Protein AF-A0A9P3G1N0-F1 (afdb_monomer)

Structure (mmCIF, N/CA/C/O backbone):
data_AF-A0A9P3G1N0-F1
#
_entry.id   AF-A0A9P3G1N0-F1
#
loop_
_atom_site.group_PDB
_atom_site.id
_atom_site.type_symbol
_atom_site.label_atom_id
_atom_site.label_alt_id
_atom_site.label_comp_id
_atom_site.label_asym_id
_atom_site.label_entity_id
_atom_site.label_seq_id
_atom_site.pdbx_PDB_ins_code
_atom_site.Cartn_x
_atom_site.Cartn_y
_atom_site.Cartn_z
_atom_site.occupancy
_atom_site.B_iso_or_equiv
_atom_site.auth_seq_id
_atom_site.auth_comp_id
_atom_site.auth_asym_id
_atom_site.auth_atom_id
_atom_site.pdbx_PDB_model_num
ATOM 1 N N . MET A 1 1 ? 18.799 -43.868 -5.570 1.00 36.94 1 MET A N 1
ATOM 2 C CA . MET A 1 1 ? 19.221 -42.465 -5.762 1.00 36.94 1 MET A CA 1
ATOM 3 C C . MET A 1 1 ? 17.976 -41.604 -5.868 1.00 36.94 1 MET A C 1
ATOM 5 O O . MET A 1 1 ? 17.423 -41.475 -6.949 1.00 36.94 1 MET A O 1
ATOM 9 N N . ILE A 1 2 ? 17.494 -41.096 -4.738 1.00 28.80 2 ILE A N 1
ATOM 10 C CA . ILE A 1 2 ? 16.459 -40.059 -4.667 1.00 28.80 2 ILE A CA 1
ATOM 11 C C . ILE A 1 2 ? 17.025 -39.062 -3.657 1.00 28.80 2 ILE A C 1
ATOM 13 O O . ILE A 1 2 ? 17.238 -39.422 -2.501 1.00 28.80 2 ILE A O 1
ATOM 17 N N . GLY A 1 3 ? 17.424 -37.886 -4.141 1.00 28.52 3 GLY A N 1
ATOM 18 C CA . GLY A 1 3 ? 18.085 -36.856 -3.344 1.00 28.52 3 GLY A CA 1
ATOM 19 C C . GLY A 1 3 ? 17.069 -36.072 -2.523 1.00 28.52 3 GLY A C 1
ATOM 20 O O . GLY A 1 3 ? 16.121 -35.524 -3.082 1.00 28.52 3 GLY A O 1
ATOM 21 N N . ARG A 1 4 ? 17.276 -36.041 -1.203 1.00 27.77 4 ARG A N 1
ATOM 22 C CA . ARG A 1 4 ? 16.632 -35.100 -0.283 1.00 27.77 4 ARG A CA 1
ATOM 23 C C . ARG A 1 4 ? 17.163 -33.698 -0.568 1.00 27.77 4 ARG A C 1
ATOM 25 O O . ARG A 1 4 ? 18.372 -33.497 -0.597 1.00 27.77 4 ARG A O 1
ATOM 32 N N . VAL A 1 5 ? 16.245 -32.760 -0.758 1.00 31.39 5 VAL A N 1
ATOM 33 C CA . VAL A 1 5 ? 16.507 -31.324 -0.695 1.00 31.39 5 VAL A CA 1
ATOM 34 C C . VAL A 1 5 ? 16.229 -30.918 0.749 1.00 31.39 5 VAL A C 1
ATOM 36 O O . VAL A 1 5 ? 15.086 -30.995 1.195 1.00 31.39 5 VAL A O 1
ATOM 39 N N . GLU A 1 6 ? 17.279 -30.577 1.490 1.00 29.72 6 GLU A N 1
ATOM 40 C CA . GLU A 1 6 ? 17.171 -29.891 2.777 1.00 29.72 6 GLU A CA 1
ATOM 41 C C . GLU A 1 6 ? 16.846 -28.424 2.480 1.00 29.72 6 GLU A C 1
ATOM 43 O O . GLU A 1 6 ? 17.614 -27.726 1.821 1.00 29.72 6 GLU A O 1
ATOM 48 N N . GLY A 1 7 ? 15.642 -28.002 2.865 1.00 31.28 7 GLY A N 1
ATOM 49 C CA . GLY A 1 7 ? 15.242 -26.604 2.880 1.00 31.28 7 GLY A CA 1
ATOM 50 C C . GLY A 1 7 ? 15.371 -26.089 4.304 1.00 31.28 7 GLY A C 1
ATOM 51 O O . GLY A 1 7 ? 14.687 -26.594 5.192 1.00 31.28 7 GLY A O 1
ATOM 52 N N . ASP A 1 8 ? 16.248 -25.108 4.497 1.00 28.84 8 ASP A N 1
ATOM 53 C CA . ASP A 1 8 ? 16.402 -24.368 5.744 1.00 28.84 8 ASP A CA 1
ATOM 54 C C . ASP A 1 8 ? 15.079 -23.688 6.110 1.00 28.84 8 ASP A C 1
ATOM 56 O O . ASP A 1 8 ? 14.633 -22.729 5.470 1.00 28.84 8 ASP A O 1
ATOM 60 N N . VAL A 1 9 ? 14.436 -24.214 7.150 1.00 34.44 9 VAL A N 1
ATOM 61 C CA . VAL A 1 9 ? 13.300 -23.579 7.807 1.00 34.44 9 VAL A CA 1
ATOM 62 C C . VAL A 1 9 ? 13.862 -22.434 8.638 1.00 34.44 9 VAL A C 1
ATOM 64 O O . VAL A 1 9 ? 14.488 -22.643 9.674 1.00 34.44 9 VAL A O 1
ATOM 67 N N . TRP A 1 10 ? 13.650 -21.213 8.156 1.00 32.16 10 TRP A N 1
ATOM 68 C CA . TRP A 1 10 ? 13.792 -20.008 8.958 1.00 32.16 10 TRP A CA 1
ATOM 69 C C . TRP A 1 10 ? 12.842 -20.108 10.153 1.00 32.16 10 TRP A C 1
ATOM 71 O O . TRP A 1 10 ? 11.623 -20.054 9.989 1.00 32.16 10 TRP A O 1
ATOM 81 N N . ALA A 1 11 ? 13.411 -20.276 11.345 1.00 34.28 11 ALA A N 1
ATOM 82 C CA . ALA A 1 11 ? 12.717 -20.063 12.602 1.00 34.28 11 ALA A CA 1
ATOM 83 C C . ALA A 1 11 ? 12.317 -18.583 12.664 1.00 34.28 11 ALA A C 1
ATOM 85 O O . ALA A 1 11 ? 13.147 -17.711 12.921 1.00 34.28 11 ALA A O 1
ATOM 86 N N . GLY A 1 12 ? 11.056 -18.299 12.342 1.00 30.11 12 GLY A N 1
ATOM 87 C CA . GLY A 1 12 ? 10.440 -17.029 12.684 1.00 30.11 12 GLY A CA 1
ATOM 88 C C . GLY A 1 12 ? 10.351 -16.967 14.200 1.00 30.11 12 GLY A C 1
ATOM 89 O O . GLY A 1 12 ? 9.591 -17.719 14.796 1.00 30.11 12 GLY A O 1
ATOM 90 N N . SER A 1 13 ? 11.177 -16.123 14.804 1.00 30.73 13 SER A N 1
ATOM 91 C CA . SER A 1 13 ? 11.030 -15.689 16.187 1.00 30.73 13 SER A CA 1
ATOM 92 C C . SER A 1 13 ? 9.635 -15.091 16.360 1.00 30.73 13 SER A C 1
ATOM 94 O O . SER A 1 13 ? 9.306 -14.098 15.703 1.00 30.73 13 SER A O 1
ATOM 96 N N . GLU A 1 14 ? 8.820 -15.730 17.197 1.00 32.19 14 GLU A N 1
ATOM 97 C CA . GLU A 1 14 ? 7.606 -15.133 17.747 1.00 32.19 14 GLU A CA 1
ATOM 98 C C . GLU A 1 14 ? 7.992 -13.800 18.408 1.00 32.19 14 GLU A C 1
ATOM 100 O O . GLU A 1 14 ? 9.027 -13.729 19.076 1.00 32.19 14 GLU A O 1
ATOM 105 N N . PRO A 1 15 ? 7.254 -12.707 18.164 1.00 35.69 15 PRO A N 1
ATOM 106 C CA . PRO A 1 15 ? 7.485 -11.478 18.898 1.00 35.69 15 PRO A CA 1
ATOM 107 C C . PRO A 1 15 ? 7.057 -11.717 20.348 1.00 35.69 15 PRO A C 1
ATOM 109 O O . PRO A 1 15 ? 5.870 -11.912 20.597 1.00 35.69 15 PRO A O 1
ATOM 112 N N . ASP A 1 16 ? 8.020 -11.707 21.273 1.00 35.41 16 ASP A N 1
ATOM 113 C CA . ASP A 1 16 ? 7.766 -11.602 22.712 1.00 35.41 16 ASP A CA 1
ATOM 114 C C . ASP A 1 16 ? 6.820 -10.414 22.939 1.00 35.41 16 ASP A C 1
ATOM 116 O O . ASP A 1 16 ? 7.198 -9.252 22.773 1.00 35.41 16 ASP A O 1
ATOM 120 N N . SER A 1 17 ? 5.558 -10.711 23.247 1.00 39.97 17 SER A N 1
ATOM 121 C CA . SER A 1 17 ? 4.510 -9.733 23.536 1.00 39.97 17 SER A CA 1
ATOM 122 C C . SER A 1 17 ? 4.492 -9.352 25.017 1.00 39.97 17 SER A C 1
ATOM 124 O O . SER A 1 17 ? 3.422 -9.140 25.585 1.00 39.97 17 SER A O 1
ATOM 126 N N . ASP A 1 18 ? 5.670 -9.261 25.631 1.00 38.34 18 ASP A N 1
ATOM 127 C CA . ASP A 1 18 ? 5.858 -8.634 26.936 1.00 38.34 18 ASP A CA 1
ATOM 128 C C . ASP A 1 18 ? 5.823 -7.110 26.736 1.00 38.34 18 ASP A C 1
ATOM 130 O O . ASP A 1 18 ? 6.842 -6.415 26.780 1.00 38.34 18 ASP A O 1
ATOM 134 N N . ASP A 1 19 ? 4.629 -6.584 26.448 1.00 45.09 19 ASP A N 1
ATOM 135 C CA . ASP A 1 19 ? 4.339 -5.158 26.580 1.00 45.09 19 ASP A CA 1
ATOM 136 C C . ASP A 1 19 ? 4.449 -4.826 28.080 1.00 45.09 19 ASP A C 1
ATOM 138 O O . ASP A 1 19 ? 3.556 -5.086 28.887 1.00 45.09 19 ASP A O 1
ATOM 142 N N . ASP A 1 20 ? 5.630 -4.331 28.454 1.00 42.44 20 ASP A N 1
ATOM 143 C CA . ASP A 1 20 ? 6.123 -4.074 29.807 1.00 42.44 20 ASP A CA 1
ATOM 144 C C . ASP A 1 20 ? 5.347 -2.930 30.499 1.00 42.44 20 ASP A C 1
ATOM 146 O O . ASP A 1 20 ? 5.863 -1.838 30.746 1.00 42.44 20 ASP A O 1
ATOM 150 N N . CYS A 1 21 ? 4.073 -3.166 30.831 1.00 45.62 21 CYS A N 1
ATOM 151 C CA . CYS A 1 21 ? 3.267 -2.268 31.666 1.00 45.62 21 CYS A CA 1
ATOM 152 C C . CYS A 1 21 ? 3.750 -2.226 33.129 1.00 45.62 21 CYS A C 1
ATOM 154 O O . CYS A 1 21 ? 3.375 -1.324 33.877 1.00 45.62 21 CYS A O 1
ATOM 156 N N . SER A 1 22 ? 4.602 -3.166 33.550 1.00 46.31 22 SER A N 1
ATOM 157 C CA . SER A 1 22 ? 5.004 -3.338 34.952 1.00 46.31 22 SER A CA 1
ATOM 158 C C . SER A 1 22 ? 6.148 -2.420 35.416 1.00 46.31 22 SER A C 1
ATOM 160 O O . SER A 1 22 ? 6.352 -2.258 36.621 1.00 46.31 22 SER A O 1
ATOM 162 N N . ARG A 1 23 ? 6.895 -1.797 34.489 1.00 44.53 23 ARG A N 1
ATOM 163 C CA . ARG A 1 23 ? 8.154 -1.085 34.800 1.00 44.53 23 ARG A CA 1
ATOM 164 C C . ARG A 1 23 ? 8.096 0.437 34.853 1.00 44.53 23 ARG A C 1
ATOM 166 O O . ARG A 1 23 ? 9.116 1.060 35.153 1.00 44.53 23 ARG A O 1
ATOM 173 N N . PHE A 1 24 ? 6.948 1.051 34.595 1.00 44.38 24 PHE A N 1
ATOM 174 C CA . PHE A 1 24 ? 6.804 2.498 34.736 1.00 44.38 24 PHE A CA 1
ATOM 175 C C . PHE A 1 24 ? 6.449 2.860 36.183 1.00 44.38 24 PHE A C 1
ATOM 177 O O . PHE A 1 24 ? 5.456 2.385 36.731 1.00 44.38 24 PHE A O 1
ATOM 184 N N . GLU A 1 25 ? 7.275 3.703 36.814 1.00 38.66 25 GLU A N 1
ATOM 185 C CA . GLU A 1 25 ? 6.978 4.306 38.119 1.00 38.66 25 GLU A CA 1
ATOM 186 C C . GLU A 1 25 ? 5.571 4.926 38.087 1.00 38.66 25 GLU A C 1
ATOM 188 O O . GLU A 1 25 ? 5.301 5.812 37.273 1.00 38.66 25 GLU A O 1
ATOM 193 N N . ARG A 1 26 ? 4.667 4.424 38.945 1.00 41.69 26 ARG A N 1
ATOM 194 C CA . ARG A 1 26 ? 3.244 4.792 38.961 1.00 41.69 26 ARG A CA 1
ATOM 195 C C . ARG A 1 26 ? 3.095 6.299 39.219 1.00 41.69 26 ARG A C 1
ATOM 197 O O . ARG A 1 26 ? 3.431 6.753 40.317 1.00 41.69 26 ARG A O 1
ATOM 204 N N . PRO A 1 27 ? 2.614 7.098 38.251 1.00 41.06 27 PRO A N 1
ATOM 205 C CA . PRO A 1 27 ? 2.336 8.501 38.502 1.00 41.06 27 PRO A CA 1
ATOM 206 C C . PRO A 1 27 ? 1.195 8.627 39.519 1.00 41.06 27 PRO A C 1
ATOM 208 O O . PRO A 1 27 ? 0.242 7.854 39.512 1.00 41.06 27 PRO A O 1
ATOM 211 N N . SER A 1 28 ? 1.281 9.625 40.396 1.00 38.59 28 SER A N 1
ATOM 212 C CA . SER A 1 28 ? 0.200 9.987 41.313 1.00 38.59 28 SER A CA 1
ATOM 213 C C . SER A 1 28 ? -1.065 10.352 40.522 1.00 38.59 28 SER A C 1
ATOM 215 O O . SER A 1 28 ? -1.070 11.385 39.846 1.00 38.59 28 SER A O 1
ATOM 217 N N . GLY A 1 29 ? -2.110 9.525 40.617 1.00 60.38 29 GLY A N 1
ATOM 218 C CA . GLY A 1 29 ? -3.394 9.706 39.925 1.00 60.38 29 GLY A CA 1
ATOM 219 C C . GLY A 1 29 ? -3.760 8.535 39.010 1.00 60.38 29 GLY A C 1
ATOM 220 O O . GLY A 1 29 ? -4.047 8.754 37.832 1.00 60.38 29 GLY A O 1
ATOM 221 N N . ASP A 1 30 ? -3.707 7.306 39.528 1.00 85.62 30 ASP A N 1
ATOM 222 C CA . ASP A 1 30 ? -4.145 6.122 38.794 1.00 85.62 30 ASP A CA 1
ATOM 223 C C . ASP A 1 30 ? -5.679 6.095 38.731 1.00 85.62 30 ASP A C 1
ATOM 225 O O . ASP A 1 30 ? -6.370 5.910 39.733 1.00 85.62 30 ASP A O 1
ATOM 229 N N . ILE A 1 31 ? -6.215 6.323 37.530 1.00 89.94 31 ILE A N 1
ATOM 230 C CA . ILE A 1 31 ? -7.657 6.369 37.270 1.00 89.94 31 ILE A CA 1
ATOM 231 C C . ILE A 1 31 ? -8.325 5.046 37.651 1.00 89.94 31 ILE A C 1
ATOM 233 O O . ILE A 1 31 ? -9.466 5.076 38.105 1.00 89.94 31 ILE A O 1
ATOM 237 N N . GLN A 1 32 ? -7.644 3.910 37.479 1.00 90.94 32 GLN A N 1
ATOM 238 C CA . GLN A 1 32 ? -8.177 2.605 37.860 1.00 90.94 32 GLN A CA 1
ATOM 239 C C . GLN A 1 32 ? -8.332 2.520 39.379 1.00 90.94 32 GLN A C 1
ATOM 241 O O . GLN A 1 32 ? -9.431 2.245 39.852 1.00 90.94 32 GLN A O 1
ATOM 246 N N . GLU A 1 33 ? -7.279 2.847 40.134 1.00 89.38 33 GLU A N 1
ATOM 247 C CA . GLU A 1 33 ? -7.278 2.820 41.603 1.00 89.38 33 GLU A CA 1
ATOM 248 C C . GLU A 1 33 ? -8.289 3.821 42.190 1.00 89.38 33 GLU A C 1
ATOM 250 O O . GLU A 1 33 ? -9.049 3.509 43.111 1.00 89.38 33 GLU A O 1
ATOM 255 N N . ASP A 1 34 ? -8.354 5.036 41.639 1.00 89.69 34 ASP A N 1
ATOM 256 C CA . ASP A 1 34 ? -9.325 6.050 42.051 1.00 89.69 34 ASP A CA 1
ATOM 257 C C . ASP A 1 34 ? -10.766 5.593 41.800 1.00 89.69 34 ASP A C 1
ATOM 259 O O . ASP A 1 34 ? -11.653 5.834 42.630 1.00 89.69 34 ASP A O 1
ATOM 263 N N . PHE A 1 35 ? -11.009 4.924 40.670 1.00 88.94 35 PHE A N 1
ATOM 264 C CA . PHE A 1 35 ? -12.321 4.389 40.331 1.00 88.94 35 PHE A CA 1
ATOM 265 C C . PHE A 1 35 ? -12.672 3.175 41.192 1.00 88.94 35 PHE A C 1
ATOM 267 O O . PHE A 1 35 ? -13.796 3.089 41.687 1.00 88.94 35 PHE A O 1
ATOM 274 N N . GLU A 1 36 ? -11.720 2.276 41.427 1.00 88.56 36 GLU A N 1
ATOM 275 C CA . GLU A 1 36 ? -11.862 1.107 42.289 1.00 88.56 36 GLU A CA 1
ATOM 276 C C . GLU A 1 36 ? -12.225 1.518 43.713 1.00 88.56 36 GLU A C 1
ATOM 278 O O . GLU A 1 36 ? -13.244 1.067 44.229 1.00 88.56 36 GLU A O 1
ATOM 283 N N . ASN A 1 37 ? -11.502 2.478 44.295 1.00 87.75 37 ASN A N 1
ATOM 284 C CA . ASN A 1 37 ? -11.791 3.039 45.617 1.00 87.75 37 ASN A CA 1
ATOM 285 C C . ASN A 1 37 ? -13.214 3.607 45.747 1.00 87.75 37 ASN A C 1
ATOM 287 O O . ASN A 1 37 ? -13.785 3.646 46.841 1.00 87.75 37 ASN A O 1
ATOM 291 N N . VAL A 1 38 ? -13.790 4.102 44.648 1.00 86.19 38 VAL A N 1
ATOM 292 C CA . VAL A 1 38 ? -15.185 4.552 44.613 1.00 86.19 38 VAL A CA 1
ATOM 293 C C . VAL A 1 38 ? -16.125 3.358 44.442 1.00 86.19 38 VAL A C 1
ATOM 295 O O . VAL A 1 38 ? -17.115 3.272 45.165 1.00 86.19 38 VAL A O 1
ATOM 298 N N . TRP A 1 39 ? -15.819 2.437 43.526 1.00 84.00 39 TRP A N 1
ATOM 299 C CA . TRP A 1 39 ? -16.666 1.308 43.127 1.00 84.00 39 TRP A CA 1
ATOM 300 C C . TRP A 1 39 ? -16.826 0.227 44.203 1.00 84.00 39 TRP A C 1
ATOM 302 O O . TRP A 1 39 ? -17.915 -0.343 44.348 1.00 84.00 39 TRP A O 1
ATOM 312 N N . THR A 1 40 ? -15.759 -0.048 44.954 1.00 81.25 40 THR A N 1
ATOM 313 C CA . THR A 1 40 ? -15.716 -1.051 46.030 1.00 81.25 40 THR A CA 1
ATOM 314 C C . THR A 1 40 ? -16.188 -0.497 47.371 1.00 81.25 40 THR A C 1
ATOM 316 O O . THR A 1 40 ? -16.432 -1.264 48.297 1.00 81.25 40 THR A O 1
ATOM 319 N N . SER A 1 41 ? -16.382 0.821 47.492 1.00 75.75 41 SER A N 1
ATOM 320 C CA . SER A 1 41 ? -16.869 1.420 48.730 1.00 75.75 41 SER A CA 1
ATOM 321 C C . SER A 1 41 ? -18.257 0.875 49.091 1.00 75.75 41 SER A C 1
ATOM 323 O O . SER A 1 41 ? -19.230 1.095 48.364 1.00 75.75 41 SER A O 1
ATOM 325 N N . ASP A 1 42 ? -18.371 0.252 50.271 1.00 62.50 42 ASP A N 1
ATOM 326 C CA . ASP A 1 42 ? -19.633 -0.212 50.883 1.00 62.50 42 ASP A CA 1
ATOM 327 C C . ASP A 1 42 ? -20.730 0.864 50.892 1.00 62.50 42 ASP A C 1
ATOM 329 O O . ASP A 1 42 ? -21.931 0.579 50.930 1.00 62.50 42 ASP A O 1
ATOM 333 N N . ALA A 1 43 ? -20.325 2.131 50.807 1.00 57.78 43 ALA A N 1
ATOM 334 C CA . ALA A 1 43 ? -21.213 3.271 50.719 1.00 57.78 43 ALA A CA 1
ATOM 335 C C . ALA A 1 43 ? -22.092 3.265 49.445 1.00 57.78 43 ALA A C 1
ATOM 337 O O . ALA A 1 43 ? -23.181 3.836 49.471 1.00 57.78 43 ALA A O 1
ATOM 338 N N . ILE A 1 44 ? -21.687 2.590 48.359 1.00 62.91 44 ILE A N 1
ATOM 339 C CA . ILE A 1 44 ? -22.533 2.380 47.168 1.00 62.91 44 ILE A CA 1
ATOM 340 C C . ILE A 1 44 ? -23.551 1.248 47.392 1.00 62.91 44 ILE A C 1
ATOM 342 O O . ILE A 1 44 ? -24.658 1.304 46.857 1.00 62.91 44 ILE A O 1
ATOM 346 N N . LEU A 1 45 ? -23.210 0.241 48.201 1.00 59.16 45 LEU A N 1
ATOM 347 C CA . LEU A 1 45 ? -24.041 -0.946 48.437 1.00 59.16 45 LEU A CA 1
ATOM 348 C C . LEU A 1 45 ? -25.176 -0.708 49.451 1.00 59.16 45 LEU A C 1
ATOM 350 O O . LEU A 1 45 ? -26.167 -1.437 49.429 1.00 59.16 45 LEU A O 1
ATOM 354 N N . GLY A 1 46 ? -25.064 0.311 50.314 1.00 58.72 46 GLY A N 1
ATOM 355 C CA . GLY A 1 46 ? -25.986 0.510 51.444 1.00 58.72 46 GLY A CA 1
ATOM 356 C C . GLY A 1 46 ? -26.735 1.845 51.529 1.00 58.72 46 GLY A C 1
ATOM 357 O O . GLY A 1 46 ? -27.576 1.992 52.417 1.00 58.72 46 GLY A O 1
ATOM 358 N N . LEU A 1 47 ? -26.460 2.836 50.670 1.00 53.78 47 LEU A N 1
ATOM 359 C CA . LEU A 1 47 ? -27.054 4.172 50.819 1.00 53.78 47 LEU A CA 1
ATOM 360 C C . LEU A 1 47 ? -28.274 4.407 49.913 1.00 53.78 47 LEU A C 1
ATOM 362 O O . LEU A 1 47 ? -28.291 3.984 48.756 1.00 53.78 47 LEU A O 1
ATOM 366 N N . PRO A 1 48 ? -29.288 5.165 50.386 1.00 57.22 48 PRO A N 1
ATOM 367 C CA . PRO A 1 48 ? -30.237 5.795 49.479 1.00 57.22 48 PRO A CA 1
ATOM 368 C C . PRO A 1 48 ? -29.456 6.657 48.476 1.00 57.22 48 PRO A C 1
ATOM 370 O O . PRO A 1 48 ? -28.477 7.300 48.849 1.00 57.22 48 PRO A O 1
ATOM 373 N N . VAL A 1 49 ? -29.922 6.680 47.223 1.00 55.91 49 VAL A N 1
ATOM 374 C CA . VAL A 1 49 ? -29.348 7.241 45.968 1.00 55.91 49 VAL A CA 1
ATOM 375 C C . VAL A 1 49 ? -28.851 8.716 46.030 1.00 55.91 49 VAL A C 1
ATOM 377 O O . VAL A 1 49 ? -28.432 9.293 45.026 1.00 55.91 49 VAL A O 1
ATOM 380 N N . ASN A 1 50 ? -28.839 9.335 47.212 1.00 56.44 50 ASN A N 1
ATOM 381 C CA . ASN A 1 50 ? -28.614 10.752 47.478 1.00 56.44 50 ASN A CA 1
ATOM 382 C C . ASN A 1 50 ? -27.331 11.064 48.279 1.00 56.44 50 ASN A C 1
ATOM 384 O O . ASN A 1 50 ? -27.232 12.156 48.839 1.00 56.44 50 ASN A O 1
ATOM 388 N N . SER A 1 51 ? -26.347 10.160 48.370 1.00 71.06 51 SER A N 1
ATOM 389 C CA . SER A 1 51 ? -25.054 10.519 48.978 1.00 71.06 51 SER A CA 1
ATOM 390 C C . SER A 1 51 ? -24.262 11.432 48.037 1.00 71.06 51 SER A C 1
ATOM 392 O O . SER A 1 51 ? -23.497 10.975 47.185 1.00 71.06 51 SER A O 1
ATOM 394 N N . SER A 1 52 ? -24.473 12.743 48.171 1.00 80.81 52 SER A N 1
ATOM 395 C CA . SER A 1 52 ? -23.851 13.777 47.334 1.00 80.81 52 SER A CA 1
ATOM 396 C C . SER A 1 52 ? -22.322 13.693 47.314 1.00 80.81 52 SER A C 1
ATOM 398 O O . SER A 1 52 ? -21.713 14.025 46.300 1.00 80.81 52 SER A O 1
ATOM 400 N N . ALA A 1 53 ? -21.696 13.200 48.387 1.00 84.56 53 ALA A N 1
ATOM 401 C CA . ALA A 1 53 ? -20.247 13.031 48.474 1.00 84.56 53 ALA A CA 1
ATOM 402 C C . ALA A 1 53 ? -19.709 11.978 47.487 1.00 84.56 53 ALA A C 1
ATOM 404 O O . ALA A 1 53 ? -18.723 12.240 46.803 1.00 84.56 53 ALA A O 1
ATOM 405 N N . ILE A 1 54 ? -20.374 10.822 47.362 1.00 84.81 54 ILE A N 1
ATOM 406 C CA . ILE A 1 54 ? -19.955 9.754 46.434 1.00 84.81 54 ILE A CA 1
ATOM 407 C C . ILE A 1 54 ? -20.164 10.204 44.993 1.00 84.81 54 ILE A C 1
ATOM 409 O O . ILE A 1 54 ? -19.279 10.025 44.164 1.00 84.81 54 ILE A O 1
ATOM 413 N N . GLN A 1 55 ? -21.307 10.834 44.703 1.00 84.62 55 GLN A N 1
ATOM 414 C CA . GLN A 1 55 ? -21.571 11.381 43.373 1.00 84.62 55 GLN A CA 1
ATOM 415 C C . GLN A 1 55 ? -20.530 12.438 42.996 1.00 84.62 55 GLN A C 1
ATOM 417 O O . GLN A 1 55 ? -19.998 12.395 41.894 1.00 84.62 55 GLN A O 1
ATOM 422 N N . THR A 1 56 ? -20.179 13.327 43.929 1.00 89.25 56 THR A N 1
ATOM 423 C CA . THR A 1 56 ? -19.137 14.339 43.708 1.00 89.25 56 THR A CA 1
ATOM 424 C C . THR A 1 56 ? -17.787 13.688 43.414 1.00 89.25 56 THR A C 1
ATOM 426 O O . THR A 1 56 ? -17.119 14.093 42.468 1.00 89.25 56 THR A O 1
ATOM 429 N N . ARG A 1 57 ? -17.394 12.661 44.181 1.00 90.19 57 ARG A N 1
ATOM 430 C CA . ARG A 1 57 ? -16.123 11.957 43.965 1.00 90.19 57 ARG A CA 1
ATOM 431 C C . ARG A 1 57 ? -16.107 11.206 42.632 1.00 90.19 57 ARG A C 1
ATOM 433 O O . ARG A 1 57 ? -15.137 11.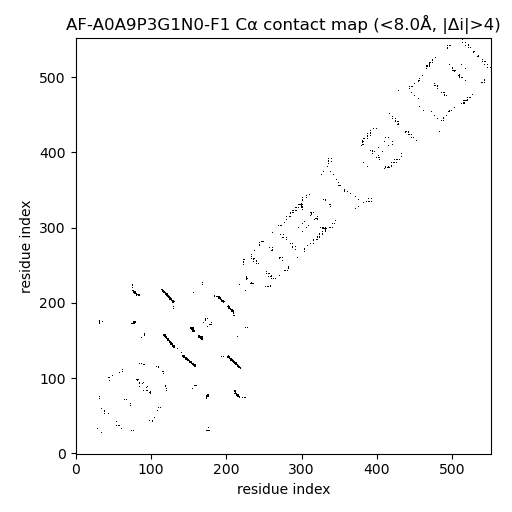322 41.897 1.00 90.19 57 ARG A O 1
ATOM 440 N N . LEU A 1 58 ? -17.184 10.498 42.286 1.00 91.31 58 LEU A N 1
ATOM 441 C CA . LEU A 1 58 ? -17.294 9.805 41.000 1.00 91.31 58 LEU A CA 1
ATOM 442 C C . LEU A 1 58 ? -17.203 10.788 39.827 1.00 91.31 58 LEU A C 1
ATOM 444 O O . LEU A 1 58 ? -16.415 10.565 38.914 1.00 91.31 58 LEU A O 1
ATOM 448 N N . SER A 1 59 ? -17.946 11.898 39.869 1.00 91.19 59 SER A N 1
ATOM 449 C CA . SER A 1 59 ? -17.853 12.941 38.842 1.00 91.19 59 SER A CA 1
ATOM 450 C C . SER A 1 59 ? -16.446 13.537 38.758 1.00 91.19 59 SER A C 1
ATOM 452 O O . SER A 1 59 ? -15.950 13.763 37.662 1.00 91.19 59 SER A O 1
ATOM 454 N N . GLN A 1 60 ? -15.749 13.739 39.882 1.00 92.38 60 GLN A N 1
ATOM 455 C CA . GLN A 1 60 ? -14.350 14.189 39.866 1.00 92.38 60 GLN A CA 1
ATOM 456 C C . GLN A 1 60 ? -13.432 13.197 39.141 1.00 92.38 60 GLN A C 1
ATOM 458 O O . GLN A 1 60 ? -12.639 13.627 38.303 1.00 92.38 60 GLN A O 1
ATOM 463 N N . VAL A 1 61 ? -13.568 11.892 39.407 1.00 94.06 61 VAL A N 1
ATOM 464 C CA . VAL A 1 61 ? -12.788 10.844 38.725 1.00 94.06 61 VAL A CA 1
ATOM 465 C C . VAL A 1 61 ? -13.124 10.795 37.233 1.00 94.06 61 VAL A C 1
ATOM 467 O O . VAL A 1 61 ? -12.218 10.769 36.405 1.00 94.06 61 VAL A O 1
ATOM 470 N N . LEU A 1 62 ? -14.407 10.861 36.858 1.00 94.44 62 LEU A N 1
ATOM 471 C CA . LEU A 1 62 ? -14.828 10.887 35.453 1.00 94.44 62 LEU A CA 1
ATOM 472 C C . LEU A 1 62 ? -14.310 12.134 34.718 1.00 94.44 62 LEU A C 1
ATOM 474 O O . LEU A 1 62 ? -13.817 12.027 33.597 1.00 94.44 62 LEU A O 1
ATOM 478 N N . ILE A 1 63 ? -14.353 13.313 35.342 1.00 93.88 63 ILE A N 1
ATOM 479 C CA . ILE A 1 63 ? -13.814 14.555 34.768 1.00 93.88 63 ILE A CA 1
ATOM 480 C C . ILE A 1 63 ? -12.291 14.472 34.617 1.00 93.88 63 ILE A C 1
ATOM 482 O O . ILE A 1 63 ? -11.758 14.873 33.575 1.00 93.88 63 ILE A O 1
ATOM 486 N N . ALA A 1 64 ? -11.591 13.936 35.621 1.00 94.12 64 ALA A N 1
ATOM 487 C CA . ALA A 1 64 ? -10.150 13.711 35.563 1.00 94.12 64 ALA A CA 1
ATOM 488 C C . ALA A 1 64 ? -9.800 12.742 34.427 1.00 94.12 64 ALA A C 1
ATOM 490 O O . ALA A 1 64 ? -8.993 13.082 33.562 1.00 94.12 64 ALA A O 1
ATOM 491 N N . TRP A 1 65 ? -10.491 11.602 34.338 1.00 94.62 65 TRP A N 1
ATOM 492 C CA . TRP A 1 65 ? -10.297 10.621 33.274 1.00 94.62 65 TRP A CA 1
ATOM 493 C C . TRP A 1 65 ? -10.616 11.190 31.893 1.00 94.62 65 TRP A C 1
ATOM 495 O O . TRP A 1 65 ? -9.872 10.955 30.947 1.00 94.62 65 TRP A O 1
ATOM 505 N N . LYS A 1 66 ? -11.676 11.990 31.751 1.00 93.19 66 LYS A N 1
ATOM 506 C CA . LYS A 1 66 ? -12.023 12.669 30.494 1.00 93.19 66 LYS A CA 1
ATOM 507 C C . LYS A 1 66 ? -10.977 13.696 30.062 1.00 93.19 66 LYS A C 1
ATOM 509 O O . LYS A 1 66 ? -10.834 13.928 28.864 1.00 93.19 66 LYS A O 1
ATOM 514 N N . SER A 1 67 ? -10.284 14.319 31.010 1.00 91.62 67 SER A N 1
ATOM 515 C CA . SER A 1 67 ? -9.290 15.366 30.740 1.00 91.62 67 SER A CA 1
ATOM 516 C C . SER A 1 67 ? -7.874 14.815 30.581 1.00 91.62 67 SER A C 1
ATOM 518 O O . SER A 1 67 ? -7.051 15.449 29.927 1.00 91.62 67 SER A O 1
ATOM 520 N N . ALA A 1 68 ? -7.593 13.640 31.148 1.00 91.62 68 ALA A N 1
ATOM 521 C CA . ALA A 1 68 ? -6.307 12.964 31.026 1.00 91.62 68 ALA A CA 1
ATOM 522 C C . ALA A 1 68 ? -6.011 12.610 29.562 1.00 91.62 68 ALA A C 1
ATOM 524 O O . ALA A 1 68 ? -6.926 12.338 28.794 1.00 91.62 68 ALA A O 1
ATOM 525 N N . ASP A 1 69 ? -4.757 12.592 29.141 1.00 85.56 69 ASP A N 1
ATOM 526 C CA . ASP A 1 69 ? -4.363 12.121 27.811 1.00 85.56 69 ASP A CA 1
ATOM 527 C C . ASP A 1 69 ? -3.063 11.326 27.937 1.00 85.56 69 ASP A C 1
ATOM 529 O O . ASP A 1 69 ? -2.334 11.487 28.915 1.00 85.56 69 ASP A O 1
ATOM 533 N N . GLY A 1 70 ? -2.798 10.447 26.978 1.00 85.31 70 GLY A N 1
ATOM 534 C CA . GLY A 1 70 ? -1.633 9.564 26.989 1.00 85.31 70 GLY A CA 1
ATOM 535 C C . GLY A 1 70 ? -1.964 8.092 26.760 1.00 85.31 70 GLY A C 1
ATOM 536 O O . GLY A 1 70 ? -3.126 7.668 26.739 1.00 85.31 70 GLY A O 1
ATOM 537 N N . GLU A 1 71 ? -0.910 7.308 26.549 1.00 80.94 71 GLU A N 1
ATOM 538 C CA . GLU A 1 71 ? -0.989 5.860 26.317 1.00 80.94 71 GLU A CA 1
ATOM 539 C C . GLU A 1 71 ? -1.310 5.085 27.598 1.00 80.94 71 GLU A C 1
ATOM 541 O O . GLU A 1 71 ? -2.037 4.100 27.535 1.00 80.94 71 GLU A O 1
ATOM 546 N N . THR A 1 72 ? -0.871 5.588 28.756 1.00 85.31 72 THR A N 1
ATOM 547 C CA . THR A 1 72 ? -1.108 4.984 30.079 1.00 85.31 72 THR A CA 1
ATOM 548 C C . THR A 1 72 ? -2.520 5.212 30.617 1.00 85.31 72 THR A C 1
ATOM 550 O O . THR A 1 72 ? -2.931 4.559 31.569 1.00 85.31 72 THR A O 1
ATOM 553 N N . VAL A 1 73 ? -3.279 6.142 30.030 1.00 90.94 73 VAL A N 1
ATOM 554 C CA . VAL A 1 73 ? -4.658 6.418 30.443 1.00 90.94 73 VAL A CA 1
ATOM 555 C C . VAL A 1 73 ? -5.569 5.324 29.879 1.00 90.94 73 VAL A C 1
ATOM 557 O O . VAL A 1 73 ? -5.646 5.207 28.643 1.00 90.94 73 VAL A O 1
ATOM 560 N N . PRO A 1 74 ? -6.312 4.585 30.730 1.00 92.12 74 PRO A N 1
ATOM 561 C CA . PRO A 1 74 ? -7.166 3.490 30.283 1.00 92.12 74 PRO A CA 1
ATOM 562 C C . PRO A 1 74 ? -8.182 3.999 29.260 1.00 92.12 74 PRO A C 1
ATOM 564 O O . PRO A 1 74 ? -8.753 5.088 29.404 1.00 92.12 74 PRO A O 1
ATOM 567 N N . LYS A 1 75 ? -8.405 3.246 28.177 1.00 92.38 75 LYS A N 1
ATOM 568 C CA . LYS A 1 75 ? -9.368 3.663 27.141 1.00 92.38 75 LYS A CA 1
ATOM 569 C C . LYS A 1 75 ? -10.791 3.306 27.540 1.00 92.38 75 LYS A C 1
ATOM 571 O O . LYS A 1 75 ? -11.721 3.988 27.109 1.00 92.38 75 LYS A O 1
ATOM 576 N N . LYS A 1 76 ? -10.929 2.297 28.394 1.00 95.38 76 LYS A N 1
ATOM 577 C CA . LYS A 1 76 ? -12.158 1.848 29.042 1.00 95.38 76 LYS A CA 1
ATOM 578 C C . LYS A 1 76 ? -11.827 1.251 30.408 1.00 95.38 76 LYS A C 1
ATOM 580 O O . LYS A 1 76 ? -10.678 0.906 30.653 1.00 95.38 76 LYS A O 1
ATOM 585 N N . LEU A 1 77 ? -12.839 1.111 31.252 1.00 96.06 77 LEU A N 1
ATOM 586 C CA . LEU A 1 77 ? -12.778 0.334 32.484 1.00 96.06 77 LEU A CA 1
ATOM 587 C C . LEU A 1 77 ? -13.862 -0.741 32.447 1.00 96.06 77 LEU A C 1
ATOM 589 O O . LEU A 1 77 ? -14.974 -0.488 31.974 1.00 96.06 77 LEU A O 1
ATOM 593 N N . LEU A 1 78 ? -13.529 -1.928 32.935 1.00 96.19 78 LEU A N 1
ATOM 594 C CA . LEU A 1 78 ? -14.365 -3.119 32.970 1.00 96.19 78 LEU A CA 1
ATOM 595 C C . LEU A 1 78 ? -14.652 -3.465 34.421 1.00 96.19 78 LEU A C 1
ATOM 597 O O . LEU A 1 78 ? -13.777 -3.919 35.146 1.00 96.19 78 LEU A O 1
ATOM 601 N N . LEU A 1 79 ? -15.884 -3.222 34.840 1.00 95.94 79 LEU A N 1
ATOM 602 C CA . LEU A 1 79 ? -16.304 -3.344 36.225 1.00 95.94 79 LEU A CA 1
ATOM 603 C C . LEU A 1 79 ? -17.000 -4.691 36.420 1.00 95.94 79 LEU A C 1
ATOM 605 O O . LEU A 1 79 ? -18.039 -4.936 35.795 1.00 95.94 79 LEU A O 1
ATOM 609 N N . LEU A 1 80 ? -16.456 -5.549 37.282 1.00 95.62 80 LEU A N 1
ATOM 610 C CA . LEU A 1 80 ? -17.059 -6.838 37.617 1.00 95.62 80 LEU A CA 1
ATOM 611 C C . LEU A 1 80 ? -18.423 -6.645 38.287 1.00 95.62 80 LEU A C 1
ATOM 613 O O . LEU A 1 80 ? -18.568 -5.890 39.254 1.00 95.62 80 LEU A O 1
ATOM 617 N N . LEU A 1 81 ? -19.437 -7.312 37.731 1.00 95.50 81 LEU A N 1
ATOM 618 C CA . LEU A 1 81 ? -20.776 -7.381 38.304 1.00 95.50 81 LEU A CA 1
ATOM 619 C C . LEU A 1 81 ? -20.896 -8.612 39.201 1.00 95.50 81 LEU A C 1
ATOM 621 O O . LEU A 1 81 ? -20.275 -9.645 38.956 1.00 95.50 81 LEU A O 1
ATOM 625 N N . GLU A 1 82 ? -21.734 -8.503 40.226 1.00 93.38 82 GLU A N 1
ATOM 626 C CA . GLU A 1 82 ? -21.919 -9.553 41.228 1.00 93.38 82 GLU A CA 1
ATOM 627 C C . GLU A 1 82 ? -22.665 -10.758 40.641 1.00 93.38 82 GLU A C 1
ATOM 629 O O . GLU A 1 82 ? -22.337 -11.913 40.921 1.00 93.38 82 GLU A O 1
ATOM 634 N N . HIS A 1 83 ? -23.661 -10.510 39.786 1.00 93.44 83 HIS A N 1
ATOM 635 C CA . HIS A 1 83 ? -24.429 -11.578 39.161 1.00 93.44 83 HIS A CA 1
ATOM 636 C C . HIS A 1 83 ? -23.897 -11.929 37.773 1.00 93.44 83 HIS A C 1
ATOM 638 O O . HIS A 1 83 ? -23.474 -11.089 36.981 1.00 93.44 83 HIS A O 1
ATOM 644 N N . THR A 1 84 ? -24.022 -13.213 37.438 1.00 92.56 84 THR A N 1
ATOM 645 C CA . THR A 1 84 ? -23.825 -13.704 36.073 1.00 92.56 84 THR A CA 1
ATOM 646 C C . THR A 1 84 ? -25.144 -13.635 35.308 1.00 92.56 84 THR A C 1
ATOM 648 O O . THR A 1 84 ? -26.132 -14.257 35.707 1.00 92.56 84 THR A O 1
ATOM 651 N N . TYR A 1 85 ? -25.160 -12.915 34.190 1.00 92.06 85 TYR A N 1
ATOM 652 C CA . TYR A 1 85 ? -26.320 -12.805 33.306 1.00 92.06 85 TYR A CA 1
ATOM 653 C C . TYR A 1 85 ? -26.118 -13.649 32.041 1.00 92.06 85 TYR A C 1
ATOM 655 O O . TYR A 1 85 ? -25.013 -13.776 31.520 1.00 92.06 85 TYR A O 1
ATOM 663 N N . SER A 1 86 ? -27.191 -14.258 31.532 1.00 82.31 86 SER A N 1
ATOM 664 C CA . SER A 1 86 ? -27.125 -15.098 30.331 1.00 82.31 86 SER A CA 1
ATOM 665 C C . SER A 1 86 ? -26.973 -14.263 29.051 1.00 82.31 86 SER A C 1
ATOM 667 O O . SER A 1 86 ? -27.783 -13.371 28.794 1.00 82.31 86 SER A O 1
ATOM 669 N N . SER A 1 87 ? -25.986 -14.635 28.231 1.00 69.00 87 SER A N 1
ATOM 670 C CA . SER A 1 87 ? -25.446 -13.902 27.072 1.00 69.00 87 SER A CA 1
ATOM 671 C C . SER A 1 87 ? -26.438 -13.334 26.031 1.00 69.00 87 SER A C 1
ATOM 673 O O . SER A 1 87 ? -26.218 -12.196 25.624 1.00 69.00 87 SER A O 1
ATOM 675 N N . PRO A 1 88 ? -27.543 -13.978 25.589 1.00 64.00 88 PRO A N 1
ATOM 676 C CA . PRO A 1 88 ? -28.221 -13.444 24.404 1.00 64.00 88 PRO A CA 1
ATOM 677 C C . PRO A 1 88 ? -29.049 -12.170 24.642 1.00 64.00 88 PRO A C 1
ATOM 679 O O . PRO A 1 88 ? -29.459 -11.563 23.662 1.00 64.00 88 PRO A O 1
ATOM 682 N N . ASN A 1 89 ? -29.310 -11.753 25.890 1.00 67.31 89 ASN A N 1
ATOM 683 C CA . ASN A 1 89 ? -30.159 -10.586 26.192 1.00 67.31 89 ASN A CA 1
ATOM 684 C C . ASN A 1 89 ? -29.703 -9.816 27.446 1.00 67.31 89 ASN A C 1
ATOM 686 O O . ASN A 1 89 ? -30.538 -9.400 28.254 1.00 67.31 89 ASN A O 1
ATOM 690 N N . ILE A 1 90 ? -28.396 -9.646 27.666 1.00 89.56 90 ILE A N 1
ATOM 691 C CA . ILE A 1 90 ? -27.953 -8.769 28.757 1.00 89.56 90 ILE A CA 1
ATOM 692 C C . ILE A 1 90 ? -28.323 -7.318 28.400 1.00 89.56 90 ILE A C 1
ATOM 694 O O . ILE A 1 90 ? -27.932 -6.788 27.370 1.00 89.56 90 ILE A O 1
ATOM 698 N N . HIS A 1 91 ? -29.165 -6.681 29.205 1.00 93.69 91 HIS A N 1
ATOM 699 C CA . HIS A 1 91 ? -29.578 -5.288 29.024 1.00 93.69 91 HIS A CA 1
ATOM 700 C C . HIS A 1 91 ? -29.861 -4.669 30.391 1.00 93.69 91 HIS A C 1
ATOM 702 O O . HIS A 1 91 ? -30.090 -5.392 31.362 1.00 93.69 91 HIS A O 1
ATOM 708 N N . GLN A 1 92 ? -29.926 -3.339 30.487 1.00 92.69 92 GLN A N 1
ATOM 709 C CA . GLN A 1 92 ? -30.053 -2.657 31.781 1.00 92.69 92 GLN A CA 1
ATOM 710 C C . GLN A 1 92 ? -31.240 -3.159 32.624 1.00 92.69 92 GLN A C 1
ATOM 712 O O . GLN A 1 92 ? -31.099 -3.383 33.821 1.00 92.69 92 GLN A O 1
ATOM 717 N N . ALA A 1 93 ? -32.397 -3.400 31.998 1.00 92.81 93 ALA A N 1
ATOM 718 C CA . ALA A 1 93 ? -33.592 -3.885 32.697 1.00 92.81 93 ALA A CA 1
ATOM 719 C C . ALA A 1 93 ? -33.507 -5.351 33.183 1.00 92.81 93 ALA A C 1
ATOM 721 O O . ALA A 1 93 ? -34.396 -5.799 33.902 1.00 92.81 93 ALA A O 1
ATOM 722 N N . ALA A 1 94 ? -32.479 -6.108 32.781 1.00 94.44 94 ALA A N 1
ATOM 723 C CA . ALA A 1 94 ? -32.255 -7.486 33.221 1.00 94.44 94 ALA A CA 1
ATOM 724 C C . ALA A 1 94 ? -31.398 -7.548 34.494 1.00 94.44 94 ALA A C 1
ATOM 726 O O . ALA A 1 94 ? -31.388 -8.586 35.160 1.00 94.44 94 ALA A O 1
ATOM 727 N N . LEU A 1 95 ? -30.701 -6.452 34.824 1.00 95.31 95 LEU A N 1
ATOM 728 C CA . LEU A 1 95 ? -29.856 -6.351 36.006 1.00 95.31 95 LEU A CA 1
ATOM 729 C C . LEU A 1 95 ? -30.702 -6.420 37.279 1.00 95.31 95 LEU A C 1
ATOM 731 O O . LEU A 1 95 ? -31.827 -5.915 37.327 1.00 95.31 95 LEU A O 1
ATOM 735 N N . LYS A 1 96 ? -30.159 -7.041 38.325 1.00 93.69 96 LYS A N 1
ATOM 736 C CA . LYS A 1 96 ? -30.844 -7.237 39.608 1.00 93.69 96 LYS A CA 1
ATOM 737 C C . LYS A 1 96 ? -29.991 -6.724 40.761 1.00 93.69 96 LYS A C 1
ATOM 739 O O . LYS A 1 96 ? -28.774 -6.638 40.654 1.00 93.69 96 LYS A O 1
ATOM 744 N N . GLY A 1 97 ? -30.654 -6.397 41.869 1.00 93.25 97 GLY A N 1
ATOM 745 C CA . GLY A 1 97 ? -29.999 -6.070 43.136 1.00 93.25 97 GLY A CA 1
ATOM 746 C C . GLY A 1 97 ? -28.974 -4.937 43.031 1.00 93.25 97 GLY A C 1
ATOM 747 O O . GLY A 1 97 ? -29.258 -3.876 42.467 1.00 93.25 97 GLY A O 1
ATOM 748 N N . SER A 1 98 ? -27.794 -5.189 43.595 1.00 91.25 98 SER A N 1
ATOM 749 C CA . SER A 1 98 ? -26.626 -4.304 43.611 1.00 91.25 98 SER A CA 1
ATOM 750 C C . SER A 1 98 ? -26.201 -3.870 42.204 1.00 91.25 98 SER A C 1
ATOM 752 O O . SER A 1 98 ? -26.000 -2.678 41.981 1.00 91.25 98 SER A O 1
ATOM 754 N N . ASP A 1 99 ? -26.150 -4.787 41.235 1.00 94.62 99 ASP A N 1
ATOM 755 C CA . ASP A 1 99 ? -25.724 -4.490 39.859 1.00 94.62 99 ASP A CA 1
ATOM 756 C C . ASP A 1 99 ? -26.624 -3.450 39.191 1.00 94.62 99 ASP A C 1
ATOM 758 O O . ASP A 1 99 ? -26.137 -2.515 38.552 1.00 94.62 99 ASP A O 1
ATOM 762 N N . ALA A 1 100 ? -27.944 -3.580 39.360 1.00 93.62 100 ALA A N 1
ATOM 763 C CA . ALA A 1 100 ? -28.909 -2.632 38.807 1.00 93.62 100 ALA A CA 1
ATOM 764 C C . ALA A 1 100 ? -28.742 -1.240 39.427 1.00 93.62 100 ALA A C 1
ATOM 766 O O . ALA A 1 100 ? -28.752 -0.239 38.707 1.00 93.62 100 ALA A O 1
ATOM 767 N N . ALA A 1 101 ? -28.557 -1.178 40.750 1.00 91.19 101 ALA A N 1
ATOM 768 C CA . ALA A 1 101 ? -28.359 0.071 41.477 1.00 91.19 101 ALA A CA 1
ATOM 769 C C . ALA A 1 101 ? -27.044 0.761 41.075 1.00 91.19 101 ALA A C 1
ATOM 771 O O . ALA A 1 101 ? -27.066 1.937 40.703 1.00 91.19 101 ALA A O 1
ATOM 772 N N . LYS A 1 102 ? -25.924 0.022 41.068 1.00 91.19 102 LYS A N 1
ATOM 773 C CA . LYS A 1 102 ? -24.600 0.514 40.650 1.00 91.19 102 LYS A CA 1
ATOM 774 C C . LYS A 1 102 ? -24.619 1.014 39.209 1.00 91.19 102 LYS A C 1
ATOM 776 O O . LYS A 1 102 ? -24.188 2.130 38.926 1.00 91.19 102 LYS A O 1
ATOM 781 N N . THR A 1 103 ? -25.189 0.220 38.307 1.00 94.12 103 THR A N 1
ATOM 782 C CA . THR A 1 103 ? -25.268 0.559 36.885 1.00 94.12 103 THR A CA 1
ATOM 783 C C . THR A 1 103 ? -26.151 1.781 36.642 1.00 94.12 103 THR A C 1
ATOM 785 O O . THR A 1 103 ? -25.781 2.651 35.860 1.00 94.12 103 THR A O 1
ATOM 788 N N . ALA A 1 104 ? -27.299 1.898 37.319 1.00 92.56 104 ALA A N 1
ATOM 789 C CA . ALA A 1 104 ? -28.165 3.073 37.198 1.00 92.56 104 ALA A CA 1
ATOM 790 C C . ALA A 1 104 ? -27.499 4.346 37.747 1.00 92.56 104 ALA A C 1
ATOM 792 O O . ALA A 1 104 ? -27.619 5.414 37.144 1.00 92.56 104 ALA A O 1
ATOM 793 N N . PHE A 1 105 ? -26.777 4.229 38.865 1.00 90.56 105 PHE A N 1
ATOM 794 C CA . PHE A 1 105 ? -26.015 5.332 39.443 1.00 90.56 105 PHE A CA 1
ATOM 795 C C . PHE A 1 105 ? -24.908 5.807 38.495 1.00 90.56 105 PHE A C 1
ATOM 797 O O . PHE A 1 105 ? -24.837 7.000 38.187 1.00 90.56 105 PHE A O 1
ATOM 804 N N . LEU A 1 106 ? -24.109 4.872 37.970 1.00 93.06 106 LEU A N 1
ATOM 805 C CA . LEU A 1 106 ? -23.037 5.179 37.029 1.00 93.06 106 LEU A CA 1
ATOM 806 C C . LEU A 1 106 ? -23.582 5.720 35.704 1.00 93.06 106 LEU A C 1
ATOM 808 O O . LEU A 1 106 ? -23.025 6.672 35.178 1.00 93.06 106 LEU A O 1
ATOM 812 N N . ALA A 1 107 ? -24.703 5.194 35.201 1.00 93.19 107 ALA A N 1
ATOM 813 C CA . ALA A 1 107 ? -25.357 5.692 33.989 1.00 93.19 107 ALA A CA 1
ATOM 814 C C . ALA A 1 107 ? -25.764 7.159 34.080 1.00 93.19 107 ALA A C 1
ATOM 816 O O . ALA A 1 107 ? -25.604 7.896 33.109 1.00 93.19 107 ALA A O 1
ATOM 817 N N . ARG A 1 108 ? -26.244 7.600 35.246 1.00 91.25 108 ARG A N 1
ATOM 818 C CA . ARG A 1 108 ? -26.579 9.008 35.468 1.00 91.25 108 ARG A CA 1
ATOM 819 C C . ARG A 1 108 ? -25.331 9.894 35.438 1.00 91.25 108 ARG A C 1
ATOM 821 O O . ARG A 1 108 ? -25.328 10.879 34.711 1.00 91.25 108 ARG A O 1
ATOM 828 N N . ALA A 1 109 ? -24.282 9.522 36.176 1.00 91.00 109 ALA A N 1
ATOM 829 C CA . ALA A 1 109 ? -23.031 10.287 36.213 1.00 91.00 109 ALA A CA 1
ATOM 830 C C . ALA A 1 109 ? -22.329 10.309 34.841 1.00 91.00 109 ALA A C 1
ATOM 832 O O . ALA A 1 109 ? -21.934 11.358 34.343 1.00 91.00 109 ALA A O 1
ATOM 833 N N . ALA A 1 110 ? -22.260 9.156 34.176 1.00 92.31 110 ALA A N 1
ATOM 834 C CA . ALA A 1 110 ? -21.668 9.008 32.853 1.00 92.31 110 ALA A CA 1
ATOM 835 C C . ALA A 1 110 ? -22.368 9.874 31.794 1.00 92.31 110 ALA A C 1
ATOM 837 O O . ALA A 1 110 ? -21.698 10.491 30.967 1.00 92.31 110 ALA A O 1
ATOM 838 N N . ALA A 1 111 ? -23.704 9.950 31.824 1.00 90.56 111 ALA A N 1
ATOM 839 C CA . ALA A 1 111 ? -24.468 10.754 30.874 1.00 90.56 111 ALA A CA 1
ATOM 840 C C . ALA A 1 111 ? -24.197 12.263 31.013 1.00 90.56 111 ALA A C 1
ATOM 842 O O . ALA A 1 111 ? -24.180 12.968 30.006 1.00 90.56 111 ALA A O 1
ATOM 843 N N . GLU A 1 112 ? -23.968 12.753 32.235 1.00 90.38 112 GLU A N 1
ATOM 844 C CA . GLU A 1 112 ? -23.634 14.160 32.500 1.00 90.38 112 GLU A CA 1
ATOM 845 C C . GLU A 1 112 ? -22.230 14.513 31.981 1.00 90.38 112 GLU A C 1
ATOM 847 O O . GLU A 1 112 ? -22.027 15.586 31.409 1.00 90.38 112 GLU A O 1
ATOM 852 N N . ASP A 1 113 ? -21.286 13.576 32.095 1.00 90.94 113 ASP A N 1
ATOM 853 C CA . ASP A 1 113 ? -19.877 13.805 31.775 1.00 90.94 113 ASP A CA 1
ATOM 854 C C . ASP A 1 113 ? -19.454 13.313 30.377 1.00 90.94 113 ASP A C 1
ATOM 856 O O . ASP A 1 113 ? -18.305 13.505 29.974 1.00 90.94 113 ASP A O 1
ATOM 860 N N . GLY A 1 114 ? -20.359 12.752 29.568 1.00 92.06 114 GLY A N 1
ATOM 861 C CA . GLY A 1 114 ? -20.053 12.290 28.204 1.00 92.06 114 GLY A CA 1
ATOM 862 C C . GLY A 1 114 ? -19.279 10.968 28.170 1.00 92.06 114 GLY A C 1
ATOM 863 O O . GLY A 1 114 ? -18.316 10.809 27.416 1.00 92.06 114 GLY A O 1
ATOM 864 N N . PHE A 1 115 ? -19.686 10.027 29.015 1.00 95.00 115 PHE A N 1
ATOM 865 C CA . PHE A 1 115 ? -19.228 8.644 29.013 1.00 95.00 115 PHE A CA 1
ATOM 866 C C . PHE A 1 115 ? -20.308 7.732 28.438 1.00 95.00 115 PHE A C 1
ATOM 868 O O . PHE A 1 115 ? -21.508 7.950 28.611 1.00 95.00 115 PHE A O 1
ATOM 875 N N . ALA A 1 116 ? -19.865 6.683 27.758 1.00 95.00 116 ALA A N 1
ATOM 876 C CA . ALA A 1 116 ? -20.716 5.611 27.281 1.00 95.00 116 ALA A CA 1
ATOM 877 C C . ALA A 1 116 ? -20.558 4.380 28.176 1.00 95.00 116 ALA A C 1
ATOM 879 O O . ALA A 1 116 ? -19.513 4.162 28.788 1.00 95.00 116 ALA A O 1
ATOM 880 N N . LEU A 1 117 ? -21.626 3.588 28.230 1.00 96.25 117 LEU A N 1
ATOM 881 C CA . LEU A 1 117 ? -21.706 2.358 29.004 1.00 96.25 117 LEU A CA 1
ATOM 882 C C . LEU A 1 117 ? -22.145 1.207 28.110 1.00 96.25 117 LEU A C 1
ATOM 884 O O . LEU A 1 117 ? -22.954 1.384 27.191 1.00 96.25 117 LEU A O 1
ATOM 888 N N . GLY A 1 118 ? -21.640 0.024 28.426 1.00 95.69 118 GLY A N 1
ATOM 889 C CA . GLY A 1 118 ? -22.062 -1.223 27.819 1.00 95.69 118 GLY A CA 1
ATOM 890 C C . GLY A 1 118 ? -21.931 -2.386 28.786 1.00 95.69 118 GLY A C 1
ATOM 891 O O . GLY A 1 118 ? -21.230 -2.304 29.786 1.00 95.69 118 GLY A O 1
ATOM 892 N N . LEU A 1 119 ? -22.626 -3.472 28.490 1.00 96.88 119 LEU A N 1
ATOM 893 C CA . LEU A 1 119 ? -22.584 -4.707 29.261 1.00 96.88 119 LEU A CA 1
ATOM 894 C C . LEU A 1 119 ? -21.889 -5.769 28.420 1.00 96.88 119 LEU A C 1
ATOM 896 O O . LEU A 1 119 ? -22.126 -5.832 27.219 1.00 96.88 119 LEU A O 1
ATOM 900 N N . ALA A 1 120 ? -21.042 -6.592 29.022 1.00 95.75 120 ALA A N 1
ATOM 901 C CA . ALA A 1 120 ? -20.387 -7.696 28.332 1.00 95.75 120 ALA A CA 1
ATOM 902 C C . ALA A 1 120 ? -20.359 -8.951 29.209 1.00 95.75 120 ALA A C 1
ATOM 904 O O . ALA A 1 120 ? -20.647 -8.912 30.409 1.00 95.75 120 ALA A O 1
ATOM 905 N N . THR A 1 121 ? -20.034 -10.078 28.587 1.00 95.75 121 THR A N 1
ATOM 906 C CA . THR A 1 121 ? -19.820 -11.357 29.266 1.00 95.75 121 THR A CA 1
ATOM 907 C C . THR A 1 121 ? -18.328 -11.622 29.328 1.00 95.75 121 THR A C 1
ATOM 909 O O . THR A 1 121 ? -17.644 -11.440 28.328 1.00 95.75 121 THR A O 1
ATOM 912 N N . ILE A 1 122 ? -17.830 -12.051 30.482 1.00 95.56 122 ILE A N 1
ATOM 913 C CA . ILE A 1 122 ? -16.461 -12.546 30.605 1.00 95.56 122 ILE A CA 1
ATOM 914 C C . ILE A 1 122 ? -16.507 -14.054 30.702 1.00 95.56 122 ILE A C 1
ATOM 916 O O . ILE A 1 122 ? -17.206 -14.584 31.568 1.00 95.56 122 ILE A O 1
ATOM 920 N N . ASP A 1 123 ? -15.743 -14.705 29.836 1.00 95.38 123 ASP A N 1
ATOM 921 C CA . ASP A 1 123 ? -15.492 -16.134 29.856 1.00 95.38 123 ASP A CA 1
ATOM 922 C C . ASP A 1 123 ? -14.020 -16.367 30.204 1.00 95.38 123 ASP A C 1
ATOM 924 O O . ASP A 1 123 ? -13.118 -15.944 29.480 1.00 95.38 123 ASP A O 1
ATOM 928 N N . CYS A 1 124 ? -13.796 -17.028 31.339 1.00 96.38 124 CYS A N 1
ATOM 929 C CA . CYS A 1 124 ? -12.483 -17.462 31.804 1.00 96.38 124 CYS A CA 1
ATOM 930 C C . CYS A 1 124 ? -12.423 -18.993 31.773 1.00 96.38 124 CYS A C 1
ATOM 932 O O . CYS A 1 124 ? -13.342 -19.669 32.247 1.00 96.38 124 CYS A O 1
ATOM 934 N N . ARG A 1 125 ? -11.358 -19.547 31.199 1.00 97.19 125 ARG A N 1
ATOM 935 C CA . ARG A 1 125 ? -11.075 -20.981 31.162 1.00 97.19 125 ARG A CA 1
ATOM 936 C C . ARG A 1 125 ? -9.732 -21.223 31.827 1.00 97.19 125 ARG A C 1
ATOM 938 O O . ARG A 1 125 ? -8.740 -20.665 31.382 1.00 97.19 125 ARG A O 1
ATOM 945 N N . LEU A 1 126 ? -9.722 -22.097 32.825 1.00 97.75 126 LEU A N 1
ATOM 946 C CA . LEU A 1 126 ? -8.502 -22.631 33.418 1.00 97.75 126 LEU A CA 1
ATOM 947 C C . LEU A 1 126 ? -8.341 -24.089 33.000 1.00 97.75 126 LEU A C 1
ATOM 949 O O . LEU A 1 126 ? -9.320 -24.842 33.022 1.00 97.75 126 LEU A O 1
ATOM 953 N N . ALA A 1 127 ? -7.125 -24.489 32.652 1.00 97.75 127 ALA A N 1
ATOM 954 C CA . ALA A 1 127 ? -6.746 -25.869 32.392 1.00 97.75 127 ALA A CA 1
ATOM 955 C C . ALA A 1 127 ? -5.402 -26.185 33.059 1.00 97.75 127 ALA A C 1
ATOM 957 O O . ALA A 1 127 ? -4.503 -25.347 33.110 1.00 97.75 127 ALA A O 1
ATOM 958 N N . GLY A 1 128 ? -5.266 -27.396 33.594 1.00 97.56 128 GLY A N 1
ATOM 959 C CA . GLY A 1 128 ? -4.072 -27.770 34.340 1.00 97.56 128 GLY A CA 1
ATOM 960 C C . GLY A 1 128 ? -4.153 -29.139 35.000 1.00 97.56 128 GLY A C 1
ATOM 961 O O . GLY A 1 128 ? -5.023 -29.956 34.681 1.00 97.56 128 GLY A O 1
ATOM 962 N N . ILE A 1 129 ? -3.223 -29.377 35.921 1.00 96.94 129 ILE A N 1
ATOM 963 C CA . ILE A 1 129 ? -3.093 -30.636 36.654 1.00 96.94 129 ILE A CA 1
ATOM 964 C C . ILE A 1 129 ? -4.074 -30.643 37.822 1.00 96.94 129 ILE A C 1
ATOM 966 O O . ILE A 1 129 ? -4.173 -29.681 38.586 1.00 96.94 129 ILE A O 1
ATOM 970 N N . ALA A 1 130 ? -4.807 -31.741 37.956 1.00 95.50 130 ALA A N 1
ATOM 971 C CA . ALA A 1 130 ? -5.739 -31.967 39.046 1.00 95.50 130 ALA A CA 1
ATOM 972 C C . ALA A 1 130 ? -5.017 -32.465 40.307 1.00 95.50 130 ALA A C 1
ATOM 974 O O . ALA A 1 130 ? -4.254 -33.426 40.243 1.00 95.50 130 ALA A O 1
ATOM 975 N N . ASN A 1 131 ? -5.342 -31.892 41.465 1.00 93.00 131 ASN A N 1
ATOM 976 C CA . ASN A 1 131 ? -4.918 -32.405 42.764 1.00 93.00 131 ASN A CA 1
ATOM 977 C C . ASN A 1 131 ? -5.801 -33.597 43.170 1.00 93.00 131 ASN A C 1
ATOM 979 O O . ASN A 1 131 ? -6.852 -33.445 43.801 1.00 93.00 131 ASN A O 1
ATOM 983 N N . ASP A 1 132 ? -5.383 -34.797 42.769 1.00 85.44 132 ASP A N 1
ATOM 984 C CA . ASP A 1 132 ? -6.100 -36.053 42.998 1.00 85.44 132 ASP A CA 1
ATOM 985 C C . ASP A 1 132 ? -5.525 -36.896 44.151 1.00 85.44 132 ASP A C 1
ATOM 987 O O . ASP A 1 132 ? -6.079 -37.951 44.473 1.00 85.44 132 ASP A O 1
ATOM 991 N N . GLU A 1 133 ? -4.461 -36.431 44.819 1.00 79.12 133 GLU A N 1
ATOM 992 C CA . GLU A 1 133 ? -3.715 -37.232 45.801 1.00 79.12 133 GLU A CA 1
ATOM 993 C C . GLU A 1 133 ? -4.533 -37.606 47.049 1.00 79.12 133 GLU A C 1
ATOM 995 O O . GLU A 1 133 ? -4.265 -38.631 47.679 1.00 79.12 133 GLU A O 1
ATOM 1000 N N . TRP A 1 134 ? -5.561 -36.822 47.398 1.00 68.88 134 TRP A N 1
ATOM 1001 C CA . TRP A 1 134 ? -6.337 -37.015 48.636 1.00 68.88 134 TRP A CA 1
ATOM 1002 C C . TRP A 1 134 ? -7.852 -36.800 48.481 1.00 68.88 134 TRP A C 1
ATOM 1004 O O . TRP A 1 134 ? -8.593 -36.798 49.468 1.00 68.88 134 TRP A O 1
ATOM 1014 N N . GLY A 1 135 ? -8.338 -36.630 47.249 1.00 55.62 135 GLY A N 1
ATOM 1015 C CA . GLY A 1 135 ? -9.728 -36.279 46.967 1.00 55.62 135 GLY A CA 1
ATOM 1016 C C . GLY A 1 135 ? -10.696 -37.443 47.187 1.00 55.62 135 GLY A C 1
ATOM 1017 O O . GLY A 1 135 ? -10.863 -38.312 46.331 1.00 55.62 135 GLY A O 1
ATOM 1018 N N . HIS A 1 136 ? -11.424 -37.449 48.306 1.00 58.75 136 HIS A N 1
ATOM 1019 C CA . HIS A 1 136 ? -12.676 -38.200 48.361 1.00 58.75 136 HIS A CA 1
ATOM 1020 C C . HIS A 1 136 ? -13.653 -37.603 47.326 1.00 58.75 136 HIS A C 1
ATOM 1022 O O . HIS A 1 136 ? -13.804 -36.382 47.302 1.00 58.75 136 HIS A O 1
ATOM 1028 N N . PRO A 1 137 ? -14.422 -38.406 46.556 1.00 58.38 137 PRO A N 1
ATOM 1029 C CA . PRO A 1 137 ? -15.346 -37.920 45.513 1.00 58.38 137 PRO A CA 1
ATOM 1030 C C . PRO A 1 137 ? -16.426 -36.920 45.970 1.00 58.38 137 PRO A C 1
ATOM 1032 O O . PRO A 1 137 ? -17.265 -36.506 45.178 1.00 58.38 137 PRO A O 1
ATOM 1035 N N . ARG A 1 138 ? -16.481 -36.593 47.265 1.00 65.50 138 ARG A N 1
ATOM 1036 C CA . ARG A 1 138 ? -17.492 -35.734 47.880 1.00 65.50 138 ARG A CA 1
ATOM 1037 C C . ARG A 1 138 ? -17.063 -34.273 48.031 1.00 65.50 138 ARG A C 1
ATOM 1039 O O . ARG A 1 138 ? -17.949 -33.458 48.260 1.00 65.50 138 ARG A O 1
ATOM 1046 N N . THR A 1 139 ? -15.772 -33.942 47.940 1.00 70.69 139 THR A N 1
ATOM 1047 C CA . THR A 1 139 ? -15.267 -32.580 48.220 1.00 70.69 139 THR A CA 1
ATOM 1048 C C . THR A 1 139 ? -14.890 -31.766 46.980 1.00 70.69 139 THR A C 1
ATOM 1050 O O . THR A 1 139 ? -14.574 -30.595 47.132 1.00 70.69 139 THR A O 1
ATOM 1053 N N . GLY A 1 140 ? -15.000 -32.334 45.773 1.00 84.06 140 GLY A N 1
ATOM 1054 C CA . GLY A 1 140 ? -14.538 -31.688 44.536 1.00 84.06 140 GLY A CA 1
ATOM 1055 C C . GLY A 1 140 ? -13.039 -31.898 44.298 1.00 84.06 140 GLY A C 1
ATOM 1056 O O . GLY A 1 140 ? -12.320 -32.306 45.210 1.00 84.06 140 GLY A O 1
ATOM 1057 N N . VAL A 1 141 ? -12.598 -31.688 43.057 1.00 91.06 141 VAL A N 1
ATOM 1058 C CA . VAL A 1 141 ? -11.194 -31.794 42.626 1.00 91.06 141 VAL A CA 1
ATOM 1059 C C . VAL A 1 141 ? -10.696 -30.393 42.307 1.00 91.06 141 VAL A C 1
ATOM 1061 O O . VAL A 1 141 ? -11.339 -29.722 41.509 1.00 91.06 141 VAL A O 1
ATOM 1064 N N . ASP A 1 142 ? -9.589 -29.960 42.907 1.00 93.38 142 ASP A N 1
ATOM 1065 C CA . ASP A 1 142 ? -8.979 -28.645 42.661 1.00 93.38 142 ASP A CA 1
ATOM 1066 C C . ASP A 1 142 ? -7.729 -28.742 41.781 1.00 93.38 142 ASP A C 1
ATOM 1068 O O . ASP A 1 142 ? -7.243 -29.835 41.491 1.00 93.38 142 ASP A O 1
ATOM 1072 N N . PHE A 1 143 ? -7.221 -27.594 41.332 1.00 94.31 143 PHE A N 1
ATOM 1073 C CA . PHE A 1 143 ? -5.960 -27.519 40.600 1.00 94.31 143 PHE A CA 1
ATOM 1074 C C . PHE A 1 143 ? -4.775 -27.722 41.551 1.00 94.31 143 PHE A C 1
ATOM 1076 O O . PHE A 1 143 ? -4.708 -27.103 42.611 1.00 94.31 143 PHE A O 1
ATOM 1083 N N . GLU A 1 144 ? -3.835 -28.578 41.160 1.00 95.62 144 GLU A N 1
ATOM 1084 C CA . GLU A 1 144 ? -2.478 -28.594 41.717 1.00 95.62 144 GLU A CA 1
ATOM 1085 C C . GLU A 1 144 ? -1.627 -27.507 41.049 1.00 95.62 144 GLU A C 1
ATOM 1087 O O . GLU A 1 144 ? -0.933 -26.750 41.722 1.00 95.62 144 GLU A O 1
ATOM 1092 N N . GLU A 1 145 ? -1.745 -27.394 39.724 1.00 95.81 145 GLU A N 1
ATOM 1093 C CA . GLU A 1 145 ? -1.045 -26.415 38.898 1.00 95.81 145 GLU A CA 1
ATOM 1094 C C . GLU A 1 145 ? -1.958 -25.989 37.745 1.00 95.81 145 GLU A C 1
ATOM 1096 O O . GLU A 1 145 ? -2.497 -26.836 37.028 1.00 95.81 145 GLU A O 1
ATOM 1101 N N . VAL A 1 146 ? -2.133 -24.680 37.557 1.00 96.88 146 VAL A N 1
ATOM 1102 C CA . VAL A 1 146 ? -2.793 -24.123 36.369 1.00 96.88 146 VAL A CA 1
ATOM 1103 C C . VAL A 1 146 ? -1.731 -23.959 35.289 1.00 96.88 146 VAL A C 1
ATOM 1105 O O . VAL A 1 146 ? -0.729 -23.287 35.506 1.00 96.88 146 VAL A O 1
ATOM 1108 N N . GLN A 1 147 ? -1.940 -24.598 34.142 1.00 96.69 147 GLN A N 1
ATOM 1109 C CA . GLN A 1 147 ? -0.996 -24.581 33.021 1.00 96.69 147 GLN A CA 1
ATOM 1110 C C . GLN A 1 147 ? -1.414 -23.610 31.916 1.00 96.69 147 GLN A C 1
ATOM 1112 O O . GLN A 1 147 ? -0.570 -23.153 31.152 1.00 96.69 147 GLN A O 1
ATOM 1117 N N . ASP A 1 148 ? -2.712 -23.342 31.801 1.00 95.50 148 ASP A N 1
ATOM 1118 C CA . ASP A 1 148 ? -3.298 -22.505 30.760 1.00 95.50 148 ASP A CA 1
ATOM 1119 C C . ASP A 1 148 ? -4.495 -21.755 31.349 1.00 95.50 148 ASP A C 1
ATOM 1121 O O . ASP A 1 148 ? -5.450 -22.367 31.846 1.00 95.50 148 ASP A O 1
ATOM 1125 N N . ASP A 1 149 ? -4.427 -20.431 31.304 1.00 95.12 149 ASP A N 1
ATOM 1126 C CA . ASP A 1 149 ? -5.493 -19.515 31.654 1.00 95.12 149 ASP A CA 1
ATOM 1127 C C . ASP A 1 149 ? -5.876 -18.669 30.433 1.00 95.12 149 ASP A C 1
ATOM 1129 O O . ASP A 1 149 ? -5.073 -18.053 29.741 1.00 95.12 149 ASP A O 1
ATOM 1133 N N . THR A 1 150 ? -7.162 -18.666 30.104 1.00 95.19 150 THR A N 1
ATOM 1134 C CA . THR A 1 150 ? -7.674 -17.886 28.979 1.00 95.19 150 THR A CA 1
ATOM 1135 C C . THR A 1 150 ? -8.826 -17.029 29.462 1.00 95.19 150 THR A C 1
ATOM 1137 O O . THR A 1 150 ? -9.863 -17.569 29.846 1.00 95.19 150 THR A O 1
ATOM 1140 N N . ILE A 1 151 ? -8.686 -15.704 29.394 1.00 95.38 151 ILE A N 1
ATOM 1141 C CA . ILE A 1 151 ? -9.759 -14.757 29.717 1.00 95.38 151 ILE A CA 1
ATOM 1142 C C . ILE A 1 151 ? -10.172 -14.016 28.453 1.00 95.38 151 ILE A C 1
ATOM 1144 O O . ILE A 1 151 ? -9.359 -13.418 27.753 1.00 95.38 151 ILE A O 1
ATOM 1148 N N . THR A 1 152 ? -11.466 -14.050 28.157 1.00 94.75 152 THR A N 1
ATOM 1149 C CA . THR A 1 152 ? -12.053 -13.395 26.989 1.00 94.75 152 THR A CA 1
ATOM 1150 C C . THR A 1 152 ? -13.276 -12.595 27.397 1.00 94.75 152 THR A C 1
ATOM 1152 O O . THR A 1 152 ? -14.053 -13.010 28.257 1.00 94.75 152 THR A O 1
ATOM 1155 N N . ILE A 1 153 ? -13.453 -11.429 26.778 1.00 94.31 153 ILE A N 1
ATOM 1156 C CA . ILE A 1 153 ? -14.637 -10.596 26.974 1.00 94.31 153 ILE A CA 1
ATOM 1157 C C . ILE A 1 153 ? -15.414 -10.578 25.675 1.00 94.31 153 ILE A C 1
ATOM 1159 O O . ILE A 1 153 ? -14.922 -10.127 24.641 1.00 94.31 153 ILE A O 1
ATOM 1163 N N . GLU A 1 154 ? -16.646 -1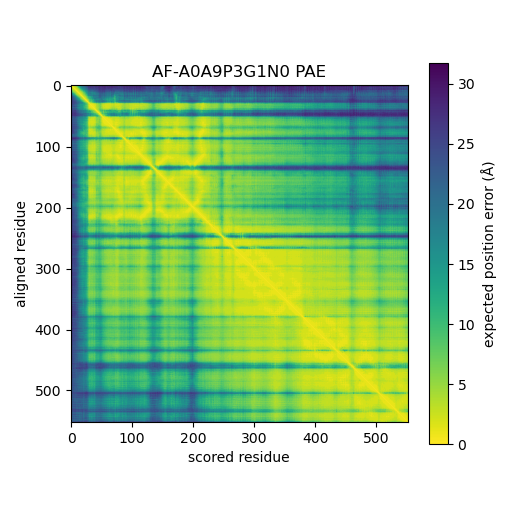1.051 25.744 1.00 93.50 154 GLU A N 1
ATOM 1164 C CA . GLU A 1 154 ? -17.504 -11.256 24.594 1.00 93.50 154 GLU A CA 1
ATOM 1165 C C . GLU A 1 154 ? -18.813 -10.476 24.716 1.00 93.50 154 GLU A C 1
ATOM 1167 O O . GLU A 1 154 ? -19.305 -10.177 25.808 1.00 93.50 154 GLU A O 1
ATOM 1172 N N . ASN A 1 155 ? -19.432 -10.221 23.566 1.00 93.06 155 ASN A N 1
ATOM 1173 C CA . ASN A 1 155 ? -20.784 -9.681 23.449 1.00 93.06 155 ASN A CA 1
ATOM 1174 C C . ASN A 1 155 ? -20.977 -8.353 24.197 1.00 93.06 155 ASN A C 1
ATOM 1176 O O . ASN A 1 155 ? -21.919 -8.204 24.974 1.00 93.06 155 ASN A O 1
ATOM 1180 N N . LEU A 1 156 ? -20.102 -7.374 23.951 1.00 93.69 156 LEU A N 1
ATOM 1181 C CA . LEU A 1 156 ? -20.312 -6.017 24.441 1.00 93.69 156 LEU A CA 1
ATOM 1182 C C . LEU A 1 156 ? -21.540 -5.421 23.755 1.00 93.69 156 LEU A C 1
ATOM 1184 O O . LEU A 1 156 ? -21.533 -5.166 22.551 1.00 93.69 156 LEU A O 1
ATOM 1188 N N . VAL A 1 157 ? -22.584 -5.164 24.527 1.00 93.56 157 VAL A N 1
ATOM 1189 C CA . VAL A 1 157 ? -23.836 -4.541 24.096 1.00 93.56 157 VAL A CA 1
ATOM 1190 C C . VAL A 1 157 ? -23.998 -3.174 24.751 1.00 93.56 157 VAL A C 1
ATOM 1192 O O . VAL A 1 157 ? -23.443 -2.913 25.815 1.00 93.56 157 VAL A O 1
ATOM 1195 N N . ASP A 1 158 ? -24.764 -2.279 24.134 1.00 93.69 158 ASP A N 1
ATOM 1196 C CA . ASP A 1 158 ? -25.163 -1.036 24.793 1.00 93.69 158 ASP A CA 1
ATOM 1197 C C . ASP A 1 158 ? -26.217 -1.296 25.885 1.00 93.69 158 ASP A C 1
ATOM 1199 O O . ASP A 1 158 ? -26.735 -2.401 26.045 1.00 93.69 158 ASP A O 1
ATOM 1203 N N . MET A 1 159 ? -26.581 -0.254 26.634 1.00 95.00 159 MET A N 1
ATOM 1204 C CA . MET A 1 159 ? -27.569 -0.354 27.717 1.00 95.00 159 MET A CA 1
ATOM 1205 C C . MET A 1 159 ? -28.963 -0.834 27.261 1.00 95.00 159 MET A C 1
ATOM 1207 O O . MET A 1 159 ? -29.757 -1.275 28.096 1.00 95.00 159 MET A O 1
ATOM 1211 N N . SER A 1 160 ? -29.254 -0.790 25.953 1.00 93.12 160 SER A N 1
ATOM 1212 C CA . SER A 1 160 ? -30.489 -1.307 25.347 1.00 93.12 160 SER A CA 1
ATOM 1213 C C . SER A 1 160 ? -30.395 -2.768 24.885 1.00 93.12 160 SER A C 1
ATOM 1215 O O . SER A 1 160 ? -31.394 -3.324 24.434 1.00 93.12 160 SER A O 1
ATOM 1217 N N . GLY A 1 161 ? -29.223 -3.398 25.007 1.00 92.25 161 GLY A N 1
ATOM 1218 C CA . GLY A 1 161 ? -28.969 -4.772 24.570 1.00 92.25 161 GLY A CA 1
ATOM 1219 C C . GLY A 1 161 ? -28.573 -4.896 23.097 1.00 92.25 161 GLY A C 1
ATOM 1220 O O . GLY A 1 161 ? -28.521 -6.003 22.565 1.00 92.25 161 GLY A O 1
ATOM 1221 N N . ARG A 1 162 ? -28.289 -3.788 22.400 1.00 90.88 162 ARG A N 1
ATOM 1222 C CA . ARG A 1 162 ? -27.808 -3.851 21.015 1.00 90.88 162 ARG A CA 1
ATOM 1223 C C . ARG A 1 162 ? -26.305 -4.102 21.006 1.00 90.88 162 ARG A C 1
ATOM 1225 O O . ARG A 1 162 ? -25.547 -3.334 21.593 1.00 90.88 162 ARG A O 1
ATOM 1232 N N . LEU A 1 163 ? -25.887 -5.135 20.276 1.00 89.62 163 LEU A N 1
ATOM 1233 C CA . LEU A 1 163 ? -24.482 -5.499 20.100 1.00 89.62 163 LEU A CA 1
ATOM 1234 C C . LEU A 1 163 ? -23.654 -4.322 19.568 1.00 89.62 163 LEU A C 1
ATOM 1236 O O . LEU A 1 163 ? -23.958 -3.759 18.514 1.00 89.62 163 LEU A O 1
ATOM 1240 N N . LEU A 1 164 ? -22.618 -3.968 20.324 1.00 87.31 164 LEU A N 1
ATOM 1241 C CA . LEU A 1 164 ? -21.581 -3.014 19.954 1.00 87.31 164 LEU A CA 1
ATOM 1242 C C . LEU A 1 164 ? -20.364 -3.749 19.398 1.00 87.31 164 LEU A C 1
ATOM 1244 O O . LEU A 1 164 ? -19.932 -3.419 18.301 1.00 87.31 164 LEU A O 1
ATOM 1248 N N . GLU A 1 165 ? -19.852 -4.745 20.128 1.00 87.75 165 GLU A N 1
ATOM 1249 C CA . GLU A 1 165 ? -18.691 -5.549 19.735 1.00 87.75 165 GLU A CA 1
ATOM 1250 C C . GLU A 1 165 ? -18.857 -7.012 20.151 1.00 87.75 165 GLU A C 1
ATOM 1252 O O . GLU A 1 165 ? -19.362 -7.316 21.229 1.00 87.75 165 GLU A O 1
ATOM 1257 N N . ALA A 1 166 ? -18.412 -7.929 19.290 1.00 89.06 166 ALA A N 1
ATOM 1258 C CA . ALA A 1 166 ? -18.476 -9.363 19.569 1.00 89.06 166 ALA A CA 1
ATOM 1259 C C . ALA A 1 166 ? -17.392 -9.815 20.556 1.00 89.06 166 ALA A C 1
ATOM 1261 O O . ALA A 1 166 ? -17.656 -10.681 21.380 1.00 89.06 166 ALA A O 1
ATOM 1262 N N . ALA A 1 167 ? -16.206 -9.209 20.485 1.00 89.69 167 ALA A N 1
ATOM 1263 C CA . ALA A 1 167 ? -15.082 -9.474 21.372 1.00 89.69 167 ALA A CA 1
ATOM 1264 C C . ALA A 1 167 ? -14.395 -8.154 21.730 1.00 89.69 167 ALA A C 1
ATOM 1266 O O . ALA A 1 167 ? -14.243 -7.280 20.870 1.00 89.69 167 ALA A O 1
ATOM 1267 N N . VAL A 1 168 ? -13.997 -8.016 22.990 1.00 90.44 168 VAL A N 1
ATOM 1268 C CA . VAL A 1 168 ? -13.365 -6.819 23.540 1.00 90.44 168 VAL A CA 1
ATOM 1269 C C . VAL A 1 168 ? -12.012 -7.201 24.114 1.00 90.44 168 VAL A C 1
ATOM 1271 O O . VAL A 1 168 ? -11.920 -7.996 25.041 1.00 90.44 168 VAL A O 1
ATOM 1274 N N . GLU A 1 169 ? -10.960 -6.601 23.573 1.00 89.88 169 GLU A N 1
ATOM 1275 C CA . GLU A 1 169 ? -9.624 -6.692 24.161 1.00 89.88 169 GLU A CA 1
ATOM 1276 C C . GLU A 1 169 ? -9.511 -5.769 25.356 1.00 89.88 169 GLU A C 1
ATOM 1278 O O . GLU A 1 169 ? -10.096 -4.684 25.347 1.00 89.88 169 GLU A O 1
ATOM 1283 N N . PHE A 1 170 ? -8.715 -6.150 26.343 1.00 90.88 170 PHE A N 1
ATOM 1284 C CA . PHE A 1 170 ? -8.473 -5.367 27.544 1.00 90.88 170 PHE A CA 1
ATOM 1285 C C . PHE A 1 170 ? -7.054 -5.597 28.056 1.00 90.88 170 PHE A C 1
ATOM 1287 O O . PHE A 1 170 ? -6.374 -6.511 27.596 1.00 90.88 170 PHE A O 1
ATOM 1294 N N . TYR A 1 171 ? -6.631 -4.740 28.977 1.00 90.12 171 TYR A N 1
ATOM 1295 C CA . TYR A 1 171 ? -5.411 -4.916 29.758 1.00 90.12 171 TYR A CA 1
ATOM 1296 C C . TYR A 1 171 ? -5.759 -4.927 31.239 1.00 90.12 171 TYR A C 1
ATOM 1298 O O . TYR A 1 171 ? -6.815 -4.420 31.621 1.00 90.12 171 TYR A O 1
ATOM 1306 N N . ASP A 1 172 ? -4.839 -5.404 32.065 1.00 87.62 172 ASP A N 1
ATOM 1307 C CA . ASP A 1 172 ? -5.018 -5.468 33.520 1.00 87.62 172 ASP A CA 1
ATOM 1308 C C . ASP A 1 172 ? -5.243 -4.082 34.143 1.00 87.62 172 ASP A C 1
ATOM 1310 O O . ASP A 1 172 ? -5.944 -3.943 35.140 1.00 87.62 172 ASP A O 1
ATOM 1314 N N . CYS A 1 173 ? -4.742 -3.013 33.509 1.00 88.69 173 CYS A N 1
ATOM 1315 C CA . CYS A 1 173 ? -5.008 -1.640 33.948 1.00 88.69 173 CYS A CA 1
ATOM 1316 C C . CYS A 1 173 ? -6.415 -1.111 33.589 1.00 88.69 173 CYS A C 1
ATOM 1318 O O . CYS A 1 173 ? -6.787 0.016 33.920 1.00 88.69 173 CYS A O 1
ATOM 1320 N N . GLU A 1 174 ? -7.204 -1.901 32.857 1.00 93.75 174 GLU A N 1
ATOM 1321 C CA . GLU A 1 174 ? -8.555 -1.560 32.413 1.00 93.75 174 GLU A CA 1
ATOM 1322 C C . GLU A 1 174 ? -9.635 -2.333 33.184 1.00 93.75 174 GLU A C 1
ATOM 1324 O O . GLU A 1 174 ? -10.804 -2.283 32.797 1.00 93.75 174 GLU A O 1
ATOM 1329 N N . THR A 1 175 ? -9.292 -3.050 34.256 1.00 94.50 175 THR A N 1
ATOM 1330 C CA . THR A 1 175 ? -10.239 -3.886 35.007 1.00 94.50 175 THR A CA 1
ATOM 1331 C C . THR A 1 175 ? -10.447 -3.386 36.428 1.00 94.50 175 THR A C 1
ATOM 1333 O O . THR A 1 175 ? -9.552 -2.847 37.062 1.00 94.50 175 THR A O 1
ATOM 1336 N N . VAL A 1 176 ? -11.663 -3.526 36.944 1.00 93.69 176 VAL A N 1
ATOM 1337 C CA . VAL A 1 176 ? -11.971 -3.270 38.351 1.00 93.69 176 VAL A CA 1
ATOM 1338 C C . VAL A 1 176 ? -12.812 -4.446 38.842 1.00 93.69 176 VAL A C 1
ATOM 1340 O O . VAL A 1 176 ? -13.954 -4.601 38.386 1.00 93.69 176 VAL A O 1
ATOM 1343 N N . PRO A 1 177 ? -12.298 -5.273 39.759 1.00 93.00 177 PRO A N 1
ATOM 1344 C CA . PRO A 1 177 ? -11.012 -5.144 40.464 1.00 93.00 177 PRO A CA 1
ATOM 1345 C C . PRO A 1 177 ? -9.779 -5.311 39.556 1.00 93.00 177 PRO A C 1
ATOM 1347 O O . PRO A 1 177 ? -9.889 -5.799 38.425 1.00 93.00 177 PRO A O 1
ATOM 1350 N N . ALA A 1 178 ? -8.619 -4.848 40.035 1.00 89.50 178 ALA A N 1
ATOM 1351 C CA . ALA A 1 178 ? -7.358 -4.943 39.293 1.00 89.50 178 ALA A CA 1
ATOM 1352 C C . ALA A 1 178 ? -6.959 -6.404 39.016 1.00 89.50 178 ALA A C 1
ATOM 1354 O O . ALA A 1 178 ? -6.560 -6.735 37.905 1.00 89.50 178 ALA A O 1
ATOM 1355 N N . GLU A 1 179 ? -7.170 -7.297 39.985 1.00 88.38 179 GLU A N 1
ATOM 1356 C CA . GLU A 1 179 ? -6.910 -8.741 39.883 1.00 88.38 179 GLU A CA 1
ATOM 1357 C C . GLU A 1 179 ? -8.155 -9.490 39.369 1.00 88.38 179 GLU A C 1
ATOM 1359 O O . GLU A 1 179 ? -8.639 -10.454 39.957 1.00 88.38 179 GLU A O 1
ATOM 1364 N N . LEU A 1 180 ? -8.706 -9.033 38.237 1.00 90.19 180 LEU A N 1
ATOM 1365 C CA . LEU A 1 180 ? -9.983 -9.526 37.701 1.00 90.19 180 LEU A CA 1
ATOM 1366 C C . LEU A 1 180 ? -10.024 -11.054 37.525 1.00 90.19 180 LEU A C 1
ATOM 1368 O O . LEU A 1 180 ? -11.081 -11.660 37.699 1.00 90.19 180 LEU A O 1
ATOM 1372 N N . ALA A 1 181 ? -8.900 -11.666 37.146 1.00 89.81 181 ALA A N 1
ATOM 1373 C CA . ALA A 1 181 ? -8.781 -13.110 36.975 1.00 89.81 181 ALA A CA 1
ATOM 1374 C C . ALA A 1 181 ? -9.100 -13.868 38.273 1.00 89.81 181 ALA A C 1
ATOM 1376 O O . ALA A 1 181 ? -9.934 -14.777 38.260 1.00 89.81 181 ALA A O 1
ATOM 1377 N N . ASP A 1 182 ? -8.503 -13.439 39.383 1.00 91.75 182 ASP A N 1
ATOM 1378 C CA . ASP A 1 182 ? -8.620 -14.089 40.686 1.00 91.75 182 ASP A CA 1
ATOM 1379 C C . ASP A 1 182 ? -10.053 -13.969 41.218 1.00 91.75 182 ASP A C 1
ATOM 1381 O O . ASP A 1 182 ? -10.684 -14.972 41.558 1.00 91.75 182 ASP A O 1
ATOM 1385 N N . ASP A 1 183 ? -10.650 -12.777 41.125 1.00 92.31 183 ASP A N 1
ATOM 1386 C CA . ASP A 1 183 ? -12.041 -12.544 41.534 1.00 92.31 183 ASP A CA 1
ATOM 1387 C C . ASP A 1 183 ? -13.066 -13.343 40.707 1.00 92.31 183 ASP A C 1
ATOM 1389 O O . ASP A 1 183 ? -14.133 -13.745 41.193 1.00 92.31 183 ASP A O 1
ATOM 1393 N N . ILE A 1 184 ? -12.775 -13.603 39.428 1.00 93.25 184 ILE A N 1
ATOM 1394 C CA . ILE A 1 184 ? -13.622 -14.471 38.604 1.00 93.25 184 ILE A CA 1
ATOM 1395 C C . ILE A 1 184 ? -13.546 -15.918 39.109 1.00 93.25 184 ILE A C 1
ATOM 1397 O O . ILE A 1 184 ? -14.596 -16.577 39.204 1.00 93.25 184 ILE A O 1
ATOM 1401 N N . VAL A 1 185 ? -12.335 -16.393 39.409 1.00 93.75 185 VAL A N 1
ATOM 1402 C CA . VAL A 1 185 ? -12.018 -17.779 39.787 1.00 93.75 185 VAL A CA 1
ATOM 1403 C C . VAL A 1 185 ? -12.495 -18.116 41.200 1.00 93.75 185 VAL A C 1
ATOM 1405 O O . VAL A 1 185 ? -12.955 -19.239 41.421 1.00 93.75 185 VAL A O 1
ATOM 1408 N N . ASP A 1 186 ? -12.503 -17.141 42.109 1.00 91.62 186 ASP A N 1
ATOM 1409 C CA . ASP A 1 186 ? -13.036 -17.271 43.472 1.00 91.62 186 ASP A CA 1
ATOM 1410 C C . ASP A 1 186 ? -14.550 -17.527 43.502 1.00 91.62 186 ASP A C 1
ATOM 1412 O O . ASP A 1 186 ? -15.102 -18.107 44.445 1.00 91.62 186 ASP A O 1
ATOM 1416 N N . GLY A 1 187 ? -15.264 -17.124 42.450 1.00 89.38 187 GLY A N 1
ATOM 1417 C CA . GLY A 1 187 ? -16.683 -17.420 42.323 1.00 89.38 187 GLY A CA 1
ATOM 1418 C C . GLY A 1 187 ? -16.975 -18.815 41.745 1.00 89.38 187 GLY A C 1
ATOM 1419 O O . GLY A 1 187 ? -16.126 -19.548 41.251 1.00 89.38 187 GLY A O 1
ATOM 1420 N N . ARG A 1 188 ? -18.260 -19.181 41.687 1.00 91.94 188 ARG A N 1
ATOM 1421 C CA . ARG A 1 188 ? -18.691 -20.496 41.177 1.00 91.94 188 ARG A CA 1
ATOM 1422 C C . ARG A 1 188 ? -18.376 -20.683 39.679 1.00 91.94 188 ARG A C 1
ATOM 1424 O O . ARG A 1 188 ? -18.764 -19.842 38.858 1.00 91.94 188 ARG A O 1
ATOM 1431 N N . HIS A 1 189 ? -17.742 -21.802 39.319 1.00 94.19 189 HIS A N 1
ATOM 1432 C CA . HIS A 1 189 ? -17.595 -22.242 37.926 1.00 94.19 189 HIS A CA 1
ATOM 1433 C C . HIS A 1 189 ? -18.946 -22.717 37.364 1.00 94.19 189 HIS A C 1
ATOM 1435 O O . HIS A 1 189 ? -19.804 -23.219 38.094 1.00 94.19 189 HIS A O 1
ATOM 1441 N N . HIS A 1 190 ? -19.158 -22.563 36.058 1.00 94.19 190 HIS A N 1
ATOM 1442 C CA . HIS A 1 190 ? -20.397 -23.007 35.406 1.00 94.19 190 HIS A CA 1
ATOM 1443 C C . HIS A 1 190 ? -20.245 -24.347 34.679 1.00 94.19 190 HIS A C 1
ATOM 1445 O O . HIS A 1 190 ? -21.245 -25.013 34.410 1.00 94.19 190 HIS A O 1
ATOM 1451 N N . ARG A 1 191 ? -19.006 -24.740 34.373 1.00 95.88 191 ARG A N 1
ATOM 1452 C CA . ARG A 1 191 ? -18.649 -26.034 33.793 1.00 95.88 191 ARG A CA 1
ATOM 1453 C C . ARG A 1 191 ? -17.329 -26.488 34.402 1.00 95.88 191 ARG A C 1
ATOM 1455 O O . ARG A 1 191 ? -16.450 -25.664 34.646 1.00 95.88 191 ARG A O 1
ATOM 1462 N N . GLU A 1 192 ? -17.221 -27.786 34.625 1.00 96.69 192 GLU A N 1
ATOM 1463 C CA . GLU A 1 192 ? -16.010 -28.460 35.072 1.00 96.69 192 GLU A CA 1
ATOM 1464 C C . GLU A 1 192 ? -15.886 -29.762 34.283 1.00 96.69 192 GLU A C 1
ATOM 1466 O O . GLU A 1 192 ? -16.880 -30.464 34.074 1.00 96.69 192 GLU A O 1
ATOM 1471 N N . GLU A 1 193 ? -14.679 -30.052 33.818 1.00 97.06 193 GLU A N 1
ATOM 1472 C CA . GLU A 1 193 ? -14.309 -31.308 33.181 1.00 97.06 193 GLU A CA 1
ATOM 1473 C C . GLU A 1 193 ? -13.073 -31.834 33.887 1.00 97.06 193 GLU A C 1
ATOM 1475 O O . GLU A 1 193 ? -12.058 -31.150 33.975 1.00 97.06 193 GLU A O 1
ATOM 1480 N N . TYR A 1 194 ? -13.191 -33.039 34.426 1.00 95.50 194 TYR A N 1
ATOM 1481 C CA . TYR A 1 194 ? -12.129 -33.694 35.165 1.00 95.50 194 TYR A CA 1
ATOM 1482 C C . TYR A 1 194 ? -11.851 -35.049 34.532 1.00 95.50 194 TYR A C 1
ATOM 1484 O O . TYR A 1 194 ? -12.756 -35.884 34.413 1.00 95.50 194 TYR A O 1
ATOM 1492 N N . GLU A 1 195 ? -10.596 -35.269 34.159 1.00 95.38 195 GLU A N 1
ATOM 1493 C CA . GLU A 1 195 ? -10.095 -36.565 33.731 1.00 95.38 195 GLU A CA 1
ATOM 1494 C C . GLU A 1 195 ? -9.192 -37.118 34.836 1.00 95.38 195 GLU A C 1
ATOM 1496 O O . GLU A 1 195 ? -8.151 -36.531 35.139 1.00 95.38 195 GLU A O 1
ATOM 1501 N N . PRO A 1 196 ? -9.571 -38.233 35.480 1.00 92.56 196 PRO A N 1
ATOM 1502 C CA . PRO A 1 196 ? -8.763 -38.800 36.545 1.00 92.56 196 PRO A CA 1
ATOM 1503 C C . PRO A 1 196 ? -7.431 -39.319 36.010 1.00 92.56 196 PRO A C 1
ATOM 1505 O O . PRO A 1 196 ? -7.332 -39.745 34.858 1.00 92.56 196 PRO A O 1
ATOM 1508 N N . ARG A 1 197 ? -6.427 -39.363 36.888 1.00 92.31 197 ARG A N 1
ATOM 1509 C CA . ARG A 1 197 ? -5.120 -39.962 36.602 1.00 92.31 197 ARG A CA 1
ATOM 1510 C C . ARG A 1 197 ? -5.273 -41.359 36.009 1.00 92.31 197 ARG A C 1
ATOM 1512 O O . ARG A 1 197 ? -5.961 -42.224 36.563 1.00 92.31 197 ARG A O 1
ATOM 1519 N N . THR A 1 198 ? -4.593 -41.597 34.891 1.00 92.69 198 THR A N 1
ATOM 1520 C CA . THR A 1 198 ? -4.594 -42.890 34.199 1.00 92.69 198 THR A CA 1
ATOM 1521 C C . THR A 1 198 ? -3.171 -43.427 34.090 1.00 92.69 198 THR A C 1
ATOM 1523 O O . THR A 1 198 ? -2.366 -43.022 33.261 1.00 92.69 198 THR A O 1
ATOM 1526 N N . GLY A 1 199 ? -2.831 -44.379 34.962 1.00 92.44 199 GLY A N 1
ATOM 1527 C CA . GLY A 1 199 ? -1.478 -44.932 35.017 1.00 92.44 199 GLY A CA 1
ATOM 1528 C C . GLY A 1 199 ? -0.477 -43.930 35.594 1.00 92.44 199 GLY A C 1
ATOM 1529 O O . GLY A 1 199 ? -0.549 -43.620 36.782 1.00 92.44 199 GLY A O 1
ATOM 1530 N N . PHE A 1 200 ? 0.469 -43.479 34.768 1.00 92.38 200 PHE A N 1
ATOM 1531 C CA . PHE A 1 200 ? 1.492 -42.495 35.148 1.00 92.38 200 PHE A CA 1
ATOM 1532 C C . PHE A 1 200 ? 1.140 -41.064 34.724 1.00 92.38 200 PHE A C 1
ATOM 1534 O O . PHE A 1 200 ? 1.823 -40.140 35.157 1.00 92.38 200 PHE A O 1
ATOM 1541 N N . ASP A 1 201 ? 0.099 -40.884 33.909 1.00 94.56 201 ASP A N 1
ATOM 1542 C CA . ASP A 1 201 ? -0.324 -39.565 33.449 1.00 94.56 201 ASP A CA 1
ATOM 1543 C C . ASP A 1 201 ? -1.176 -38.900 34.536 1.00 94.56 201 ASP A C 1
ATOM 1545 O O . ASP A 1 201 ? -2.164 -39.511 34.970 1.00 94.56 201 ASP A O 1
ATOM 1549 N N . PRO A 1 202 ? -0.802 -37.694 35.008 1.00 94.31 202 PRO A N 1
ATOM 1550 C CA . PRO A 1 202 ? -1.544 -36.995 36.049 1.00 94.31 202 PRO A CA 1
ATOM 1551 C C . PRO A 1 202 ? -2.977 -36.696 35.593 1.00 94.31 202 PRO A C 1
ATOM 1553 O O . PRO A 1 202 ? -3.259 -36.618 34.396 1.00 94.31 202 PRO A O 1
ATOM 1556 N N . GLY A 1 203 ? -3.893 -36.540 36.550 1.00 95.19 203 GLY A N 1
ATOM 1557 C CA . GLY A 1 203 ? -5.257 -36.124 36.232 1.00 95.19 203 GLY A CA 1
ATOM 1558 C C . GLY A 1 203 ? -5.274 -34.712 35.647 1.00 95.19 203 GLY A C 1
ATOM 1559 O O . GLY A 1 203 ? -4.461 -33.870 36.032 1.00 95.19 203 GLY A O 1
ATOM 1560 N N . THR A 1 204 ? -6.205 -34.443 34.738 1.00 97.00 204 THR A N 1
ATOM 1561 C CA . THR A 1 204 ? -6.392 -33.108 34.159 1.00 97.00 204 THR A CA 1
ATOM 1562 C C . THR A 1 204 ? -7.697 -32.504 34.655 1.00 97.00 204 THR A C 1
ATOM 1564 O O . THR A 1 204 ? -8.704 -33.196 34.827 1.00 97.00 204 THR A O 1
ATOM 1567 N N . LEU A 1 205 ? -7.677 -31.202 34.920 1.00 96.94 205 LEU A N 1
ATOM 1568 C CA . LEU A 1 205 ? -8.853 -30.434 35.304 1.00 96.94 205 LEU A CA 1
ATOM 1569 C C . LEU A 1 205 ? -9.016 -29.270 34.333 1.00 96.94 205 LEU A C 1
ATOM 1571 O O . LEU A 1 205 ? -8.049 -28.604 33.966 1.00 96.94 205 LEU A O 1
ATOM 1575 N N . GLN A 1 206 ? -10.251 -29.019 33.919 1.00 98.00 206 GLN A N 1
ATOM 1576 C CA . GLN A 1 206 ? -10.638 -27.811 33.212 1.00 98.00 206 GLN A CA 1
ATOM 1577 C C . GLN A 1 206 ? -11.855 -27.203 33.894 1.00 98.00 206 GLN A C 1
ATOM 1579 O O . GLN A 1 206 ? -12.840 -27.891 34.171 1.00 98.00 206 GLN A O 1
ATOM 1584 N N . ARG A 1 207 ? -11.805 -25.898 34.156 1.00 97.88 207 ARG A N 1
ATOM 1585 C CA . ARG A 1 207 ? -12.921 -25.145 34.734 1.00 97.88 207 ARG A CA 1
ATOM 1586 C C . ARG A 1 207 ? -13.231 -23.946 33.858 1.00 97.88 207 ARG A C 1
ATOM 1588 O O . ARG A 1 207 ? -12.333 -23.221 33.440 1.00 97.88 207 ARG A O 1
ATOM 1595 N N . TRP A 1 208 ? -14.520 -23.726 33.613 1.00 97.38 208 TRP A N 1
ATOM 1596 C CA . TRP A 1 208 ? -15.004 -22.540 32.920 1.00 97.38 208 TRP A CA 1
ATOM 1597 C C . TRP A 1 208 ? -15.807 -21.679 33.878 1.00 97.38 208 TRP A C 1
ATOM 1599 O O . TRP A 1 208 ? -16.780 -22.112 34.510 1.00 97.38 208 TRP A O 1
ATOM 1609 N N . TYR A 1 209 ? -15.436 -20.415 33.919 1.00 96.50 209 TYR A N 1
ATOM 1610 C CA . TYR A 1 209 ? -16.065 -19.370 34.693 1.00 96.50 209 TYR A CA 1
ATOM 1611 C C . TYR A 1 209 ? -16.719 -18.406 33.720 1.00 96.50 209 TYR A C 1
ATOM 1613 O O . TYR A 1 209 ? -16.177 -18.092 32.665 1.00 96.50 209 TYR A O 1
ATOM 1621 N N . ARG A 1 210 ? -17.928 -17.980 34.067 1.00 95.56 210 ARG A N 1
ATOM 1622 C CA . ARG A 1 210 ? -18.664 -16.984 33.301 1.00 95.56 210 ARG A CA 1
ATOM 1623 C C . ARG A 1 210 ? -19.141 -15.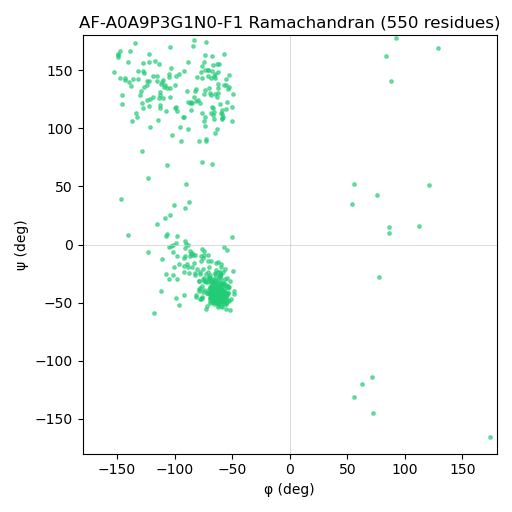918 34.261 1.00 95.56 210 ARG A C 1
ATOM 1625 O O . ARG A 1 210 ? -19.749 -16.251 35.281 1.00 95.56 210 ARG A O 1
ATOM 1632 N N . ARG A 1 211 ? -18.857 -14.662 33.944 1.00 95.81 211 ARG A N 1
ATOM 1633 C CA . ARG A 1 211 ? -19.283 -13.483 34.704 1.00 95.81 211 ARG A CA 1
ATOM 1634 C C . ARG A 1 211 ? -19.823 -12.427 33.756 1.00 95.81 211 ARG A C 1
ATOM 1636 O O . ARG A 1 211 ? -19.783 -12.574 32.535 1.00 95.81 211 ARG A O 1
ATOM 1643 N N . SER A 1 212 ? -20.363 -11.364 34.325 1.00 96.12 212 SER A N 1
ATOM 1644 C CA . SER A 1 212 ? -20.795 -10.200 33.566 1.00 96.12 212 SER A CA 1
ATOM 1645 C C . SER A 1 212 ? -20.005 -8.984 34.015 1.00 96.12 212 SER A C 1
ATOM 1647 O O . SER A 1 212 ? -19.674 -8.856 35.191 1.00 96.12 212 SER A O 1
ATOM 1649 N N . VAL A 1 213 ? -19.714 -8.096 33.072 1.00 96.44 213 VAL A N 1
ATOM 1650 C CA . VAL A 1 213 ? -19.036 -6.830 33.350 1.00 96.44 213 VAL A CA 1
ATOM 1651 C C . VAL A 1 213 ? -19.805 -5.656 32.791 1.00 96.44 213 VAL A C 1
ATOM 1653 O O . VAL A 1 213 ? -20.468 -5.750 31.755 1.00 96.44 213 VAL A O 1
ATOM 1656 N N . LEU A 1 214 ? -19.676 -4.532 33.483 1.00 96.81 214 LEU A N 1
ATOM 1657 C CA . LEU A 1 214 ? -20.075 -3.223 33.006 1.00 96.81 214 LEU A CA 1
ATOM 1658 C C . LEU A 1 214 ? -18.838 -2.515 32.459 1.00 96.81 214 LEU A C 1
ATOM 1660 O O . LEU A 1 214 ? -17.915 -2.194 33.197 1.00 96.81 214 LEU A O 1
ATOM 1664 N N . ALA A 1 215 ? -18.827 -2.261 31.161 1.00 96.31 215 ALA A N 1
ATOM 1665 C CA . ALA A 1 215 ? -17.805 -1.468 30.509 1.00 96.31 215 ALA A CA 1
ATOM 1666 C C . ALA A 1 215 ? -18.216 0.011 30.520 1.00 96.31 215 ALA A C 1
ATOM 1668 O O . ALA A 1 215 ? -19.337 0.350 30.133 1.00 96.31 215 ALA A O 1
ATOM 1669 N N . ILE A 1 216 ? -17.305 0.893 30.920 1.00 96.38 216 ILE A N 1
ATOM 1670 C CA . ILE A 1 216 ? -17.448 2.350 30.826 1.00 96.38 216 ILE A CA 1
ATOM 1671 C C . ILE A 1 216 ? -16.269 2.926 30.044 1.00 96.38 216 ILE A C 1
ATOM 1673 O O . ILE A 1 216 ? -15.140 2.467 30.190 1.00 96.38 216 ILE A O 1
ATOM 1677 N N . TRP A 1 217 ? -16.511 3.918 29.190 1.00 95.94 217 TRP A N 1
ATOM 1678 C CA . TRP A 1 217 ? -15.449 4.617 28.459 1.00 95.94 217 TRP A CA 1
ATOM 1679 C C . TRP A 1 217 ? -15.868 6.047 28.102 1.00 95.94 217 TRP A C 1
ATOM 1681 O O . TRP A 1 217 ? -17.054 6.302 27.867 1.00 95.94 217 TRP A O 1
ATOM 1691 N N . PRO A 1 218 ? -14.930 7.008 28.040 1.00 94.31 218 PRO A N 1
ATOM 1692 C CA . PRO A 1 218 ? -15.252 8.362 27.607 1.00 94.31 218 PRO A CA 1
ATOM 1693 C C . PRO A 1 218 ? -15.620 8.360 26.119 1.00 94.31 218 PRO A C 1
ATOM 1695 O O . PRO A 1 218 ? -15.082 7.573 25.338 1.00 94.31 218 PRO A O 1
ATOM 1698 N N . GLU A 1 219 ? -16.497 9.268 25.689 1.00 89.50 219 GLU A N 1
ATOM 1699 C CA . GLU A 1 219 ? -16.982 9.320 24.299 1.00 89.50 219 GLU A CA 1
ATOM 1700 C C . GLU A 1 219 ? -15.841 9.419 23.268 1.00 89.50 219 GLU A C 1
ATOM 1702 O O . GLU A 1 219 ? -15.877 8.765 22.226 1.00 89.50 219 GLU A O 1
ATOM 1707 N N . ARG A 1 220 ? -14.755 10.131 23.599 1.00 86.31 220 ARG A N 1
ATOM 1708 C CA . ARG A 1 220 ? -13.541 10.213 22.761 1.00 86.31 220 ARG A CA 1
ATOM 1709 C C . ARG A 1 220 ? -12.849 8.862 22.521 1.00 86.31 220 ARG A C 1
ATOM 1711 O O . ARG A 1 220 ? -12.207 8.689 21.492 1.00 86.31 220 ARG A O 1
ATOM 1718 N N . SER A 1 221 ? -13.001 7.905 23.438 1.00 87.88 221 SER A N 1
ATOM 1719 C CA . SER A 1 221 ? -12.448 6.548 23.335 1.00 87.88 221 SER A CA 1
ATOM 1720 C C . SER A 1 221 ? -13.417 5.566 22.675 1.00 87.88 221 SER A C 1
ATOM 1722 O O . SER A 1 221 ? -13.117 4.379 22.578 1.00 87.88 221 SER A O 1
ATOM 1724 N N . GLN A 1 222 ? -14.589 6.010 22.207 1.00 87.44 222 GLN A N 1
ATOM 1725 C CA . GLN A 1 222 ? -15.579 5.110 21.610 1.00 87.44 222 GLN A CA 1
ATOM 1726 C C . GLN A 1 222 ? -15.023 4.361 20.391 1.00 87.44 222 GLN A C 1
ATOM 1728 O O . GLN A 1 222 ? -15.319 3.185 20.194 1.00 87.44 222 GLN A O 1
ATOM 1733 N N . ILE A 1 223 ? -14.214 5.034 19.575 1.00 85.38 223 ILE A N 1
ATOM 1734 C CA . ILE A 1 223 ? -13.649 4.460 18.350 1.00 85.38 223 ILE A CA 1
ATOM 1735 C C . ILE A 1 223 ? -12.504 3.509 18.684 1.00 85.38 223 ILE A C 1
ATOM 1737 O O . ILE A 1 223 ? -12.499 2.388 18.185 1.00 85.38 223 ILE A O 1
ATOM 1741 N N . SER A 1 224 ? -11.589 3.904 19.573 1.00 84.19 224 SER A N 1
ATOM 1742 C CA . SER A 1 224 ? -10.513 3.018 20.027 1.00 84.19 224 SER A CA 1
ATOM 1743 C C . SER A 1 224 ? -11.057 1.783 20.744 1.00 84.19 224 SER A C 1
ATOM 1745 O O . SER A 1 224 ? -10.529 0.699 20.546 1.00 84.19 224 SER A O 1
ATOM 1747 N N . THR A 1 225 ? -12.146 1.917 21.504 1.00 84.25 225 THR A N 1
ATOM 1748 C CA . THR A 1 225 ? -12.808 0.795 22.190 1.00 84.25 225 THR A CA 1
ATOM 1749 C C . THR A 1 225 ? -13.447 -0.187 21.207 1.00 84.25 225 THR A C 1
ATOM 1751 O O . THR A 1 225 ? -13.337 -1.393 21.394 1.00 84.25 225 THR A O 1
ATOM 1754 N N . ARG A 1 226 ? -14.096 0.309 20.145 1.00 83.94 226 ARG A N 1
ATOM 1755 C CA . ARG A 1 226 ? -14.773 -0.536 19.144 1.00 83.94 226 ARG A CA 1
ATOM 1756 C C . ARG A 1 226 ? -13.810 -1.206 18.169 1.00 83.94 226 ARG A C 1
ATOM 1758 O O . ARG A 1 226 ? -13.897 -2.395 17.866 1.00 83.94 226 ARG A O 1
ATOM 1765 N N . TYR A 1 227 ? -12.854 -0.434 17.676 1.00 84.88 227 TYR A N 1
ATOM 1766 C CA . TYR A 1 227 ? -11.988 -0.854 16.582 1.00 84.88 227 TYR A CA 1
ATOM 1767 C C . TYR A 1 227 ? -10.584 -1.243 17.039 1.00 84.88 227 TYR A C 1
ATOM 1769 O O . TYR A 1 227 ? -9.648 -1.186 16.242 1.00 84.88 227 TYR A O 1
ATOM 1777 N N . ARG A 1 228 ? -10.433 -1.665 18.300 1.00 81.38 228 ARG A N 1
ATOM 1778 C CA . ARG A 1 228 ? -9.200 -2.299 18.773 1.00 81.38 228 ARG A CA 1
ATOM 1779 C C . ARG A 1 228 ? -9.058 -3.734 18.260 1.00 81.38 228 ARG A C 1
ATOM 1781 O O . ARG A 1 228 ? -10.049 -4.389 17.909 1.00 81.38 228 ARG A O 1
ATOM 1788 N N . GLY A 1 229 ? -7.812 -4.193 18.237 1.00 76.88 229 GLY A N 1
ATOM 1789 C CA . GLY A 1 229 ? -7.438 -5.584 18.026 1.00 76.88 229 GLY A CA 1
ATOM 1790 C C . GLY A 1 229 ? -7.162 -6.012 16.592 1.00 76.88 229 GLY A C 1
ATOM 1791 O O . GLY A 1 229 ? -7.340 -5.221 15.658 1.00 76.88 229 GLY A O 1
ATOM 1792 N N . PRO A 1 230 ? -6.774 -7.287 16.378 1.00 75.94 230 PRO A N 1
ATOM 1793 C CA . PRO A 1 230 ? -6.425 -7.839 15.070 1.00 75.94 230 PRO A CA 1
ATOM 1794 C C . PRO A 1 230 ? -7.514 -7.638 14.014 1.00 75.94 230 PRO A C 1
ATOM 1796 O O . PRO A 1 230 ? -7.230 -7.341 12.855 1.00 75.94 230 PRO A O 1
ATOM 1799 N N . ALA A 1 231 ? -8.783 -7.750 14.415 1.00 82.56 231 ALA A N 1
ATOM 1800 C CA . ALA A 1 231 ? -9.929 -7.534 13.533 1.00 82.56 231 ALA A CA 1
ATOM 1801 C C . ALA A 1 231 ? -10.441 -6.079 13.531 1.00 82.56 231 ALA A C 1
ATOM 1803 O O . ALA A 1 231 ? -11.259 -5.721 12.677 1.00 82.56 231 ALA A O 1
ATOM 1804 N N . GLY A 1 232 ? -9.951 -5.235 14.444 1.00 85.25 232 GLY A N 1
ATOM 1805 C CA . GLY A 1 232 ? -10.391 -3.857 14.643 1.00 85.25 232 GLY A CA 1
ATOM 1806 C C . GLY A 1 232 ? -10.241 -2.995 13.394 1.00 85.25 232 GLY A C 1
ATOM 1807 O O . GLY A 1 232 ? -11.204 -2.359 12.968 1.00 85.25 232 GLY A O 1
ATOM 1808 N N . PHE A 1 233 ? -9.093 -3.083 12.717 1.00 89.12 233 PHE A N 1
ATOM 1809 C CA . PHE A 1 233 ? -8.854 -2.397 11.444 1.00 89.12 233 PHE A CA 1
ATOM 1810 C C . PHE A 1 233 ? -9.872 -2.771 10.360 1.00 89.12 233 PHE A C 1
ATOM 1812 O O . PHE A 1 233 ? -10.448 -1.902 9.703 1.00 89.12 233 PHE A O 1
ATOM 1819 N N . SER A 1 234 ? -10.129 -4.070 10.181 1.00 89.19 234 SER A N 1
ATOM 1820 C CA . SER A 1 234 ? -11.084 -4.553 9.179 1.00 89.19 234 SER A CA 1
ATOM 1821 C C . SER A 1 234 ? -12.500 -4.068 9.489 1.00 89.19 234 SER A C 1
ATOM 1823 O O . SER A 1 234 ? -13.206 -3.615 8.584 1.00 89.19 234 SER A O 1
ATOM 1825 N N . ARG A 1 235 ? -12.902 -4.092 10.768 1.00 87.44 235 ARG A N 1
ATOM 1826 C CA . ARG A 1 235 ? -14.189 -3.544 11.219 1.00 87.44 235 ARG A CA 1
ATOM 1827 C C . ARG A 1 235 ? -14.266 -2.033 11.001 1.00 87.44 235 ARG A C 1
ATOM 1829 O O . ARG A 1 235 ? -15.265 -1.569 10.456 1.00 87.44 235 ARG A O 1
ATOM 1836 N N . ALA A 1 236 ? -13.212 -1.285 11.334 1.00 90.75 236 ALA A N 1
ATOM 1837 C CA . ALA A 1 236 ? -13.139 0.160 11.121 1.00 90.75 236 ALA A CA 1
ATOM 1838 C C . ALA A 1 236 ? -13.302 0.500 9.645 1.00 90.75 236 ALA A C 1
ATOM 1840 O O . ALA A 1 236 ? -14.096 1.363 9.286 1.00 90.75 236 ALA A O 1
ATOM 1841 N N . LEU A 1 237 ? -12.618 -0.241 8.774 1.00 91.38 237 LEU A N 1
ATOM 1842 C CA . LEU A 1 237 ? -12.703 -0.062 7.335 1.00 91.38 237 LEU A CA 1
ATOM 1843 C C . LEU A 1 237 ? -14.106 -0.381 6.796 1.00 91.38 237 LEU A C 1
ATOM 1845 O O . LEU A 1 237 ? -14.596 0.326 5.917 1.00 91.38 237 LEU A O 1
ATOM 1849 N N . VAL A 1 238 ? -14.771 -1.426 7.304 1.00 90.50 238 VAL A N 1
ATOM 1850 C CA . VAL A 1 238 ? -16.160 -1.765 6.940 1.00 90.50 238 VAL A CA 1
ATOM 1851 C C . VAL A 1 238 ? -17.138 -0.693 7.419 1.00 90.50 238 VAL A C 1
ATOM 1853 O O . VAL A 1 238 ? -17.987 -0.259 6.641 1.00 90.50 238 VAL A O 1
ATOM 1856 N N . ALA A 1 239 ? -17.004 -0.228 8.660 1.00 88.94 239 ALA A N 1
ATOM 1857 C CA . ALA A 1 239 ? -17.837 0.835 9.209 1.00 88.94 239 ALA A CA 1
ATOM 1858 C C . ALA A 1 239 ? -17.656 2.145 8.432 1.00 88.94 239 ALA A C 1
ATOM 1860 O O . ALA A 1 239 ? -18.635 2.763 8.017 1.00 88.94 239 ALA A O 1
ATOM 1861 N N . LEU A 1 240 ? -16.405 2.501 8.138 1.00 90.88 240 LEU A N 1
ATOM 1862 C CA . LEU A 1 240 ? -16.043 3.686 7.374 1.00 90.88 240 LEU A CA 1
ATOM 1863 C C . LEU A 1 240 ? -16.577 3.604 5.929 1.00 90.88 240 LEU A C 1
ATOM 1865 O O . LEU A 1 240 ? -17.152 4.569 5.427 1.00 90.88 240 LEU A O 1
ATOM 1869 N N . LYS A 1 241 ? -16.515 2.426 5.286 1.00 90.31 241 LYS A N 1
ATOM 1870 C CA . LYS A 1 241 ? -17.199 2.160 4.003 1.00 90.31 241 LYS A CA 1
ATOM 1871 C C . LYS A 1 241 ? -18.717 2.309 4.106 1.00 90.31 241 LYS A C 1
ATOM 1873 O O . LYS A 1 241 ? -19.331 2.808 3.172 1.00 90.31 241 LYS A O 1
ATOM 1878 N N . GLY A 1 242 ? -19.333 1.884 5.207 1.00 86.12 242 GLY A N 1
ATOM 1879 C CA . GLY A 1 242 ? -20.766 2.075 5.447 1.00 86.12 242 GLY A CA 1
ATOM 1880 C C . GLY A 1 242 ? -21.152 3.554 5.550 1.00 86.12 242 GLY A C 1
ATOM 1881 O O . GLY A 1 242 ? -22.221 3.950 5.083 1.00 86.12 242 GLY A O 1
ATOM 1882 N N . SER A 1 243 ? -20.260 4.389 6.089 1.00 79.88 243 SER A N 1
ATOM 1883 C CA . SER A 1 243 ? -20.452 5.841 6.171 1.00 79.88 243 SER A CA 1
ATOM 1884 C C . SER A 1 243 ? -20.385 6.550 4.813 1.00 79.88 243 SER A C 1
ATOM 1886 O O . SER A 1 243 ? -21.000 7.603 4.669 1.00 79.88 243 SER A O 1
ATOM 1888 N N . VAL A 1 244 ? -19.793 5.936 3.776 1.00 72.38 244 VAL A N 1
ATOM 1889 C CA . VAL A 1 244 ? -19.868 6.412 2.371 1.00 72.38 244 VAL A CA 1
ATOM 1890 C C . VAL A 1 244 ? -21.323 6.552 1.898 1.00 72.38 244 VAL A C 1
ATOM 1892 O O . VAL A 1 244 ? -21.623 7.291 0.971 1.00 72.38 244 VAL A O 1
ATOM 1895 N N . LEU A 1 245 ? -22.291 5.887 2.528 1.00 73.44 245 LEU A N 1
ATOM 1896 C CA . LEU A 1 245 ? -23.701 6.024 2.144 1.00 73.44 245 LEU A CA 1
ATOM 1897 C C . LEU A 1 245 ? -24.404 7.226 2.798 1.00 73.44 245 LEU A C 1
ATOM 1899 O O . LEU A 1 245 ? -25.541 7.536 2.444 1.00 73.44 245 LEU A O 1
ATOM 1903 N N . LYS A 1 246 ? -23.754 7.919 3.740 1.00 72.62 246 LYS A N 1
ATOM 1904 C CA . LYS A 1 246 ? -24.335 9.042 4.487 1.00 72.62 246 LYS A CA 1
ATOM 1905 C C . LYS A 1 246 ? -23.867 10.375 3.891 1.00 72.62 246 LYS A C 1
ATOM 1907 O O . LYS A 1 246 ? -22.712 10.544 3.520 1.00 72.62 246 LYS A O 1
ATOM 1912 N N . THR A 1 247 ? -24.779 11.339 3.763 1.00 59.19 247 THR A N 1
ATOM 1913 C CA . THR A 1 247 ? -24.534 12.633 3.089 1.00 59.19 247 THR A CA 1
ATOM 1914 C C . THR A 1 247 ? -23.917 13.711 3.980 1.00 59.19 247 THR A C 1
ATOM 1916 O O . THR A 1 247 ? -23.542 14.765 3.472 1.00 59.19 247 THR A O 1
ATOM 1919 N N . GLN A 1 248 ? -23.802 13.477 5.288 1.00 59.03 248 GLN A N 1
ATOM 1920 C CA . GLN A 1 248 ? -23.178 14.404 6.234 1.00 59.03 248 GLN A CA 1
ATOM 1921 C C . GLN A 1 248 ? -21.939 13.768 6.860 1.00 59.03 248 GLN A C 1
ATOM 1923 O O . GLN A 1 248 ? -21.819 12.546 6.873 1.00 59.03 248 GLN A O 1
ATOM 1928 N N . THR A 1 249 ? -21.044 14.614 7.368 1.00 61.03 249 THR A N 1
ATOM 1929 C CA . THR A 1 249 ? -19.834 14.276 8.125 1.00 61.03 249 THR A CA 1
ATOM 1930 C C . THR A 1 249 ? -20.108 14.313 9.632 1.00 61.03 249 THR A C 1
ATOM 1932 O O . THR A 1 249 ? -19.913 15.352 10.267 1.00 61.03 249 THR A O 1
ATOM 1935 N N . PRO A 1 250 ? -20.547 13.211 10.264 1.00 69.38 250 PRO A N 1
ATOM 1936 C CA . PRO A 1 250 ? -20.430 13.067 11.704 1.00 69.38 250 PRO A CA 1
ATOM 1937 C C . PRO A 1 250 ? -18.970 13.238 12.134 1.00 69.38 250 PRO A C 1
ATOM 1939 O O . PRO A 1 250 ? -18.071 12.656 11.529 1.00 69.38 250 PRO A O 1
ATOM 1942 N N . ALA A 1 251 ? -18.724 13.974 13.221 1.00 79.75 251 ALA A N 1
ATOM 1943 C CA . ALA A 1 251 ? -17.404 14.045 13.859 1.00 79.75 251 ALA A CA 1
ATOM 1944 C C . ALA A 1 251 ? -16.823 12.643 14.153 1.00 79.75 251 ALA A C 1
ATOM 1946 O O . ALA A 1 251 ? -15.620 12.423 14.034 1.00 79.75 251 ALA A O 1
ATOM 1947 N N . VAL A 1 252 ? -17.706 11.679 14.435 1.00 78.06 252 VAL A N 1
ATOM 1948 C CA . VAL A 1 252 ? -17.389 10.257 14.623 1.00 78.06 252 VAL A CA 1
ATOM 1949 C C . VAL A 1 252 ? -16.722 9.643 13.388 1.00 78.06 252 VAL A C 1
ATOM 1951 O O . VAL A 1 252 ? -15.737 8.924 13.523 1.00 78.06 252 VAL A O 1
ATOM 1954 N N . ASP A 1 253 ? -17.202 9.950 12.180 1.00 86.62 253 ASP A N 1
ATOM 1955 C CA . ASP A 1 253 ? -16.633 9.377 10.957 1.00 86.62 253 ASP A CA 1
ATOM 1956 C C . ASP A 1 253 ? -15.238 9.953 10.663 1.00 86.62 253 ASP A C 1
ATOM 1958 O O . ASP A 1 253 ? -14.393 9.249 10.113 1.00 86.62 253 ASP A O 1
ATOM 1962 N N . ARG A 1 254 ? -14.957 11.203 11.067 1.00 90.19 254 ARG A N 1
ATOM 1963 C CA . ARG A 1 254 ? -13.609 11.790 10.959 1.00 90.19 254 ARG A CA 1
ATOM 1964 C C . ARG A 1 254 ? -12.612 11.120 11.899 1.00 90.19 254 ARG A C 1
ATOM 1966 O O . ARG A 1 254 ? -11.525 10.757 11.469 1.00 90.19 254 ARG A O 1
ATOM 1973 N N . ALA A 1 255 ? -12.989 10.896 13.152 1.00 88.50 255 ALA A N 1
ATOM 1974 C CA . ALA A 1 255 ? -12.119 10.179 14.079 1.00 88.50 255 ALA A CA 1
ATOM 1975 C C . ALA A 1 255 ? -11.924 8.705 13.655 1.00 88.50 255 ALA A C 1
ATOM 1977 O O . ALA A 1 255 ? -10.839 8.145 13.821 1.00 88.50 255 ALA A O 1
ATOM 1978 N N . LEU A 1 256 ? -12.937 8.087 13.031 1.00 90.69 256 LEU A N 1
ATOM 1979 C CA . LEU A 1 256 ? -12.814 6.749 12.452 1.00 90.69 256 LEU A CA 1
ATOM 1980 C C . LEU A 1 256 ? -11.862 6.744 11.251 1.00 90.69 256 LEU A C 1
ATOM 1982 O O . LEU A 1 256 ? -11.037 5.843 11.120 1.00 90.69 256 LEU A O 1
ATOM 1986 N N . PHE A 1 257 ? -11.950 7.764 10.399 1.00 93.44 257 PHE A N 1
ATOM 1987 C CA . PHE A 1 257 ? -11.023 7.976 9.294 1.00 93.44 257 PHE A CA 1
ATOM 1988 C C . PHE A 1 257 ? -9.578 8.083 9.787 1.00 93.44 257 PHE A C 1
ATOM 1990 O O . PHE A 1 257 ? -8.715 7.378 9.270 1.00 93.44 257 PHE A O 1
ATOM 1997 N N . ASP A 1 258 ? -9.318 8.904 10.809 1.00 92.75 258 ASP A N 1
ATOM 1998 C CA . ASP A 1 258 ? -7.981 9.031 11.397 1.00 92.75 258 ASP A CA 1
ATOM 1999 C C . ASP A 1 258 ? -7.503 7.698 11.990 1.00 92.75 258 ASP A C 1
ATOM 2001 O O . ASP A 1 258 ? -6.356 7.305 11.785 1.00 92.75 258 ASP A O 1
ATOM 2005 N N . THR A 1 259 ? -8.398 6.947 12.634 1.00 90.62 259 THR A N 1
ATOM 2006 C CA . THR A 1 259 ? -8.085 5.611 13.166 1.00 90.62 259 THR A CA 1
ATOM 2007 C C . THR A 1 259 ? -7.660 4.645 12.059 1.00 90.62 259 THR A C 1
ATOM 2009 O O . THR A 1 259 ? -6.681 3.925 12.224 1.00 90.62 259 THR A O 1
ATOM 2012 N N . VAL A 1 260 ? -8.348 4.638 10.911 1.00 93.50 260 VAL A N 1
ATOM 2013 C CA . VAL A 1 260 ? -7.965 3.811 9.751 1.00 93.50 260 VAL A CA 1
ATOM 2014 C C . VAL A 1 260 ? -6.647 4.291 9.140 1.00 93.50 260 VAL A C 1
ATOM 2016 O O . VAL A 1 260 ? -5.813 3.471 8.761 1.00 93.50 260 VAL A O 1
ATOM 2019 N N . LEU A 1 261 ? -6.453 5.607 9.0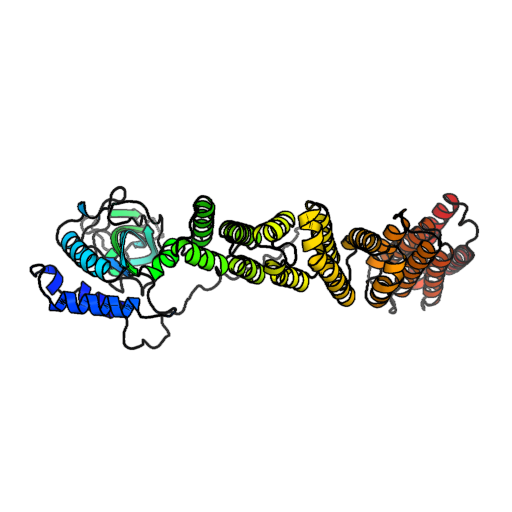47 1.00 93.25 261 LEU A N 1
ATOM 2020 C CA . LEU A 1 261 ? -5.278 6.216 8.431 1.00 93.25 261 LEU A CA 1
ATOM 2021 C C . LEU A 1 261 ? -3.987 5.905 9.201 1.00 93.25 261 LEU A C 1
ATOM 2023 O O . LEU A 1 261 ? -2.964 5.600 8.591 1.00 93.25 261 LEU A O 1
ATOM 2027 N N . TYR A 1 262 ? -4.044 5.969 10.531 1.00 91.06 262 TYR A N 1
ATOM 2028 C CA . TYR A 1 262 ? -2.888 5.795 11.410 1.00 91.06 262 TYR A CA 1
ATOM 2029 C C . TYR A 1 262 ? -2.760 4.389 11.998 1.00 91.06 262 TYR A C 1
ATOM 2031 O O . TYR A 1 262 ? -1.886 4.154 12.829 1.00 91.06 262 TYR A O 1
ATOM 2039 N N . HIS A 1 263 ? -3.592 3.440 11.565 1.00 88.56 263 HIS A N 1
ATOM 2040 C CA . HIS A 1 263 ? -3.530 2.081 12.084 1.00 88.56 263 HIS A CA 1
ATOM 2041 C C . HIS A 1 263 ? -2.161 1.432 11.773 1.00 88.56 263 HIS A C 1
ATOM 2043 O O . HIS A 1 263 ? -1.703 1.520 10.624 1.00 88.56 263 HIS A O 1
ATOM 2049 N N . PRO A 1 264 ? -1.509 0.756 12.743 1.00 84.38 264 PRO A N 1
ATOM 2050 C CA . PRO A 1 264 ? -0.197 0.131 12.542 1.00 84.38 264 PRO A CA 1
ATOM 2051 C C . PRO A 1 264 ? -0.251 -1.019 11.527 1.00 84.38 264 PRO A C 1
ATOM 2053 O O . PRO A 1 264 ? 0.579 -1.100 10.631 1.00 84.38 264 PRO A O 1
ATOM 2056 N N . ASN A 1 265 ? -1.299 -1.846 11.592 1.00 79.12 265 ASN A N 1
ATOM 2057 C CA . ASN A 1 265 ? -1.488 -3.013 10.714 1.00 79.12 265 ASN A CA 1
ATOM 2058 C C . ASN A 1 265 ? -2.279 -2.702 9.429 1.00 79.12 265 ASN A C 1
ATOM 2060 O O . ASN A 1 265 ? -3.074 -3.525 8.968 1.00 79.12 265 ASN A O 1
ATOM 2064 N N . ARG A 1 266 ? -2.173 -1.483 8.890 1.00 81.00 266 ARG A N 1
ATOM 2065 C CA . ARG A 1 266 ? -2.996 -1.080 7.739 1.00 81.00 266 ARG A CA 1
ATOM 2066 C C . ARG A 1 266 ? -2.577 -1.813 6.458 1.00 81.00 266 ARG A C 1
ATOM 2068 O O . ARG A 1 266 ? -1.402 -1.904 6.130 1.00 81.00 266 ARG A O 1
ATOM 2075 N N . VAL A 1 267 ? -3.566 -2.307 5.706 1.00 75.06 267 VAL A N 1
ATOM 2076 C CA . VAL A 1 267 ? -3.365 -2.845 4.348 1.00 75.06 267 VAL A CA 1
ATOM 2077 C C . VAL A 1 267 ? -3.493 -1.695 3.353 1.00 75.06 267 VAL A C 1
ATOM 2079 O O . VAL A 1 267 ? -4.606 -1.287 3.001 1.00 75.06 267 VAL A O 1
ATOM 2082 N N . ASP A 1 268 ? -2.347 -1.175 2.919 1.00 82.81 268 ASP A N 1
ATOM 2083 C CA . ASP A 1 268 ? -2.226 0.141 2.281 1.00 82.81 268 ASP A CA 1
ATOM 2084 C C . ASP A 1 268 ? -3.197 0.374 1.115 1.00 82.81 268 ASP A C 1
ATOM 2086 O O . ASP A 1 268 ? -3.903 1.381 1.085 1.00 82.81 268 ASP A O 1
ATOM 2090 N N . GLY A 1 269 ? -3.330 -0.584 0.191 1.00 90.38 269 GLY A N 1
ATOM 2091 C CA . GLY A 1 269 ? -4.119 -0.377 -1.029 1.00 90.38 269 GLY A CA 1
ATOM 2092 C C . GLY A 1 269 ? -5.630 -0.227 -0.802 1.00 90.38 269 GLY A C 1
ATOM 2093 O O . GLY A 1 269 ? -6.274 0.617 -1.427 1.00 90.38 269 GLY A O 1
ATOM 2094 N N . GLN A 1 270 ? -6.234 -1.031 0.082 1.00 91.81 270 GLN A N 1
ATOM 2095 C CA . GLN A 1 270 ? -7.683 -0.960 0.318 1.00 91.81 270 GLN A CA 1
ATOM 2096 C C . GLN A 1 270 ? -8.045 0.219 1.225 1.00 91.81 270 GLN A C 1
ATOM 2098 O O . GLN A 1 270 ? -9.063 0.878 1.001 1.00 91.81 270 GLN A O 1
ATOM 2103 N N . ALA A 1 271 ? -7.206 0.484 2.226 1.00 93.88 271 ALA A N 1
ATOM 2104 C CA . ALA A 1 271 ? -7.364 1.594 3.155 1.00 93.88 271 ALA A CA 1
ATOM 2105 C C . ALA A 1 271 ? -7.301 2.935 2.422 1.00 93.88 271 ALA A C 1
ATOM 2107 O O . ALA A 1 271 ? -8.245 3.724 2.509 1.00 93.88 271 ALA A O 1
ATOM 2108 N N . ALA A 1 272 ? -6.252 3.130 1.612 1.00 95.69 272 ALA A N 1
ATOM 2109 C CA . ALA A 1 272 ? -6.068 4.327 0.805 1.00 95.69 272 ALA A CA 1
ATOM 2110 C C . ALA A 1 272 ? -7.297 4.592 -0.067 1.00 95.69 272 ALA A C 1
ATOM 2112 O O . ALA A 1 272 ? -7.829 5.696 -0.041 1.00 95.69 272 ALA A O 1
ATOM 2113 N N . GLN A 1 273 ? -7.816 3.576 -0.768 1.00 95.75 273 GLN A N 1
ATOM 2114 C CA . GLN A 1 273 ? -8.995 3.722 -1.630 1.00 95.75 273 GLN A CA 1
ATOM 2115 C C . GLN A 1 273 ? -10.268 4.123 -0.877 1.00 95.75 273 GLN A C 1
ATOM 2117 O O . GLN A 1 273 ? -11.073 4.895 -1.399 1.00 95.75 273 GLN A O 1
ATOM 2122 N N . VAL A 1 274 ? -10.495 3.587 0.324 1.00 94.81 274 VAL A N 1
ATOM 2123 C CA . VAL A 1 274 ? -11.675 3.940 1.128 1.00 94.81 274 VAL A CA 1
ATOM 2124 C C . VAL A 1 274 ? -11.565 5.371 1.635 1.00 94.81 274 VAL A C 1
ATOM 2126 O O . VAL A 1 274 ? -12.487 6.156 1.415 1.00 94.81 274 VAL A O 1
ATOM 2129 N N . CYS A 1 275 ? -10.431 5.728 2.239 1.00 95.44 275 CYS A N 1
ATOM 2130 C CA . CYS A 1 275 ? -10.182 7.076 2.744 1.00 95.44 275 CYS A CA 1
ATOM 2131 C C . CYS A 1 275 ? -10.255 8.115 1.615 1.00 95.44 275 CYS A C 1
ATOM 2133 O O . CYS A 1 275 ? -10.962 9.115 1.721 1.00 95.44 275 CYS A O 1
ATOM 2135 N N . ALA A 1 276 ? -9.631 7.819 0.476 1.00 96.50 276 ALA A N 1
ATOM 2136 C CA . ALA A 1 276 ? -9.708 8.602 -0.748 1.00 96.50 276 ALA A CA 1
ATOM 2137 C C . ALA A 1 276 ? -11.166 8.881 -1.167 1.00 96.50 276 ALA A C 1
ATOM 2139 O O . ALA A 1 276 ? -11.581 10.038 -1.293 1.00 96.50 276 ALA A O 1
ATOM 2140 N N . ARG A 1 277 ? -11.980 7.833 -1.352 1.00 95.12 277 ARG A N 1
ATOM 2141 C CA . ARG A 1 277 ? -13.388 7.987 -1.764 1.00 95.12 277 ARG A CA 1
ATOM 2142 C C . ARG A 1 277 ? -14.185 8.846 -0.789 1.00 95.12 277 ARG A C 1
ATOM 2144 O O . ARG A 1 277 ? -14.958 9.694 -1.226 1.00 95.12 277 ARG A O 1
ATOM 2151 N N . ILE A 1 278 ? -13.962 8.663 0.508 1.00 93.31 278 ILE A N 1
ATOM 2152 C CA . ILE A 1 278 ? -14.636 9.430 1.559 1.00 93.31 278 ILE A CA 1
ATOM 2153 C C . ILE A 1 278 ? -14.239 10.899 1.511 1.00 93.31 278 ILE A C 1
ATOM 2155 O O . ILE A 1 278 ? -15.113 11.762 1.499 1.00 93.31 278 ILE A O 1
ATOM 2159 N N . ALA A 1 279 ? -12.946 11.194 1.388 1.00 94.81 279 ALA A N 1
ATOM 2160 C CA . ALA A 1 279 ? -12.470 12.563 1.240 1.00 94.81 279 ALA A CA 1
ATOM 2161 C C . ALA A 1 279 ? -13.066 13.244 -0.008 1.00 94.81 279 ALA A C 1
ATOM 2163 O O . ALA A 1 279 ? -13.515 14.388 0.062 1.00 94.81 279 ALA A O 1
ATOM 2164 N N . CYS A 1 280 ? -13.174 12.528 -1.136 1.00 94.94 280 CYS A N 1
ATOM 2165 C CA . CYS A 1 280 ? -13.867 13.028 -2.329 1.00 94.94 280 CYS A CA 1
ATOM 2166 C C . CYS A 1 280 ? -15.356 13.291 -2.083 1.00 94.94 280 CYS A C 1
ATOM 2168 O O . CYS A 1 280 ? -15.865 14.350 -2.455 1.00 94.94 280 CYS A O 1
ATOM 2170 N N . GLN A 1 281 ? -16.056 12.353 -1.450 1.00 92.69 281 GLN A N 1
ATOM 2171 C CA . GLN A 1 281 ? -17.479 12.481 -1.156 1.00 92.69 281 GLN A CA 1
ATOM 2172 C C . GLN A 1 281 ? -17.773 13.666 -0.234 1.00 92.69 281 GLN A C 1
ATOM 2174 O O . GLN A 1 281 ? -18.707 14.428 -0.484 1.00 92.69 281 GLN A O 1
ATOM 2179 N N . TRP A 1 282 ? -16.958 13.844 0.803 1.00 91.44 282 TRP A N 1
ATOM 2180 C CA . TRP A 1 282 ? -17.049 14.970 1.730 1.00 91.44 282 TRP A CA 1
ATOM 2181 C C . TRP A 1 282 ? -16.530 16.281 1.137 1.00 91.44 282 TRP A C 1
ATOM 2183 O O . TRP A 1 282 ? -16.668 17.331 1.758 1.00 91.44 282 TRP A O 1
ATOM 2193 N N . ARG A 1 283 ? -15.969 16.233 -0.079 1.00 94.88 283 ARG A N 1
ATOM 2194 C CA . ARG A 1 283 ? -15.307 17.352 -0.758 1.00 94.88 283 ARG A CA 1
ATOM 2195 C C . ARG A 1 283 ? -14.195 17.983 0.087 1.00 94.88 283 ARG A C 1
ATOM 2197 O O . ARG A 1 283 ? -13.972 19.190 0.026 1.00 94.88 283 ARG A O 1
ATOM 2204 N N . ASP A 1 284 ? -13.498 17.153 0.856 1.00 95.25 284 ASP A N 1
ATOM 2205 C CA . ASP A 1 284 ? -12.460 17.547 1.801 1.00 95.25 284 ASP A CA 1
ATOM 2206 C C . ASP A 1 284 ? -11.075 17.262 1.201 1.00 95.25 284 ASP A C 1
ATOM 2208 O O . ASP A 1 284 ? -10.554 16.144 1.237 1.00 95.25 284 ASP A O 1
ATOM 2212 N N . ALA A 1 285 ? -10.491 18.286 0.577 1.00 97.25 285 ALA A N 1
ATOM 2213 C CA . ALA A 1 285 ? -9.197 18.153 -0.083 1.00 97.25 285 ALA A CA 1
ATOM 2214 C C . ALA A 1 285 ? -8.031 17.958 0.893 1.00 97.25 285 ALA A C 1
ATOM 2216 O O . ALA A 1 285 ? -7.022 17.360 0.518 1.00 97.25 285 ALA A O 1
ATOM 2217 N N . GLU A 1 286 ? -8.169 18.434 2.130 1.00 96.62 286 GLU A N 1
ATOM 2218 C CA . GLU A 1 286 ? -7.151 18.265 3.160 1.00 96.62 286 GLU A CA 1
ATOM 2219 C C . GLU A 1 286 ? -7.066 16.794 3.571 1.00 96.62 286 GLU A C 1
ATOM 2221 O O . GLU A 1 286 ? -5.984 16.207 3.514 1.00 96.62 286 GLU A O 1
ATOM 2226 N N . LEU A 1 287 ? -8.211 16.155 3.849 1.00 95.81 287 LEU A N 1
ATOM 2227 C CA . LEU A 1 287 ? -8.265 14.715 4.133 1.00 95.81 287 LEU A CA 1
ATOM 2228 C C . LEU A 1 287 ? -7.767 13.871 2.956 1.00 95.81 287 LEU A C 1
ATOM 2230 O O . LEU A 1 287 ? -7.089 12.860 3.161 1.00 95.81 287 LEU A O 1
ATOM 2234 N N . TRP A 1 288 ? -8.049 14.292 1.719 1.00 97.38 288 TRP A N 1
ATOM 2235 C CA . TRP A 1 288 ? -7.509 13.628 0.533 1.00 97.38 288 TRP A CA 1
ATOM 2236 C C . TRP A 1 288 ? -5.977 13.695 0.505 1.00 97.38 288 TRP A C 1
ATOM 2238 O O . TRP A 1 288 ? -5.315 12.673 0.329 1.00 97.38 288 TRP A O 1
ATOM 2248 N N . CYS A 1 289 ? -5.397 14.880 0.711 1.00 97.25 289 CYS A N 1
ATOM 2249 C CA . CYS A 1 289 ? -3.944 15.047 0.713 1.00 97.25 289 CYS A CA 1
ATOM 2250 C C . CYS A 1 289 ? -3.286 14.275 1.857 1.00 97.25 289 CYS A C 1
ATOM 2252 O O . CYS A 1 289 ? -2.289 13.595 1.624 1.00 97.25 289 CYS A O 1
ATOM 2254 N N . LYS A 1 290 ? -3.884 14.319 3.052 1.00 96.69 290 LYS A N 1
ATOM 2255 C CA . LYS A 1 290 ? -3.457 13.555 4.227 1.00 96.69 290 LYS A CA 1
ATOM 2256 C C . LYS A 1 290 ? -3.444 12.051 3.935 1.00 96.69 290 LYS A C 1
ATOM 2258 O O . LYS A 1 290 ? -2.452 11.391 4.213 1.00 96.69 290 LYS A O 1
ATOM 2263 N N . THR A 1 291 ? -4.490 11.537 3.274 1.00 96.56 291 THR A N 1
ATOM 2264 C CA . THR A 1 291 ? -4.552 10.138 2.807 1.00 96.56 291 THR A CA 1
ATOM 2265 C C . THR A 1 291 ? -3.349 9.805 1.937 1.00 96.56 291 THR A C 1
ATOM 2267 O O . THR A 1 291 ? -2.603 8.879 2.234 1.00 96.56 291 THR A O 1
ATOM 2270 N N . ILE A 1 292 ? -3.126 10.577 0.872 1.00 97.44 292 ILE A N 1
ATOM 2271 C CA . ILE A 1 292 ? -2.029 10.305 -0.056 1.00 97.44 292 ILE A CA 1
ATOM 2272 C C . ILE A 1 292 ? -0.676 10.373 0.649 1.00 97.44 292 ILE A C 1
ATOM 2274 O O . ILE A 1 292 ? 0.142 9.490 0.443 1.00 97.44 292 ILE A O 1
ATOM 2278 N N . GLN A 1 293 ? -0.444 11.361 1.509 1.00 95.88 293 GLN A N 1
ATOM 2279 C CA . GLN A 1 293 ? 0.818 11.492 2.241 1.00 95.88 293 GLN A CA 1
ATOM 2280 C C . GLN A 1 293 ? 1.097 10.292 3.155 1.00 95.88 293 GLN A C 1
ATOM 2282 O O . GLN A 1 293 ? 2.235 9.838 3.216 1.00 95.88 293 GLN A O 1
ATOM 2287 N N . SER A 1 294 ? 0.076 9.747 3.822 1.00 95.31 294 SER A N 1
ATOM 2288 C CA . SER A 1 294 ? 0.230 8.587 4.710 1.00 95.31 294 SER A CA 1
ATOM 2289 C C . SER A 1 294 ? 0.470 7.263 3.979 1.00 95.31 294 SER A C 1
ATOM 2291 O O . SER A 1 294 ? 1.038 6.348 4.576 1.00 95.31 294 SER A O 1
ATOM 2293 N N . PHE A 1 295 ? 0.030 7.146 2.721 1.00 95.38 295 PHE A N 1
ATOM 2294 C CA . PHE A 1 295 ? 0.130 5.907 1.937 1.00 95.38 295 PHE A CA 1
ATOM 2295 C C . PHE A 1 295 ? 1.130 5.974 0.772 1.00 95.38 295 PHE A C 1
ATOM 2297 O O . PHE A 1 295 ? 1.439 4.939 0.192 1.00 95.38 295 PHE A O 1
ATOM 2304 N N . ALA A 1 296 ? 1.631 7.157 0.399 1.00 94.81 296 ALA A N 1
ATOM 2305 C CA . ALA A 1 296 ? 2.538 7.325 -0.740 1.00 94.81 296 ALA A CA 1
ATOM 2306 C C . ALA A 1 296 ? 3.900 6.681 -0.534 1.00 94.81 296 ALA A C 1
ATOM 2308 O O . ALA A 1 296 ? 4.498 6.229 -1.515 1.00 94.81 296 ALA A O 1
ATOM 2309 N N . ASP A 1 297 ? 4.379 6.622 0.706 1.00 93.06 297 ASP A N 1
ATOM 2310 C CA . ASP A 1 297 ? 5.642 5.964 0.995 1.00 93.06 297 ASP A CA 1
ATOM 2311 C C . ASP A 1 297 ? 5.563 4.471 0.635 1.00 93.06 297 ASP A C 1
ATOM 2313 O O . ASP A 1 297 ? 4.587 3.788 0.936 1.00 93.06 297 ASP A O 1
ATOM 2317 N N . GLY A 1 298 ? 6.549 3.985 -0.115 1.00 89.00 298 GLY A N 1
ATOM 2318 C CA . GLY A 1 298 ? 6.573 2.622 -0.661 1.00 89.00 298 GLY A CA 1
ATOM 2319 C C . GLY A 1 298 ? 5.699 2.355 -1.901 1.00 89.00 298 GLY A C 1
ATOM 2320 O O . GLY A 1 298 ? 6.081 1.515 -2.716 1.00 89.00 298 GLY A O 1
ATOM 2321 N N . HIS A 1 299 ? 4.587 3.074 -2.112 1.00 94.00 299 HIS A N 1
ATOM 2322 C CA . HIS A 1 299 ? 3.634 2.790 -3.212 1.00 94.00 299 HIS A CA 1
ATOM 2323 C C . HIS A 1 299 ? 3.664 3.797 -4.368 1.00 94.00 299 HIS A C 1
ATOM 2325 O O . HIS A 1 299 ? 3.308 3.459 -5.500 1.00 94.00 299 HIS A O 1
ATOM 2331 N N . GLY A 1 300 ? 4.094 5.037 -4.124 1.00 95.38 300 GLY A N 1
ATOM 2332 C CA . GLY A 1 300 ? 4.282 6.029 -5.180 1.00 95.38 300 GLY A CA 1
ATOM 2333 C C . GLY A 1 300 ? 2.996 6.413 -5.916 1.00 95.38 300 GLY A C 1
ATOM 2334 O O . GLY A 1 300 ? 2.060 6.939 -5.316 1.00 95.38 300 GLY A O 1
ATOM 2335 N N . VAL A 1 301 ? 2.937 6.187 -7.234 1.00 96.81 301 VAL A N 1
ATOM 2336 C CA . VAL A 1 301 ? 1.728 6.479 -8.024 1.00 96.81 301 VAL A CA 1
ATOM 2337 C C . VAL A 1 301 ? 0.683 5.360 -7.984 1.00 96.81 301 VAL A C 1
ATOM 2339 O O . VAL A 1 301 ? -0.440 5.594 -8.424 1.00 96.81 301 VAL A O 1
ATOM 2342 N N . ASP A 1 302 ? 1.011 4.188 -7.427 1.00 96.06 302 ASP A N 1
ATOM 2343 C CA . ASP A 1 302 ? 0.092 3.041 -7.323 1.00 96.06 302 ASP A CA 1
ATOM 2344 C C . ASP A 1 302 ? -0.729 3.029 -6.023 1.00 96.06 302 ASP A C 1
ATOM 2346 O O . ASP A 1 302 ? -1.565 2.144 -5.839 1.00 96.06 302 ASP A O 1
ATOM 2350 N N . VAL A 1 303 ? -0.550 4.030 -5.150 1.00 95.69 303 VAL A N 1
ATOM 2351 C CA . VAL A 1 303 ? -1.346 4.221 -3.917 1.00 95.69 303 VAL A CA 1
ATOM 2352 C C . VAL A 1 303 ? -2.840 4.115 -4.198 1.00 95.69 303 VAL A C 1
ATOM 2354 O O . VAL A 1 303 ? -3.593 3.508 -3.440 1.00 95.69 303 VAL A O 1
ATOM 2357 N N . LEU A 1 304 ? -3.265 4.723 -5.307 1.00 97.06 304 LEU A N 1
ATOM 2358 C CA . LEU A 1 304 ? -4.630 4.684 -5.795 1.00 97.06 304 LEU A CA 1
ATOM 2359 C C . LEU A 1 304 ? -4.646 4.332 -7.283 1.00 97.06 304 LEU A C 1
ATOM 2361 O O . LEU A 1 304 ? -3.759 4.749 -8.032 1.00 97.06 304 LEU A O 1
ATOM 2365 N N . PRO A 1 305 ? -5.709 3.660 -7.753 1.00 97.06 305 PRO A N 1
ATOM 2366 C CA . PRO A 1 305 ? -5.998 3.566 -9.174 1.00 97.06 305 PRO A CA 1
ATOM 2367 C C . PRO A 1 305 ? -6.032 4.955 -9.831 1.00 97.06 305 PRO A C 1
ATOM 2369 O O . PRO A 1 305 ? -6.616 5.903 -9.299 1.00 97.06 305 PRO A O 1
ATOM 2372 N N . GLY A 1 306 ? -5.401 5.086 -11.001 1.00 96.00 306 GLY A N 1
ATOM 2373 C CA . GLY A 1 306 ? -5.247 6.385 -11.662 1.00 96.00 306 GLY A CA 1
ATOM 2374 C C . GLY A 1 306 ? -6.578 7.074 -11.987 1.00 96.00 306 GLY A C 1
ATOM 2375 O O . GLY A 1 306 ? -6.663 8.293 -11.913 1.00 96.00 306 GLY A O 1
ATOM 2376 N N . ASP A 1 307 ? -7.631 6.321 -12.297 1.00 97.19 307 ASP A N 1
ATOM 2377 C CA . ASP A 1 307 ? -8.993 6.835 -12.481 1.00 97.19 307 ASP A CA 1
ATOM 2378 C C . ASP A 1 307 ? -9.542 7.516 -11.219 1.00 97.19 307 ASP A C 1
ATOM 2380 O O . ASP A 1 307 ? -10.131 8.591 -11.328 1.00 97.19 307 ASP A O 1
ATOM 2384 N N . MET A 1 308 ? -9.259 6.977 -10.031 1.00 97.62 308 MET A N 1
ATOM 2385 C CA . MET A 1 308 ? -9.662 7.573 -8.755 1.00 97.62 308 MET A CA 1
ATOM 2386 C C . MET A 1 308 ? -8.933 8.896 -8.476 1.00 97.62 308 MET A C 1
ATOM 2388 O O . MET A 1 308 ? -9.550 9.866 -8.036 1.00 97.62 308 MET A O 1
ATOM 2392 N N . CYS A 1 309 ? -7.636 8.991 -8.794 1.00 98.06 309 CYS A N 1
ATOM 2393 C CA . CYS A 1 309 ? -6.901 10.261 -8.710 1.00 98.06 309 CYS A CA 1
ATOM 2394 C C . CYS A 1 309 ? -7.519 11.329 -9.624 1.00 98.06 309 CYS A C 1
ATOM 2396 O O . CYS A 1 309 ? -7.691 12.488 -9.243 1.00 98.06 309 CYS A O 1
ATOM 2398 N N . LEU A 1 310 ? -7.868 10.940 -10.849 1.00 97.88 310 LEU A N 1
ATOM 2399 C CA . LEU A 1 310 ? -8.458 11.833 -11.842 1.00 97.88 310 LEU A CA 1
ATOM 2400 C C . LEU A 1 310 ? -9.901 12.233 -11.492 1.00 97.88 310 LEU A C 1
ATOM 2402 O O . LEU A 1 310 ? -10.333 13.354 -11.793 1.00 97.88 310 LEU A O 1
ATOM 2406 N N . GLU A 1 311 ? -10.652 11.348 -10.842 1.00 97.50 311 GLU A N 1
ATOM 2407 C CA . GLU A 1 311 ? -11.941 11.666 -10.234 1.00 97.50 311 GLU A CA 1
ATOM 2408 C C . GLU A 1 311 ? -11.769 12.721 -9.134 1.00 97.50 311 GLU A C 1
ATOM 2410 O O . GLU A 1 311 ? -12.423 13.764 -9.188 1.00 97.50 311 GLU A O 1
ATOM 2415 N N . ALA A 1 312 ? -10.808 12.545 -8.226 1.00 98.00 312 ALA A N 1
ATOM 2416 C CA . ALA A 1 312 ? -10.517 13.516 -7.173 1.00 98.00 312 ALA A CA 1
ATOM 2417 C C . ALA A 1 312 ? -10.150 14.899 -7.726 1.00 98.00 312 ALA A C 1
ATOM 2419 O O . ALA A 1 312 ? -10.705 15.907 -7.291 1.00 98.00 312 ALA A O 1
ATOM 2420 N N . ALA A 1 313 ? -9.311 14.965 -8.765 1.00 97.94 313 ALA A N 1
ATOM 2421 C CA . ALA A 1 313 ? -8.998 16.224 -9.449 1.00 97.94 313 ALA A CA 1
ATOM 2422 C C . ALA A 1 313 ? -10.239 16.905 -10.059 1.00 97.94 313 ALA A C 1
ATOM 2424 O O . ALA A 1 313 ? -10.263 18.126 -10.230 1.00 97.94 313 ALA A O 1
ATOM 2425 N N . 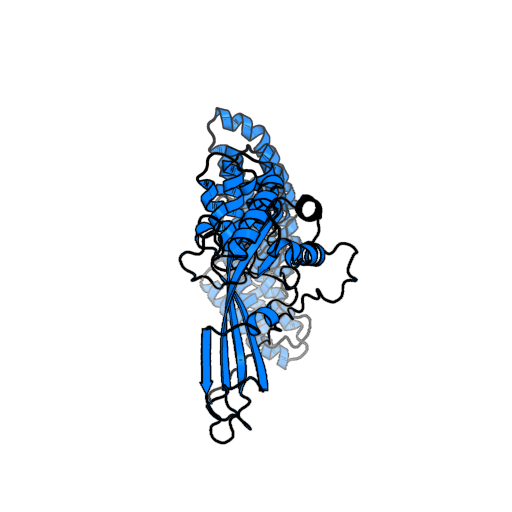THR A 1 314 ? -11.278 16.130 -10.383 1.00 96.88 314 THR A N 1
ATOM 2426 C CA . THR A 1 314 ? -12.565 16.640 -10.880 1.00 96.88 314 THR A CA 1
ATOM 2427 C C . THR A 1 314 ? -13.426 17.189 -9.754 1.00 96.88 314 THR A C 1
ATOM 2429 O O . THR A 1 314 ? -13.996 18.268 -9.899 1.00 96.88 314 THR A O 1
ATOM 2432 N N . VAL A 1 315 ? -13.545 16.430 -8.664 1.00 97.12 315 VAL A N 1
ATOM 2433 C CA . VAL A 1 315 ? -14.454 16.721 -7.550 1.00 97.12 315 VAL A CA 1
ATOM 2434 C C . VAL A 1 315 ? -13.896 17.825 -6.656 1.00 97.12 315 VAL A C 1
ATOM 2436 O O . VAL A 1 315 ? -14.608 18.769 -6.323 1.00 97.12 315 VAL A O 1
ATOM 2439 N N . LEU A 1 316 ? -12.617 17.720 -6.300 1.00 97.56 316 LEU A N 1
ATOM 2440 C CA . LEU A 1 316 ? -11.927 18.610 -5.367 1.00 97.56 316 LEU A CA 1
ATOM 2441 C C . LEU A 1 316 ? -11.239 19.782 -6.078 1.00 97.56 316 LEU A C 1
ATOM 2443 O O . LEU A 1 316 ? -10.935 20.793 -5.451 1.00 97.56 316 LEU A O 1
ATOM 2447 N N . GLY A 1 317 ? -11.014 19.664 -7.389 1.00 97.75 317 GLY A N 1
ATOM 2448 C CA . GLY A 1 317 ? -10.270 20.629 -8.192 1.00 97.75 317 GLY A CA 1
ATOM 2449 C C . GLY A 1 317 ? -8.765 20.348 -8.210 1.00 97.75 317 GLY A C 1
ATOM 2450 O O . GLY A 1 317 ? -8.160 19.999 -7.199 1.00 97.75 317 GLY A O 1
ATOM 2451 N N . PHE A 1 318 ? -8.146 20.534 -9.380 1.00 98.00 318 PHE A N 1
ATOM 2452 C CA . PHE A 1 318 ? -6.746 20.173 -9.622 1.00 98.00 318 PHE A CA 1
ATOM 2453 C C . PHE A 1 318 ? -5.761 20.850 -8.657 1.00 98.00 318 PHE A C 1
ATOM 2455 O O . PHE A 1 318 ? -4.915 20.170 -8.083 1.00 98.00 318 PHE A O 1
ATOM 2462 N N . ASN A 1 319 ? -5.899 22.159 -8.418 1.00 97.81 319 ASN A N 1
ATOM 2463 C CA . ASN A 1 319 ? -5.005 22.888 -7.509 1.00 97.81 319 ASN A CA 1
ATOM 2464 C C . ASN A 1 319 ? -4.996 22.310 -6.087 1.00 97.81 319 ASN A C 1
ATOM 2466 O O . ASN A 1 319 ? -3.950 22.302 -5.447 1.00 97.81 319 ASN A O 1
ATOM 2470 N N . ASN A 1 320 ? -6.133 21.786 -5.624 1.00 98.00 320 ASN A N 1
ATOM 2471 C CA . ASN A 1 320 ? -6.276 21.257 -4.272 1.00 98.00 320 ASN A CA 1
ATOM 2472 C C . ASN A 1 320 ? -5.657 19.861 -4.109 1.00 98.00 320 ASN A C 1
ATOM 2474 O O . ASN A 1 320 ? -5.259 19.504 -3.010 1.00 98.00 320 ASN A O 1
ATOM 2478 N N . VAL A 1 321 ? -5.543 19.078 -5.189 1.00 98.19 321 VAL A N 1
ATOM 2479 C CA . VAL A 1 321 ? -4.923 17.735 -5.164 1.00 98.19 321 VAL A CA 1
ATOM 2480 C C . VAL A 1 321 ? -3.488 17.723 -5.696 1.00 98.19 321 VAL A C 1
ATOM 2482 O O . VAL A 1 321 ? -2.800 16.706 -5.619 1.00 98.19 321 VAL A O 1
ATOM 2485 N N . ARG A 1 322 ? -3.013 18.850 -6.233 1.00 97.81 322 ARG A N 1
ATOM 2486 C CA . ARG A 1 322 ? -1.700 18.977 -6.872 1.00 97.81 322 ARG A CA 1
ATOM 2487 C C . ARG A 1 322 ? -0.555 18.534 -5.960 1.00 97.81 322 ARG A C 1
ATOM 2489 O O . ARG A 1 322 ? 0.273 17.738 -6.391 1.00 97.81 322 ARG A O 1
ATOM 2496 N N . ALA A 1 323 ? -0.514 19.022 -4.720 1.00 97.88 323 ALA A N 1
ATOM 2497 C CA . ALA A 1 323 ? 0.551 18.682 -3.772 1.00 97.88 323 ALA A CA 1
ATOM 2498 C C . ALA A 1 323 ? 0.578 17.175 -3.457 1.00 97.88 323 ALA A C 1
ATOM 2500 O O . ALA A 1 323 ? 1.645 16.578 -3.334 1.00 97.88 323 ALA A O 1
ATOM 2501 N N . ALA A 1 324 ? -0.593 16.535 -3.402 1.00 97.81 324 ALA A N 1
ATOM 2502 C CA . ALA A 1 324 ? -0.701 15.091 -3.229 1.00 97.81 324 ALA A CA 1
ATOM 2503 C C . ALA A 1 324 ? -0.155 14.326 -4.449 1.00 97.81 324 ALA A C 1
ATOM 2505 O O . ALA A 1 324 ? 0.580 13.357 -4.288 1.00 97.81 324 ALA A O 1
ATOM 2506 N N . PHE A 1 325 ? -0.432 14.785 -5.674 1.00 98.31 325 PHE A N 1
ATOM 2507 C CA . PHE A 1 325 ? 0.152 14.187 -6.883 1.00 98.31 325 PHE A CA 1
ATOM 2508 C C . PHE A 1 325 ? 1.672 14.353 -6.940 1.00 98.31 325 PHE A C 1
ATOM 2510 O O . PHE A 1 325 ? 2.373 13.434 -7.353 1.00 98.31 325 PHE A O 1
ATOM 2517 N N . GLU A 1 326 ? 2.189 15.506 -6.516 1.00 98.06 326 GLU A N 1
ATOM 2518 C CA . GLU A 1 326 ? 3.632 15.732 -6.385 1.00 98.06 326 GLU A CA 1
ATOM 2519 C C . GLU A 1 326 ? 4.240 14.770 -5.351 1.00 98.06 326 GLU A C 1
ATOM 2521 O O . GLU A 1 326 ? 5.274 14.166 -5.624 1.00 98.06 326 GLU A O 1
ATOM 2526 N N . CYS A 1 327 ? 3.560 14.533 -4.224 1.00 97.00 327 CYS A N 1
ATOM 2527 C CA . CYS A 1 327 ? 3.959 13.537 -3.227 1.00 97.00 327 CYS A CA 1
ATOM 2528 C C . CYS A 1 327 ? 4.021 12.113 -3.817 1.00 97.00 327 CYS A C 1
ATOM 2530 O O . CYS A 1 327 ? 5.061 11.463 -3.707 1.00 97.00 327 CYS A O 1
ATOM 2532 N N . MET A 1 328 ? 2.981 11.670 -4.538 1.00 97.69 328 MET A N 1
ATOM 2533 C CA . MET A 1 328 ? 2.962 10.370 -5.236 1.00 97.69 328 MET A CA 1
ATOM 2534 C C . MET A 1 328 ? 4.122 10.236 -6.231 1.00 97.69 328 MET A C 1
ATOM 2536 O O . MET A 1 328 ? 4.810 9.217 -6.278 1.00 97.69 328 MET A O 1
ATOM 2540 N N . LEU A 1 329 ? 4.369 11.285 -7.022 1.00 97.25 329 LEU A N 1
ATOM 2541 C CA . LEU A 1 329 ? 5.454 11.321 -8.001 1.00 97.25 329 LEU A CA 1
ATOM 2542 C C . LEU A 1 329 ? 6.838 11.336 -7.350 1.00 97.25 329 LEU A C 1
ATOM 2544 O O . LEU A 1 329 ? 7.777 10.833 -7.960 1.00 97.25 329 LEU A O 1
ATOM 2548 N N . CYS A 1 330 ? 7.002 11.940 -6.177 1.00 96.00 330 CYS A N 1
ATOM 2549 C CA . CYS A 1 330 ? 8.270 11.942 -5.451 1.00 96.00 330 CYS A CA 1
ATOM 2550 C C . CYS A 1 330 ? 8.556 10.590 -4.792 1.00 96.00 330 CYS A C 1
ATOM 2552 O O . CYS A 1 330 ? 9.704 10.146 -4.815 1.00 96.00 330 CYS A O 1
ATOM 2554 N N . ALA A 1 331 ? 7.531 9.935 -4.245 1.00 95.62 331 ALA A N 1
ATOM 2555 C CA . ALA A 1 331 ? 7.675 8.649 -3.575 1.00 95.62 331 ALA A CA 1
ATOM 2556 C C . ALA A 1 331 ? 7.895 7.481 -4.558 1.00 95.62 331 ALA A C 1
ATOM 2558 O O . ALA A 1 331 ? 8.633 6.545 -4.244 1.00 95.62 331 ALA A O 1
ATOM 2559 N N . ASP A 1 332 ? 7.328 7.541 -5.774 1.00 95.19 332 ASP A N 1
ATOM 2560 C CA . ASP A 1 332 ? 7.505 6.464 -6.754 1.00 95.19 332 ASP A CA 1
ATOM 2561 C C . ASP A 1 332 ? 8.943 6.385 -7.291 1.00 95.19 332 ASP A C 1
ATOM 2563 O O . ASP A 1 332 ? 9.549 7.358 -7.752 1.00 95.19 332 ASP A O 1
ATOM 2567 N N . GLN A 1 333 ? 9.488 5.174 -7.268 1.00 93.31 333 GLN A N 1
ATOM 2568 C CA . GLN A 1 333 ? 10.837 4.866 -7.725 1.00 93.31 333 GLN A CA 1
ATOM 2569 C C . GLN A 1 333 ? 10.889 4.527 -9.226 1.00 93.31 333 GLN A C 1
ATOM 2571 O O . GLN A 1 333 ? 11.955 4.611 -9.834 1.00 93.31 333 GLN A O 1
ATOM 2576 N N . ARG A 1 334 ? 9.757 4.170 -9.841 1.00 92.75 334 ARG A N 1
ATOM 2577 C CA . ARG A 1 334 ? 9.656 3.676 -11.220 1.00 92.75 334 ARG A CA 1
ATOM 2578 C C . ARG A 1 334 ? 9.382 4.834 -12.169 1.00 92.75 334 ARG A C 1
ATOM 2580 O O . ARG A 1 334 ? 8.286 5.400 -12.205 1.00 92.75 334 ARG A O 1
ATOM 2587 N N . THR A 1 335 ? 10.370 5.191 -12.983 1.00 92.62 335 THR A N 1
ATOM 2588 C CA . THR A 1 335 ? 10.246 6.286 -13.953 1.00 92.62 335 THR A CA 1
ATOM 2589 C C . THR A 1 335 ? 9.072 6.068 -14.906 1.00 92.62 335 THR A C 1
ATOM 2591 O O . THR A 1 335 ? 8.331 7.014 -15.189 1.00 92.62 335 THR A O 1
ATOM 2594 N N . ALA A 1 336 ? 8.880 4.840 -15.394 1.00 90.50 336 ALA A N 1
ATOM 2595 C CA . ALA A 1 336 ? 7.796 4.521 -16.317 1.00 90.50 336 ALA A CA 1
ATOM 2596 C C . ALA A 1 336 ? 6.412 4.849 -15.734 1.00 90.50 336 ALA A C 1
ATOM 2598 O O . ALA A 1 336 ? 5.608 5.507 -16.400 1.00 90.50 336 ALA A O 1
ATOM 2599 N N . ALA A 1 337 ? 6.159 4.440 -14.488 1.00 93.31 337 ALA A N 1
ATOM 2600 C CA . ALA A 1 337 ? 4.881 4.646 -13.811 1.00 93.31 337 ALA A CA 1
ATOM 2601 C C . ALA A 1 337 ? 4.592 6.143 -13.605 1.00 93.31 337 ALA A C 1
ATOM 2603 O O . ALA A 1 337 ? 3.502 6.621 -13.928 1.00 93.31 337 ALA A O 1
ATOM 2604 N N . ARG A 1 338 ? 5.605 6.914 -13.184 1.00 95.62 338 ARG A N 1
ATOM 2605 C CA . ARG A 1 338 ? 5.519 8.376 -13.007 1.00 95.62 338 ARG A CA 1
ATOM 2606 C C . ARG A 1 338 ? 5.137 9.092 -14.305 1.00 95.62 338 ARG A C 1
ATOM 2608 O O . ARG A 1 338 ? 4.224 9.917 -14.322 1.00 95.62 338 ARG A O 1
ATOM 2615 N N . LEU A 1 339 ? 5.811 8.761 -15.411 1.00 93.00 339 LEU A N 1
ATOM 2616 C CA . LEU A 1 339 ? 5.530 9.355 -16.725 1.00 93.00 339 LEU A CA 1
ATOM 2617 C C . LEU A 1 339 ? 4.160 8.931 -17.266 1.00 93.00 339 LEU A C 1
ATOM 2619 O O . LEU A 1 339 ? 3.471 9.727 -17.909 1.00 93.00 339 LEU A O 1
ATOM 2623 N N . GLU A 1 340 ? 3.741 7.692 -17.009 1.00 92.44 340 GLU A N 1
ATOM 2624 C CA . GLU A 1 340 ? 2.406 7.230 -17.378 1.00 92.44 340 GLU A CA 1
ATOM 2625 C C . GLU A 1 340 ? 1.316 7.984 -16.610 1.00 92.44 340 GLU A C 1
ATOM 2627 O O . GLU A 1 340 ? 0.343 8.425 -17.226 1.00 92.44 340 GLU A O 1
ATOM 2632 N N . PHE A 1 341 ? 1.490 8.178 -15.301 1.00 96.44 341 PHE A N 1
ATOM 2633 C CA . PHE A 1 341 ? 0.569 8.951 -14.474 1.00 96.44 341 PHE A CA 1
ATOM 2634 C C . PHE A 1 341 ? 0.434 10.395 -14.975 1.00 96.44 341 PHE A C 1
ATOM 2636 O O . PHE A 1 341 ? -0.680 10.859 -15.221 1.00 96.44 341 PHE A O 1
ATOM 2643 N N . LEU A 1 342 ? 1.551 11.079 -15.246 1.00 96.56 342 LEU A N 1
ATOM 2644 C CA . LEU A 1 342 ? 1.543 12.429 -15.826 1.00 96.56 342 LEU A CA 1
ATOM 2645 C C . LEU A 1 342 ? 0.797 12.486 -17.164 1.00 96.56 342 LEU A C 1
ATOM 2647 O O . LEU A 1 342 ? 0.016 13.407 -17.413 1.00 96.56 342 LEU A O 1
ATOM 2651 N N . ALA A 1 343 ? 0.978 11.474 -18.013 1.00 93.94 343 ALA A N 1
ATOM 2652 C CA . ALA A 1 343 ? 0.247 11.390 -19.266 1.00 93.94 343 ALA A CA 1
ATOM 2653 C C . ALA A 1 343 ? -1.258 11.152 -19.056 1.00 93.94 343 ALA A C 1
ATOM 2655 O O . ALA A 1 343 ? -2.059 11.741 -19.776 1.00 93.94 343 ALA A O 1
ATOM 2656 N N . LYS A 1 344 ? -1.658 10.350 -18.057 1.00 95.81 344 LYS A N 1
ATOM 2657 C CA . LYS A 1 344 ? -3.071 10.173 -17.676 1.00 95.81 344 LYS A CA 1
ATOM 2658 C C . LYS A 1 344 ? -3.693 11.492 -17.205 1.00 95.81 344 LYS A C 1
ATOM 2660 O O . LYS A 1 344 ? -4.803 11.809 -17.624 1.00 95.81 344 LYS A O 1
ATOM 2665 N N . VAL A 1 345 ? -2.973 12.291 -16.412 1.00 97.44 345 VAL A N 1
ATOM 2666 C CA . VAL A 1 345 ? -3.416 13.636 -15.986 1.00 97.44 345 VAL A CA 1
ATOM 2667 C C . VAL A 1 345 ? -3.583 14.576 -17.185 1.00 97.44 345 VAL A C 1
ATOM 2669 O O . VAL A 1 345 ? -4.589 15.282 -17.294 1.00 97.44 345 VAL A O 1
ATOM 2672 N N . TYR A 1 346 ? -2.642 14.554 -18.129 1.00 95.94 346 TYR A N 1
ATOM 2673 C CA . TYR A 1 346 ? -2.740 15.351 -19.352 1.00 95.94 346 TYR A CA 1
ATOM 2674 C C . TYR A 1 346 ? -3.920 14.921 -20.242 1.00 95.94 346 TYR A C 1
ATOM 2676 O O . TYR A 1 346 ? -4.693 15.761 -20.712 1.00 95.94 346 TYR A O 1
ATOM 2684 N N . ASP A 1 347 ? -4.107 13.614 -20.442 1.00 96.00 347 ASP A N 1
ATOM 2685 C CA . ASP A 1 347 ? -5.216 13.061 -21.222 1.00 96.00 347 ASP A CA 1
ATOM 2686 C C . ASP A 1 347 ? -6.568 13.407 -20.567 1.00 96.00 347 ASP A C 1
ATOM 2688 O O . ASP A 1 347 ? -7.471 13.913 -21.237 1.00 96.00 347 ASP A O 1
ATOM 2692 N N . TRP A 1 348 ? -6.683 13.264 -19.243 1.00 97.38 348 TRP A N 1
ATOM 2693 C CA . TRP A 1 348 ? -7.853 13.673 -18.458 1.00 97.38 348 TRP A CA 1
ATOM 2694 C C . TRP A 1 348 ? -8.247 15.128 -18.695 1.00 97.38 348 TRP A C 1
ATOM 2696 O O . TRP A 1 348 ? -9.409 15.409 -18.997 1.00 97.38 348 TRP A O 1
ATOM 2706 N N . MET A 1 349 ? -7.291 16.056 -18.632 1.00 97.62 349 MET A N 1
ATOM 2707 C CA . MET A 1 349 ? -7.535 17.471 -18.916 1.00 97.62 349 MET A CA 1
ATOM 2708 C C . MET A 1 349 ? -8.114 17.663 -20.328 1.00 97.62 349 MET A C 1
ATOM 2710 O O . MET A 1 349 ? -9.030 18.467 -20.519 1.00 97.62 349 MET A O 1
ATOM 2714 N N . ARG A 1 350 ? -7.624 16.914 -21.325 1.00 96.75 350 ARG A N 1
ATOM 2715 C CA . ARG A 1 350 ? -8.101 17.011 -22.716 1.00 96.75 350 ARG A CA 1
ATOM 2716 C C . ARG A 1 350 ? -9.522 16.496 -22.910 1.00 96.75 350 ARG A C 1
ATOM 2718 O O . ARG A 1 350 ? -10.202 17.008 -23.798 1.00 96.75 350 ARG A O 1
ATOM 2725 N N . THR A 1 351 ? -9.959 15.535 -22.095 1.00 97.12 351 THR A N 1
ATOM 2726 C CA . THR A 1 351 ? -11.334 15.000 -22.128 1.00 97.12 351 THR A CA 1
ATOM 2727 C C . THR A 1 351 ? -12.381 15.945 -21.529 1.00 97.12 351 THR A C 1
ATOM 2729 O O . THR A 1 351 ? -13.578 15.703 -21.671 1.00 97.12 351 THR A O 1
ATOM 2732 N N . ARG A 1 352 ? -11.967 17.043 -20.878 1.00 97.06 352 ARG A N 1
ATOM 2733 C CA . ARG A 1 352 ? -12.892 18.002 -20.256 1.00 97.06 352 ARG A CA 1
ATOM 2734 C C . ARG A 1 352 ? -13.656 18.831 -21.302 1.00 97.06 352 ARG A C 1
ATOM 2736 O O . ARG A 1 352 ? -13.098 19.137 -22.360 1.00 97.06 352 ARG A O 1
ATOM 2743 N N . PRO A 1 353 ? -14.894 19.277 -20.994 1.00 96.88 353 PRO A N 1
ATOM 2744 C CA . PRO A 1 353 ? -15.643 20.193 -21.856 1.00 96.88 353 PRO A CA 1
ATOM 2745 C C . PRO A 1 353 ? -14.821 21.447 -22.210 1.00 96.88 353 PRO A C 1
ATOM 2747 O O . PRO A 1 353 ? -14.082 21.926 -21.345 1.00 96.88 353 PRO A O 1
ATOM 2750 N N . PRO A 1 354 ? -14.952 22.029 -23.421 1.00 97.06 354 PRO A N 1
ATOM 2751 C CA . PRO A 1 354 ? -14.076 23.109 -23.896 1.00 97.06 354 PRO A CA 1
ATOM 2752 C C . PRO A 1 354 ? -13.945 24.309 -22.943 1.00 97.06 354 PRO A C 1
ATOM 2754 O O . PRO A 1 354 ? -12.857 24.868 -22.789 1.00 97.06 354 PRO A O 1
ATOM 2757 N N . THR A 1 355 ? -15.036 24.676 -22.264 1.00 95.12 355 THR A N 1
ATOM 2758 C CA . THR A 1 355 ? -15.080 25.779 -21.292 1.00 95.12 355 THR A CA 1
ATOM 2759 C C . THR A 1 355 ? -14.231 25.490 -20.050 1.00 95.12 355 THR A C 1
ATOM 2761 O O . THR A 1 355 ? -13.386 26.306 -19.681 1.00 95.12 355 THR A O 1
ATOM 2764 N N . ALA A 1 356 ? -14.393 24.311 -19.442 1.00 94.75 356 ALA A N 1
ATOM 2765 C CA . ALA A 1 356 ? -13.604 23.869 -18.292 1.00 94.75 356 ALA A CA 1
ATOM 2766 C C . ALA A 1 356 ? -12.147 23.574 -18.679 1.00 94.75 356 ALA A C 1
ATOM 2768 O O . ALA A 1 356 ? -11.223 23.963 -17.964 1.00 94.75 356 ALA A O 1
ATOM 2769 N N . ARG A 1 357 ? -11.933 22.955 -19.847 1.00 97.06 357 ARG A N 1
ATOM 2770 C CA . ARG A 1 357 ? -10.609 22.614 -20.376 1.00 97.06 357 ARG A CA 1
ATOM 2771 C C . ARG A 1 357 ? -9.716 23.839 -20.493 1.00 97.06 357 ARG A C 1
ATOM 2773 O O . ARG A 1 357 ? -8.581 23.776 -20.051 1.00 97.06 357 ARG A O 1
ATOM 2780 N N . LYS A 1 358 ? -10.209 24.961 -21.033 1.00 96.62 358 LYS A N 1
ATOM 2781 C CA . LYS A 1 358 ? -9.396 26.184 -21.169 1.00 96.62 358 LYS A CA 1
ATOM 2782 C C . LYS A 1 358 ? -8.917 26.721 -19.816 1.00 96.62 358 LYS A C 1
ATOM 2784 O O . LYS A 1 358 ? -7.816 27.258 -19.742 1.00 96.62 358 LYS A O 1
ATOM 2789 N N . LYS A 1 359 ? -9.732 26.601 -18.761 1.00 95.94 359 LYS A N 1
ATOM 2790 C CA . LYS A 1 359 ? -9.355 27.018 -17.403 1.00 95.94 359 LYS A CA 1
ATOM 2791 C C . LYS A 1 359 ? -8.328 26.055 -16.806 1.00 95.94 359 LYS A C 1
ATOM 2793 O O . LYS A 1 359 ? -7.262 26.502 -16.407 1.00 95.94 359 LYS A O 1
ATOM 2798 N N . ILE A 1 360 ? -8.628 24.755 -16.820 1.00 96.19 360 ILE A N 1
ATOM 2799 C CA . ILE A 1 360 ? -7.776 23.706 -16.239 1.00 96.19 360 ILE A CA 1
ATOM 2800 C C . ILE A 1 360 ? -6.430 23.612 -16.977 1.00 96.19 360 ILE A C 1
ATOM 2802 O O . ILE A 1 360 ? -5.393 23.460 -16.342 1.00 96.19 360 ILE A O 1
ATOM 2806 N N . ALA A 1 361 ? -6.409 23.768 -18.304 1.00 96.88 361 ALA A N 1
ATOM 2807 C CA . ALA A 1 361 ? -5.187 23.667 -19.105 1.00 96.88 361 ALA A CA 1
ATOM 2808 C C . ALA A 1 361 ? -4.130 24.714 -18.748 1.00 96.88 361 ALA A C 1
ATOM 2810 O O . ALA A 1 361 ? -2.943 24.405 -18.761 1.00 96.88 361 ALA A O 1
ATOM 2811 N N . LYS A 1 362 ? -4.550 25.920 -18.345 1.00 96.81 362 LYS A N 1
ATOM 2812 C CA . LYS A 1 362 ? -3.619 26.958 -17.878 1.00 96.81 362 LYS A CA 1
ATOM 2813 C C . LYS A 1 362 ? -2.817 26.533 -16.646 1.00 96.81 362 LYS A C 1
ATOM 2815 O O . LYS A 1 362 ? -1.730 27.056 -16.438 1.00 96.81 362 LYS A O 1
ATOM 2820 N N . GLU A 1 363 ? -3.355 25.620 -15.843 1.00 97.19 363 GLU A N 1
ATOM 2821 C CA . GLU A 1 363 ? -2.732 25.131 -14.611 1.00 97.19 363 GLU A CA 1
ATOM 2822 C C . GLU A 1 363 ? -2.020 23.793 -14.848 1.00 97.19 363 GLU A C 1
ATOM 2824 O O . GLU A 1 363 ? -0.867 23.616 -14.457 1.00 97.19 363 GLU A O 1
ATOM 2829 N N . VAL A 1 364 ? -2.691 22.861 -15.532 1.00 97.31 364 VAL A N 1
ATOM 2830 C CA . VAL A 1 364 ? -2.216 21.484 -15.713 1.00 97.31 364 VAL A CA 1
ATOM 2831 C C . VAL A 1 364 ? -1.085 21.386 -16.732 1.00 97.31 364 VAL A C 1
ATOM 2833 O O . VAL A 1 364 ? -0.139 20.648 -16.480 1.00 97.31 364 VAL A O 1
ATOM 2836 N N . GLU A 1 365 ? -1.123 22.100 -17.865 1.00 96.25 365 GLU A N 1
ATOM 2837 C CA . GLU A 1 365 ? -0.083 21.941 -18.899 1.00 96.25 365 GLU A CA 1
ATOM 2838 C C . GLU A 1 365 ? 1.310 22.369 -18.408 1.00 96.25 365 GLU A C 1
ATOM 2840 O O . GLU A 1 365 ? 2.242 21.567 -18.534 1.00 96.25 365 GLU A O 1
ATOM 2845 N N . PRO A 1 366 ? 1.484 23.560 -17.790 1.00 97.00 366 PRO A N 1
ATOM 2846 C CA . PRO A 1 366 ? 2.780 23.950 -17.242 1.00 97.00 366 PRO A CA 1
ATOM 2847 C C . PRO A 1 366 ? 3.232 23.018 -16.115 1.00 97.00 366 PRO A C 1
ATOM 2849 O O . PRO A 1 366 ? 4.417 22.707 -16.020 1.00 97.00 366 PRO A O 1
ATOM 2852 N N . TRP A 1 367 ? 2.296 22.541 -15.286 1.00 97.88 367 TRP A N 1
ATOM 2853 C CA . TRP A 1 367 ? 2.606 21.610 -14.206 1.00 97.88 367 TRP A CA 1
ATOM 2854 C C . TRP A 1 367 ? 3.081 20.252 -14.727 1.00 97.88 367 TRP A C 1
ATOM 2856 O O . TRP A 1 367 ? 4.136 19.785 -14.306 1.00 97.88 367 TRP A O 1
ATOM 2866 N N . VAL A 1 368 ? 2.361 19.638 -15.675 1.00 96.44 368 VAL A N 1
ATOM 2867 C CA . VAL A 1 368 ? 2.760 18.360 -16.286 1.00 96.44 368 VAL A CA 1
ATOM 2868 C C . VAL A 1 368 ? 4.123 18.506 -16.953 1.00 96.44 368 VAL A C 1
ATOM 2870 O O . VAL A 1 368 ? 4.974 17.635 -16.785 1.00 96.44 368 VAL A O 1
ATOM 2873 N N . ALA A 1 369 ? 4.360 19.608 -17.670 1.00 92.12 369 ALA A N 1
ATOM 2874 C CA . ALA A 1 369 ? 5.654 19.877 -18.287 1.00 92.12 369 ALA A CA 1
ATOM 2875 C C . ALA A 1 369 ? 6.773 19.978 -17.236 1.00 92.12 369 ALA A C 1
ATOM 2877 O O . ALA A 1 369 ? 7.797 19.310 -17.376 1.00 92.12 369 ALA A O 1
ATOM 2878 N N . ALA A 1 370 ? 6.566 20.746 -16.161 1.00 95.38 370 ALA A N 1
ATOM 2879 C CA . ALA A 1 370 ? 7.536 20.898 -15.078 1.00 95.38 370 ALA A CA 1
ATOM 2880 C C . ALA A 1 370 ? 7.821 19.567 -14.365 1.00 95.38 370 ALA A C 1
ATOM 2882 O O . ALA A 1 370 ? 8.981 19.184 -14.224 1.00 95.38 370 ALA A O 1
ATOM 2883 N N . GLN A 1 371 ? 6.785 18.817 -13.982 1.00 96.69 371 GLN A N 1
ATOM 2884 C CA . GLN A 1 371 ? 6.952 17.520 -13.324 1.00 96.69 371 GLN A CA 1
ATOM 2885 C C . GLN A 1 371 ? 7.588 16.481 -14.246 1.00 96.69 371 GLN A C 1
ATOM 2887 O O . GLN A 1 371 ? 8.407 15.687 -13.798 1.00 96.69 371 GLN A O 1
ATOM 2892 N N . THR A 1 372 ? 7.301 16.521 -15.550 1.00 92.81 372 THR A N 1
ATOM 2893 C CA . THR A 1 372 ? 7.998 15.674 -16.528 1.00 92.81 372 THR A CA 1
ATOM 2894 C C . THR A 1 372 ? 9.499 15.964 -16.518 1.00 92.81 372 THR A C 1
ATOM 2896 O O . THR A 1 372 ? 10.293 15.028 -16.493 1.00 92.81 372 THR A O 1
ATOM 2899 N N . GLN A 1 373 ? 9.909 17.236 -16.466 1.00 90.12 373 GLN A N 1
ATOM 2900 C CA . GLN A 1 373 ? 11.327 17.593 -16.345 1.00 90.12 373 GLN A CA 1
ATOM 2901 C C . GLN A 1 373 ? 11.936 17.112 -15.022 1.00 90.12 373 GLN A C 1
ATOM 2903 O O . GLN A 1 373 ? 13.040 16.578 -15.035 1.00 90.12 373 GLN A O 1
ATOM 2908 N N . VAL A 1 374 ? 11.216 17.222 -13.901 1.00 94.69 374 VAL A N 1
ATOM 2909 C CA . VAL A 1 374 ? 11.672 16.705 -12.595 1.00 94.69 374 VAL A CA 1
ATOM 2910 C C . VAL A 1 374 ? 11.870 15.187 -12.637 1.00 94.69 374 VAL A C 1
ATOM 2912 O O . VAL A 1 374 ? 12.911 14.688 -12.212 1.00 94.69 374 VAL A O 1
ATOM 2915 N N . VAL A 1 375 ? 10.910 14.442 -13.192 1.00 94.25 375 VAL A N 1
ATOM 2916 C CA . VAL A 1 375 ? 11.002 12.980 -13.342 1.00 94.25 375 VAL A CA 1
ATOM 2917 C C . VAL A 1 375 ? 12.199 12.592 -14.212 1.00 94.25 375 VAL A C 1
ATOM 2919 O O . VAL A 1 375 ? 12.875 11.610 -13.913 1.00 94.25 375 VAL A O 1
ATOM 2922 N N . LEU A 1 376 ? 12.480 13.367 -15.262 1.00 87.94 376 LEU A N 1
ATOM 2923 C CA . LEU A 1 376 ? 13.582 13.104 -16.188 1.00 87.94 376 LEU A CA 1
ATOM 2924 C C . LEU A 1 376 ? 14.953 13.520 -15.653 1.00 87.94 376 LEU A C 1
ATOM 2926 O O . LEU A 1 376 ? 15.950 12.882 -15.974 1.00 87.94 376 LEU A O 1
ATOM 2930 N N . ALA A 1 377 ? 15.018 14.558 -14.825 1.00 88.38 377 ALA A N 1
ATOM 2931 C CA . ALA A 1 377 ? 16.239 14.919 -14.113 1.00 88.38 377 ALA A CA 1
ATOM 2932 C C . ALA A 1 377 ? 16.576 13.889 -13.021 1.00 88.38 377 ALA A C 1
ATOM 2934 O O . ALA A 1 377 ? 17.741 13.665 -12.714 1.00 88.38 377 ALA A O 1
ATOM 2935 N N . ALA A 1 378 ? 15.554 13.236 -12.462 1.00 91.88 378 ALA A N 1
ATOM 2936 C CA . ALA A 1 378 ? 15.676 12.190 -11.453 1.00 91.88 378 ALA A CA 1
ATOM 2937 C C . ALA A 1 378 ? 15.521 10.775 -12.045 1.00 91.88 378 ALA A C 1
ATOM 2939 O O . ALA A 1 378 ? 14.941 9.898 -11.396 1.00 91.88 378 ALA A O 1
ATOM 2940 N N . LEU A 1 379 ? 15.986 10.553 -13.284 1.00 89.12 379 LEU A N 1
ATOM 2941 C CA . LEU A 1 379 ? 16.004 9.221 -13.892 1.00 89.12 379 LEU A CA 1
ATOM 2942 C C . LEU A 1 379 ? 16.842 8.273 -13.031 1.00 89.12 379 LEU A C 1
ATOM 2944 O O . LEU A 1 379 ? 18.047 8.457 -12.874 1.00 89.12 379 LEU A O 1
ATOM 2948 N N . LYS A 1 380 ? 16.185 7.251 -12.481 1.00 87.06 380 LYS A N 1
ATOM 2949 C CA . LYS A 1 380 ? 16.841 6.141 -11.782 1.00 87.06 380 LYS A CA 1
ATOM 2950 C C . LYS A 1 380 ? 17.282 5.096 -12.803 1.00 87.06 380 LYS A C 1
ATOM 2952 O O . LYS A 1 380 ? 16.920 5.197 -13.974 1.00 87.06 380 LYS A O 1
ATOM 2957 N N . ASN A 1 381 ? 18.062 4.107 -12.365 1.00 90.81 381 ASN A N 1
ATOM 2958 C CA . ASN A 1 381 ? 18.490 2.999 -13.220 1.00 90.81 381 ASN A CA 1
ATOM 2959 C C . ASN A 1 381 ? 17.259 2.256 -13.756 1.00 90.81 381 ASN A C 1
ATOM 2961 O O . ASN A 1 381 ? 16.582 1.583 -12.975 1.00 90.81 381 ASN A O 1
ATOM 2965 N N . PRO A 1 382 ? 16.939 2.404 -15.053 1.00 93.31 382 PRO A N 1
ATOM 2966 C CA . PRO A 1 382 ? 15.699 1.879 -15.587 1.00 93.31 382 PRO A CA 1
ATOM 2967 C C . PRO A 1 382 ? 15.803 0.366 -15.765 1.00 93.31 382 PRO A C 1
ATOM 2969 O O . PRO A 1 382 ? 16.842 -0.161 -16.166 1.00 93.31 382 PRO A O 1
ATOM 2972 N N . GLN A 1 383 ? 14.706 -0.339 -15.509 1.00 94.12 383 GLN A N 1
ATOM 2973 C CA . GLN A 1 383 ? 14.643 -1.786 -15.686 1.00 94.12 383 GLN A CA 1
ATOM 2974 C C . GLN A 1 383 ? 14.218 -2.165 -17.105 1.00 94.12 383 GLN A C 1
ATOM 2976 O O . GLN A 1 383 ? 13.534 -1.421 -17.810 1.00 94.12 383 GLN A O 1
ATOM 2981 N N . ARG A 1 384 ? 14.559 -3.384 -17.538 1.00 94.31 384 ARG A N 1
ATOM 2982 C CA . ARG A 1 384 ? 14.162 -3.899 -18.862 1.00 94.31 384 ARG A CA 1
ATOM 2983 C C . ARG A 1 384 ? 12.644 -3.847 -19.096 1.00 94.31 384 ARG A C 1
ATOM 2985 O O . ARG A 1 384 ? 12.217 -3.584 -20.219 1.00 94.31 384 ARG A O 1
ATOM 2992 N N . SER A 1 385 ? 11.840 -4.069 -18.057 1.00 94.38 385 SER A N 1
ATOM 2993 C CA . SER A 1 385 ? 10.372 -3.961 -18.092 1.00 94.38 385 SER A CA 1
ATOM 2994 C C . SER A 1 385 ? 9.879 -2.552 -18.452 1.00 94.38 385 SER A C 1
ATOM 2996 O O . SER A 1 385 ? 8.791 -2.404 -19.004 1.00 94.38 385 SER A O 1
ATOM 2998 N N . GLU A 1 386 ? 10.693 -1.521 -18.221 1.00 94.62 386 GLU A N 1
ATOM 2999 C CA . GLU A 1 386 ? 10.347 -0.120 -18.467 1.00 94.62 386 GLU A CA 1
ATOM 3000 C C . GLU A 1 386 ? 10.637 0.342 -19.903 1.00 94.62 386 GLU A C 1
ATOM 3002 O O . GLU A 1 386 ? 10.248 1.450 -20.274 1.00 94.62 386 GLU A O 1
ATOM 3007 N N . CYS A 1 387 ? 11.261 -0.486 -20.752 1.00 96.00 387 CYS A N 1
ATOM 3008 C CA . CYS A 1 387 ? 11.671 -0.071 -22.099 1.00 96.00 387 CYS A CA 1
ATOM 3009 C C . CYS A 1 387 ? 10.499 0.457 -22.948 1.00 96.00 387 CYS A C 1
ATOM 3011 O O . CYS A 1 387 ? 10.566 1.559 -23.491 1.00 96.00 387 CYS A O 1
ATOM 3013 N N . GLY A 1 388 ? 9.409 -0.310 -23.039 1.00 95.31 388 GLY A N 1
ATOM 3014 C CA . GLY A 1 388 ? 8.216 0.075 -23.801 1.00 95.31 388 GLY A CA 1
ATOM 3015 C C . GLY A 1 388 ? 7.550 1.353 -23.268 1.00 95.31 388 GLY A C 1
ATOM 3016 O O . GLY A 1 388 ? 7.349 2.299 -24.039 1.00 95.31 388 GLY A O 1
ATOM 3017 N N . PRO A 1 389 ? 7.241 1.435 -21.958 1.00 93.38 389 PRO A N 1
ATOM 3018 C CA . PRO A 1 389 ? 6.722 2.654 -21.343 1.00 93.38 389 PRO A CA 1
ATOM 3019 C C . PRO A 1 389 ? 7.584 3.898 -21.589 1.00 93.38 389 PRO A C 1
ATOM 3021 O O . PRO A 1 389 ? 7.043 4.954 -21.919 1.00 93.38 389 PRO A O 1
ATOM 3024 N N . LEU A 1 390 ? 8.914 3.780 -21.507 1.00 94.94 390 LEU A N 1
ATOM 3025 C CA . LEU A 1 390 ? 9.839 4.891 -21.746 1.00 94.94 390 LEU A CA 1
ATOM 3026 C C . LEU A 1 390 ? 9.842 5.345 -23.215 1.00 94.94 390 LEU A C 1
ATOM 3028 O O . LEU A 1 390 ? 9.832 6.548 -23.476 1.00 94.94 390 LEU A O 1
ATOM 3032 N N . VAL A 1 391 ? 9.766 4.422 -24.183 1.00 95.88 391 VAL A N 1
ATOM 3033 C CA . VAL A 1 391 ? 9.599 4.771 -25.610 1.00 95.88 391 VAL A CA 1
ATOM 3034 C C . VAL A 1 391 ? 8.269 5.494 -25.845 1.00 95.88 391 VAL A C 1
ATOM 3036 O O . VAL A 1 391 ? 8.227 6.533 -26.511 1.00 95.88 391 VAL A O 1
ATOM 3039 N N . LYS A 1 392 ? 7.178 5.009 -25.240 1.00 92.56 392 LYS A N 1
ATOM 3040 C CA . LYS A 1 392 ? 5.859 5.660 -25.312 1.00 92.56 392 LYS A CA 1
ATOM 3041 C C . LYS A 1 392 ? 5.881 7.057 -24.684 1.00 92.56 392 LYS A C 1
ATOM 3043 O O . LYS A 1 392 ? 5.238 7.970 -25.210 1.00 92.56 392 LYS A O 1
ATOM 3048 N N . ALA A 1 393 ? 6.614 7.234 -23.586 1.00 89.00 393 ALA A N 1
ATOM 3049 C CA . ALA A 1 393 ? 6.795 8.526 -22.940 1.00 89.00 393 ALA A CA 1
ATOM 3050 C C . ALA A 1 393 ? 7.601 9.492 -23.820 1.00 89.00 393 ALA A C 1
ATOM 3052 O O . ALA A 1 393 ? 7.171 10.629 -24.007 1.00 89.00 393 ALA A O 1
ATOM 3053 N N . ALA A 1 394 ? 8.695 9.038 -24.438 1.00 92.94 394 ALA A N 1
ATOM 3054 C CA . ALA A 1 394 ? 9.449 9.839 -25.401 1.00 92.94 394 ALA A CA 1
ATOM 3055 C C . ALA A 1 394 ? 8.572 10.286 -26.580 1.00 92.94 394 ALA A C 1
ATOM 3057 O O . ALA A 1 394 ? 8.530 11.469 -26.914 1.00 92.94 394 ALA A O 1
ATOM 3058 N N . ARG A 1 395 ? 7.779 9.366 -27.149 1.00 94.00 395 ARG A N 1
ATOM 3059 C CA . ARG A 1 395 ? 6.828 9.667 -28.231 1.00 94.00 395 ARG A CA 1
ATOM 3060 C C . ARG A 1 395 ? 5.867 10.798 -27.869 1.00 94.00 395 ARG A C 1
ATOM 3062 O O . ARG A 1 395 ? 5.624 11.680 -28.685 1.00 94.00 395 ARG A O 1
ATOM 3069 N N . ARG A 1 396 ? 5.340 10.791 -26.643 1.00 87.31 396 ARG A N 1
ATOM 3070 C CA . ARG A 1 396 ? 4.407 11.816 -26.146 1.00 87.31 396 ARG A CA 1
ATOM 3071 C C . ARG A 1 396 ? 5.063 13.179 -25.900 1.00 87.31 396 ARG A C 1
ATOM 3073 O O . ARG A 1 396 ? 4.360 14.180 -25.946 1.00 87.31 396 ARG A O 1
ATOM 3080 N N . ASN A 1 397 ? 6.375 13.223 -25.674 1.00 85.25 397 ASN A N 1
ATOM 3081 C CA . ASN A 1 397 ? 7.099 14.429 -25.260 1.00 85.25 397 ASN A CA 1
ATOM 3082 C C . ASN A 1 397 ? 8.004 15.027 -26.355 1.00 85.25 397 ASN A C 1
ATOM 3084 O O . ASN A 1 397 ? 8.940 15.757 -26.052 1.00 85.25 397 ASN A O 1
ATOM 3088 N N . GLY A 1 398 ? 7.736 14.751 -27.635 1.00 89.50 398 GLY A N 1
ATOM 3089 C CA . GLY A 1 398 ? 8.532 15.285 -28.754 1.00 89.50 398 GLY A CA 1
ATOM 3090 C C . GLY A 1 398 ? 9.330 14.232 -29.525 1.00 89.50 398 GLY A C 1
ATOM 3091 O O . GLY A 1 398 ? 10.242 14.571 -30.278 1.00 89.50 398 GLY A O 1
ATOM 3092 N N . GLY A 1 399 ? 8.993 12.952 -29.356 1.00 94.38 399 GLY A N 1
ATOM 3093 C CA . GLY A 1 399 ? 9.489 11.873 -30.202 1.00 94.38 399 GLY A CA 1
ATOM 3094 C C . GLY A 1 399 ? 10.957 11.530 -29.971 1.00 94.38 399 GLY A C 1
ATOM 3095 O O . GLY A 1 399 ? 11.471 11.572 -28.851 1.00 94.38 399 GLY A O 1
ATOM 3096 N N . ILE A 1 400 ? 11.638 11.168 -31.057 1.00 96.81 400 ILE A N 1
ATOM 3097 C CA . ILE A 1 400 ? 13.037 10.730 -31.020 1.00 96.81 400 ILE A CA 1
ATOM 3098 C C . ILE A 1 400 ? 13.996 11.855 -30.605 1.00 96.81 400 ILE A C 1
ATOM 3100 O O . ILE A 1 400 ? 14.965 11.593 -29.898 1.00 96.81 400 ILE A O 1
ATOM 3104 N N . VAL A 1 401 ? 13.692 13.109 -30.960 1.00 94.81 401 VAL A N 1
ATOM 3105 C CA . VAL A 1 401 ? 14.503 14.285 -30.591 1.00 94.81 401 VAL A CA 1
ATOM 3106 C C . VAL A 1 401 ? 14.525 14.466 -29.075 1.00 94.81 401 VAL A C 1
ATOM 3108 O O . VAL A 1 401 ? 15.568 14.738 -28.482 1.00 94.81 401 VAL A O 1
ATOM 3111 N N . PHE A 1 402 ? 13.376 14.264 -28.430 1.00 92.50 402 PHE A N 1
ATOM 3112 C CA . PHE A 1 402 ? 13.273 14.312 -26.978 1.00 92.50 402 PHE A CA 1
ATOM 3113 C C . PHE A 1 402 ? 14.087 13.205 -26.309 1.00 92.50 402 PHE A C 1
ATOM 3115 O O . PHE A 1 402 ? 14.865 13.473 -25.392 1.00 92.50 402 PHE A O 1
ATOM 3122 N N . LEU A 1 403 ? 13.946 11.970 -26.801 1.00 95.12 403 LEU A N 1
ATOM 3123 C CA . LEU A 1 403 ? 14.710 10.824 -26.313 1.00 95.12 403 LEU A CA 1
ATOM 3124 C C . LEU A 1 403 ? 16.212 11.108 -26.406 1.00 95.12 403 LEU A C 1
ATOM 3126 O O . LEU A 1 403 ? 16.918 10.982 -25.409 1.00 95.12 403 LEU A O 1
ATOM 3130 N N . GLN A 1 404 ? 16.678 11.548 -27.575 1.00 95.69 404 GLN A N 1
ATOM 3131 C CA . GLN A 1 404 ? 18.083 11.850 -27.831 1.00 95.69 404 GLN A CA 1
ATOM 3132 C C . GLN A 1 404 ? 18.620 12.950 -26.910 1.00 95.69 404 GLN A C 1
ATOM 3134 O O . GLN A 1 404 ? 19.731 12.829 -26.402 1.00 95.69 404 GLN A O 1
ATOM 3139 N N . LYS A 1 405 ? 17.844 14.016 -26.684 1.00 94.06 405 LYS A N 1
ATOM 3140 C CA . LYS A 1 405 ? 18.299 15.182 -25.919 1.00 94.06 405 LYS A CA 1
ATOM 3141 C C . LYS A 1 405 ? 18.264 14.972 -24.405 1.00 94.06 405 LYS A C 1
ATOM 3143 O O . LYS A 1 405 ? 19.169 15.439 -23.721 1.00 94.06 405 LYS A O 1
ATOM 3148 N N . PHE A 1 406 ? 17.232 14.314 -23.879 1.00 90.19 406 PHE A N 1
ATOM 3149 C CA . PHE A 1 406 ? 16.975 14.284 -22.434 1.00 90.19 406 PHE A CA 1
ATOM 3150 C C . PHE A 1 406 ? 17.188 12.907 -21.804 1.00 90.19 406 PHE A C 1
ATOM 3152 O O . PHE A 1 406 ? 17.744 12.813 -20.714 1.00 90.19 406 PHE A O 1
ATOM 3159 N N . MET A 1 407 ? 16.779 11.829 -22.473 1.00 94.19 407 MET A N 1
ATOM 3160 C CA . MET A 1 407 ? 16.804 10.483 -21.883 1.00 94.19 407 MET A CA 1
ATOM 3161 C C . MET A 1 407 ? 18.115 9.753 -22.180 1.00 94.19 407 MET A C 1
ATOM 3163 O O . MET A 1 407 ? 18.708 9.142 -21.293 1.00 94.19 407 MET A O 1
ATOM 3167 N N . LEU A 1 408 ? 18.592 9.845 -23.424 1.00 95.88 408 LEU A N 1
ATOM 3168 C CA . LEU A 1 408 ? 19.752 9.101 -23.902 1.00 95.88 408 LEU A CA 1
ATOM 3169 C C . LEU A 1 408 ? 21.027 9.378 -23.087 1.00 95.88 408 LEU A C 1
ATOM 3171 O O . LEU A 1 408 ? 21.651 8.396 -22.691 1.00 95.88 408 LEU A O 1
ATOM 3175 N N . PRO A 1 409 ? 21.410 10.634 -22.763 1.00 96.00 409 PRO A N 1
ATOM 3176 C CA . PRO A 1 409 ? 22.626 10.882 -21.984 1.00 96.00 409 PRO A CA 1
ATOM 3177 C C . PRO A 1 409 ? 22.619 10.159 -20.630 1.00 96.00 409 PRO A C 1
ATOM 3179 O O . PRO A 1 409 ? 23.616 9.549 -20.248 1.00 96.00 409 PRO A O 1
ATOM 3182 N N . HIS A 1 410 ? 21.470 10.151 -19.948 1.00 93.88 410 HIS A N 1
ATOM 3183 C CA . HIS A 1 410 ? 21.297 9.472 -18.664 1.00 93.88 410 HIS A CA 1
ATOM 3184 C C . HIS A 1 410 ? 21.390 7.950 -18.807 1.00 93.88 410 HIS A C 1
ATOM 3186 O O . HIS A 1 410 ? 22.083 7.301 -18.028 1.00 93.88 410 HIS A O 1
ATOM 3192 N N . PHE A 1 411 ? 20.747 7.369 -19.824 1.00 95.69 411 PHE A N 1
ATOM 3193 C CA . PHE A 1 411 ? 20.796 5.921 -20.046 1.00 95.69 411 PHE A CA 1
ATOM 3194 C C . PHE A 1 411 ? 22.201 5.438 -20.399 1.00 95.69 411 PHE A C 1
ATOM 3196 O O . PHE A 1 411 ? 22.666 4.448 -19.837 1.00 95.69 411 PHE A O 1
ATOM 3203 N N . LEU A 1 412 ? 22.907 6.158 -21.273 1.00 96.12 412 LEU A N 1
ATOM 3204 C CA . LEU A 1 412 ? 24.286 5.819 -21.626 1.00 96.12 412 LEU A CA 1
ATOM 3205 C C . LEU A 1 412 ? 25.213 5.898 -20.406 1.00 96.12 412 LEU A C 1
ATOM 3207 O O . LEU A 1 412 ? 26.090 5.050 -20.270 1.00 96.12 412 LEU A O 1
ATOM 3211 N N . ALA A 1 413 ? 24.990 6.840 -19.485 1.00 94.81 413 ALA A N 1
ATOM 3212 C CA . ALA A 1 413 ? 25.769 6.942 -18.253 1.00 94.81 413 ALA A CA 1
ATOM 3213 C C . ALA A 1 413 ? 25.424 5.829 -17.244 1.00 94.81 413 ALA A C 1
ATOM 3215 O O . ALA A 1 413 ? 26.299 5.059 -16.852 1.00 94.81 413 ALA A O 1
ATOM 3216 N N . ALA A 1 414 ? 24.152 5.690 -16.870 1.00 93.62 414 ALA A N 1
ATOM 3217 C CA . ALA A 1 414 ? 23.759 4.961 -15.662 1.00 93.62 414 ALA A CA 1
ATOM 3218 C C . ALA A 1 414 ? 23.147 3.572 -15.911 1.00 93.62 414 ALA A C 1
ATOM 3220 O O . ALA A 1 414 ? 23.302 2.680 -15.082 1.00 93.62 414 ALA A O 1
ATOM 3221 N N . ALA A 1 415 ? 22.481 3.351 -17.050 1.00 95.75 415 ALA A N 1
ATOM 3222 C CA . ALA A 1 415 ? 21.713 2.124 -17.256 1.00 95.75 415 ALA A CA 1
ATOM 3223 C C . ALA A 1 415 ? 22.598 0.892 -17.504 1.00 95.75 415 ALA A C 1
ATOM 3225 O O . ALA A 1 415 ? 23.691 0.992 -18.083 1.00 95.75 415 ALA A O 1
ATOM 3226 N N . ASP A 1 416 ? 22.084 -0.273 -17.099 1.00 96.00 416 ASP A N 1
ATOM 3227 C CA . ASP A 1 416 ? 22.734 -1.559 -17.321 1.00 96.00 416 ASP A CA 1
ATOM 3228 C C . ASP A 1 416 ? 22.653 -2.012 -18.788 1.00 96.00 416 ASP A C 1
ATOM 3230 O O . ASP A 1 416 ? 21.868 -1.524 -19.609 1.00 96.00 416 ASP A O 1
ATOM 3234 N N . ASN A 1 417 ? 23.505 -2.969 -19.135 1.00 96.06 417 ASN A N 1
ATOM 3235 C CA . ASN A 1 417 ? 23.657 -3.450 -20.499 1.00 96.06 417 ASN A CA 1
ATOM 3236 C C . ASN A 1 417 ? 22.409 -4.197 -21.023 1.00 96.06 417 ASN A C 1
ATOM 3238 O O . ASN A 1 417 ? 22.094 -4.114 -22.213 1.00 96.06 417 ASN A O 1
ATOM 3242 N N . THR A 1 418 ? 21.655 -4.859 -20.144 1.00 96.00 418 THR A N 1
ATOM 3243 C CA . THR A 1 418 ? 20.440 -5.612 -20.471 1.00 96.00 418 THR A CA 1
ATOM 3244 C C . THR A 1 418 ? 19.292 -4.666 -20.811 1.00 96.00 418 THR A C 1
ATOM 3246 O O . THR A 1 418 ? 18.575 -4.893 -21.795 1.00 96.00 418 THR A O 1
ATOM 3249 N N . PHE A 1 419 ? 19.151 -3.577 -20.054 1.00 96.88 419 PHE A N 1
ATOM 3250 C CA . PHE A 1 419 ? 18.260 -2.471 -20.367 1.00 96.88 419 PHE A CA 1
ATOM 3251 C C . PHE A 1 419 ? 18.632 -1.842 -21.707 1.00 96.88 419 PHE A C 1
ATOM 3253 O O . PHE A 1 419 ? 17.773 -1.757 -22.578 1.00 96.88 419 PHE A O 1
ATOM 3260 N N . LEU A 1 420 ? 19.894 -1.452 -21.915 1.00 97.94 420 LEU A N 1
ATOM 3261 C CA . LEU A 1 420 ? 20.311 -0.741 -23.130 1.00 97.94 420 LEU A CA 1
ATOM 3262 C C . LEU A 1 420 ? 20.012 -1.538 -24.413 1.00 97.94 420 LEU A C 1
ATOM 3264 O O . LEU A 1 420 ? 19.496 -0.976 -25.381 1.00 97.94 420 LEU A O 1
ATOM 3268 N N . VAL A 1 421 ? 20.262 -2.854 -24.414 1.00 97.69 421 VAL A N 1
ATOM 3269 C CA . VAL A 1 421 ? 19.930 -3.739 -25.549 1.00 97.69 421 VAL A CA 1
ATOM 3270 C C . VAL A 1 421 ? 18.417 -3.858 -25.749 1.00 97.69 421 VAL A C 1
ATOM 3272 O O . VAL A 1 421 ? 17.934 -3.798 -26.884 1.00 97.69 421 VAL A O 1
ATOM 3275 N N . GLY A 1 422 ? 17.658 -4.031 -24.662 1.00 97.25 422 GLY A N 1
ATOM 3276 C CA . GLY A 1 422 ? 16.196 -4.091 -24.713 1.00 97.25 422 GLY A CA 1
ATOM 3277 C C . GLY A 1 422 ? 15.587 -2.791 -25.237 1.00 97.25 422 GLY A C 1
ATOM 3278 O O . GLY A 1 422 ? 14.745 -2.813 -26.135 1.00 97.25 422 GLY A O 1
ATOM 3279 N N . PHE A 1 423 ? 16.079 -1.661 -24.739 1.00 97.75 423 PHE A N 1
ATOM 3280 C CA . PHE A 1 423 ? 15.621 -0.331 -25.098 1.00 97.75 423 PHE A CA 1
ATOM 3281 C C . PHE A 1 423 ? 15.947 -0.000 -26.554 1.00 97.75 423 PHE A C 1
ATOM 3283 O O . PHE A 1 423 ? 15.073 0.472 -27.274 1.00 97.75 423 PHE A O 1
ATOM 3290 N N . ALA A 1 424 ? 17.145 -0.347 -27.038 1.00 98.12 424 ALA A N 1
ATOM 3291 C CA . ALA A 1 424 ? 17.503 -0.225 -28.451 1.00 98.12 424 ALA A CA 1
ATOM 3292 C C . ALA A 1 424 ? 16.530 -0.996 -29.362 1.00 98.12 424 ALA A C 1
ATOM 3294 O O . ALA A 1 424 ? 16.095 -0.488 -30.397 1.00 98.12 424 ALA A O 1
ATOM 3295 N N . ALA A 1 425 ? 16.137 -2.212 -28.965 1.00 97.50 425 ALA A N 1
ATOM 3296 C CA . ALA A 1 425 ? 15.168 -2.994 -29.723 1.00 97.50 425 ALA A CA 1
ATOM 3297 C C . ALA A 1 425 ? 13.773 -2.343 -29.743 1.00 97.50 425 ALA A C 1
ATOM 3299 O O . ALA A 1 425 ? 13.138 -2.334 -30.796 1.00 97.50 425 ALA A O 1
ATOM 3300 N N . GLU A 1 426 ? 13.304 -1.784 -28.623 1.00 98.00 426 GLU A N 1
ATOM 3301 C CA . GLU A 1 426 ? 12.012 -1.082 -28.555 1.00 98.00 426 GLU A CA 1
ATOM 3302 C C . GLU A 1 426 ? 12.020 0.236 -29.344 1.00 98.00 426 GLU A C 1
ATOM 3304 O O . GLU A 1 426 ? 11.101 0.486 -30.125 1.00 98.00 426 GLU A O 1
ATOM 3309 N N . VAL A 1 427 ? 13.092 1.031 -29.250 1.00 97.62 427 VAL A N 1
ATOM 3310 C CA . VAL A 1 427 ? 13.285 2.236 -30.078 1.00 97.62 427 VAL A CA 1
ATOM 3311 C C . VAL A 1 427 ? 13.243 1.875 -31.562 1.00 97.62 427 VAL A C 1
ATOM 3313 O O . VAL A 1 427 ? 12.586 2.560 -32.345 1.00 97.62 427 VAL A O 1
ATOM 3316 N N . ASN A 1 428 ? 13.879 0.769 -31.963 1.00 97.00 428 ASN A N 1
ATOM 3317 C CA . ASN A 1 428 ? 13.865 0.336 -33.356 1.00 97.00 428 ASN A CA 1
ATOM 3318 C C . ASN A 1 428 ? 12.496 -0.190 -33.832 1.00 97.00 428 ASN A C 1
ATOM 3320 O O . ASN A 1 428 ? 12.179 -0.093 -35.019 1.00 97.00 428 ASN A O 1
ATOM 3324 N N . LYS A 1 429 ? 11.663 -0.736 -32.941 1.00 97.06 429 LYS A N 1
ATOM 3325 C CA . LYS A 1 429 ? 10.299 -1.171 -33.287 1.00 97.06 429 LYS A CA 1
ATOM 3326 C C . LYS A 1 429 ? 9.331 -0.002 -33.447 1.00 97.06 429 LYS A C 1
ATOM 3328 O O . LYS A 1 429 ? 8.396 -0.107 -34.234 1.00 97.06 429 LYS A O 1
ATOM 3333 N N . GLU A 1 430 ? 9.545 1.101 -32.734 1.00 97.19 430 GLU A N 1
ATOM 3334 C CA . GLU A 1 430 ? 8.636 2.248 -32.762 1.00 97.19 430 GLU A CA 1
ATOM 3335 C C . GLU A 1 430 ? 8.639 2.925 -34.142 1.00 97.19 430 GLU A C 1
ATOM 3337 O O . GLU A 1 430 ? 9.635 3.502 -34.584 1.00 97.19 430 GLU A O 1
ATOM 3342 N N . GLY A 1 431 ? 7.515 2.811 -34.854 1.00 95.81 431 GLY A N 1
ATOM 3343 C CA . GLY A 1 431 ? 7.363 3.289 -36.231 1.00 95.81 431 GLY A CA 1
ATOM 3344 C C . GLY A 1 431 ? 7.221 4.804 -36.357 1.00 95.81 431 GLY A C 1
ATOM 3345 O O . GLY A 1 431 ? 7.500 5.343 -37.421 1.00 95.81 431 GLY A O 1
ATOM 3346 N N . SER A 1 432 ? 6.825 5.493 -35.282 1.00 95.69 432 SER A N 1
ATOM 3347 C CA . SER A 1 432 ? 6.657 6.953 -35.287 1.00 95.69 432 SER A CA 1
ATOM 3348 C C . SER A 1 432 ? 7.968 7.742 -35.212 1.00 95.69 432 SER A C 1
ATOM 3350 O O . SER A 1 432 ? 7.954 8.959 -35.373 1.00 95.69 432 SER A O 1
ATOM 3352 N N . PHE A 1 433 ? 9.101 7.083 -34.958 1.00 96.50 433 PHE A N 1
ATOM 3353 C CA . PHE A 1 433 ? 10.404 7.742 -34.921 1.00 96.50 433 PHE A CA 1
ATOM 3354 C C . PHE A 1 433 ? 11.009 7.841 -36.322 1.00 96.50 433 PHE A C 1
ATOM 3356 O O . PHE A 1 433 ? 11.245 6.829 -36.985 1.00 96.50 433 PHE A O 1
ATOM 3363 N N . GLU A 1 434 ? 11.286 9.072 -36.748 1.00 91.38 434 GLU A N 1
ATOM 3364 C CA . GLU A 1 434 ? 11.862 9.369 -38.057 1.00 91.38 434 GLU A CA 1
ATOM 3365 C C . GLU A 1 434 ? 13.318 8.882 -38.175 1.00 91.38 434 GLU A C 1
ATOM 3367 O O . GLU A 1 434 ? 14.119 8.951 -37.235 1.00 91.38 434 GLU A O 1
ATOM 3372 N N . GLN A 1 435 ? 13.668 8.399 -39.367 1.00 90.50 435 GLN A N 1
ATOM 3373 C CA . GLN A 1 435 ? 15.059 8.190 -39.772 1.00 90.50 435 GLN A CA 1
ATOM 3374 C C . GLN A 1 435 ? 15.655 9.536 -40.222 1.00 90.50 435 GLN A C 1
ATOM 3376 O O . GLN A 1 435 ? 14.923 10.323 -40.823 1.00 90.50 435 GLN A O 1
ATOM 3381 N N . PRO A 1 436 ? 16.948 9.832 -39.974 1.00 90.31 436 PRO A N 1
ATOM 3382 C CA . PRO A 1 436 ? 18.018 8.933 -39.512 1.00 90.31 436 PRO A CA 1
ATOM 3383 C C . PRO A 1 436 ? 18.201 8.854 -37.985 1.00 90.31 436 PRO A C 1
ATOM 3385 O O . PRO A 1 436 ? 18.878 7.950 -37.499 1.00 90.31 436 PRO A O 1
ATOM 3388 N N . PHE A 1 437 ? 17.574 9.751 -37.216 1.00 93.00 437 PHE A N 1
ATOM 3389 C CA . PHE A 1 437 ? 17.784 9.881 -35.765 1.00 93.00 437 PHE A CA 1
ATOM 3390 C C . PHE A 1 437 ? 17.537 8.580 -34.994 1.00 93.00 437 PHE A C 1
ATOM 3392 O O . PHE A 1 437 ? 18.254 8.252 -34.049 1.00 93.00 437 PHE A O 1
ATOM 3399 N N . LYS A 1 438 ? 16.534 7.804 -35.416 1.00 95.94 438 LYS A N 1
ATOM 3400 C CA . LYS A 1 438 ? 16.239 6.481 -34.858 1.00 95.94 438 LYS A CA 1
ATOM 3401 C C . LYS A 1 438 ? 17.431 5.525 -34.969 1.00 95.94 438 LYS A C 1
ATOM 3403 O O . LYS A 1 438 ? 17.737 4.820 -34.002 1.00 95.94 438 LYS A O 1
ATOM 3408 N N . GLY A 1 439 ? 18.100 5.506 -36.121 1.00 96.12 439 GLY A N 1
ATOM 3409 C CA . GLY A 1 439 ? 19.308 4.717 -36.349 1.00 96.12 439 GLY A CA 1
ATOM 3410 C C . GLY A 1 439 ? 20.440 5.121 -35.405 1.00 96.12 439 GLY A C 1
ATOM 3411 O O . GLY A 1 439 ? 21.000 4.261 -34.729 1.00 96.12 439 GLY A O 1
ATOM 3412 N N . ASP A 1 440 ? 20.706 6.422 -35.283 1.00 96.75 440 ASP A N 1
ATOM 3413 C CA . ASP A 1 440 ? 21.793 6.964 -34.452 1.00 96.75 440 ASP A CA 1
ATOM 3414 C C . ASP A 1 440 ? 21.599 6.677 -32.958 1.00 96.75 440 ASP A C 1
ATOM 3416 O O . ASP A 1 440 ? 22.530 6.251 -32.267 1.00 96.75 440 ASP A O 1
ATOM 3420 N N . VAL A 1 441 ? 20.373 6.854 -32.454 1.00 97.31 441 VAL A N 1
ATOM 3421 C CA . VAL A 1 441 ? 20.019 6.534 -31.063 1.00 97.31 441 VAL A CA 1
ATOM 3422 C C . VAL A 1 441 ? 20.176 5.036 -30.803 1.00 97.31 441 VAL A C 1
ATOM 3424 O O . VAL A 1 441 ? 20.824 4.645 -29.832 1.00 97.31 441 VAL A O 1
ATOM 3427 N N . THR A 1 442 ? 19.628 4.190 -31.682 1.00 97.94 442 THR A N 1
ATOM 3428 C CA . THR A 1 442 ? 19.706 2.726 -31.537 1.00 97.94 442 THR A CA 1
ATOM 3429 C C . THR A 1 442 ? 21.160 2.252 -31.554 1.00 97.94 442 THR A C 1
ATOM 3431 O O . THR A 1 442 ? 21.566 1.458 -30.705 1.00 97.94 442 THR A O 1
ATOM 3434 N N . ARG A 1 443 ? 21.966 2.791 -32.475 1.00 98.00 443 ARG A N 1
ATOM 3435 C CA . ARG A 1 443 ? 23.402 2.522 -32.577 1.00 98.00 443 ARG A CA 1
ATOM 3436 C C . ARG A 1 443 ? 24.144 2.926 -31.306 1.00 98.00 443 ARG A C 1
ATOM 3438 O O . ARG A 1 443 ? 24.932 2.134 -30.802 1.00 98.00 443 ARG A O 1
ATOM 3445 N N . SER A 1 444 ? 23.873 4.117 -30.773 1.00 98.25 444 SER A N 1
ATOM 3446 C CA . SER A 1 444 ? 24.522 4.635 -29.559 1.00 98.25 444 SER A CA 1
ATOM 3447 C C . SER A 1 444 ? 24.226 3.767 -28.333 1.00 98.25 444 SER A C 1
ATOM 3449 O O . SER A 1 444 ? 25.136 3.438 -27.573 1.00 98.25 444 SER A O 1
ATOM 3451 N N . LEU A 1 445 ? 22.969 3.337 -28.173 1.00 98.31 445 LEU A N 1
ATOM 3452 C CA . LEU A 1 445 ? 22.551 2.431 -27.099 1.00 98.31 445 LEU A CA 1
ATOM 3453 C C . LEU A 1 445 ? 23.264 1.077 -27.193 1.00 98.31 445 LEU A C 1
ATOM 3455 O O . LEU A 1 445 ? 23.817 0.608 -26.201 1.00 98.31 445 LEU A O 1
ATOM 3459 N N . LEU A 1 446 ? 23.293 0.465 -28.383 1.00 98.44 446 LEU A N 1
ATOM 3460 C CA . LEU A 1 446 ? 23.978 -0.813 -28.597 1.00 98.44 446 LEU A CA 1
ATOM 3461 C C . LEU A 1 446 ? 25.488 -0.691 -28.397 1.00 98.44 446 LEU A C 1
ATOM 3463 O O . LEU A 1 446 ? 26.079 -1.554 -27.756 1.00 98.44 446 LEU A O 1
ATOM 3467 N N . ALA A 1 447 ? 26.107 0.372 -28.910 1.00 98.25 447 ALA A N 1
ATOM 3468 C CA . ALA A 1 447 ? 27.534 0.616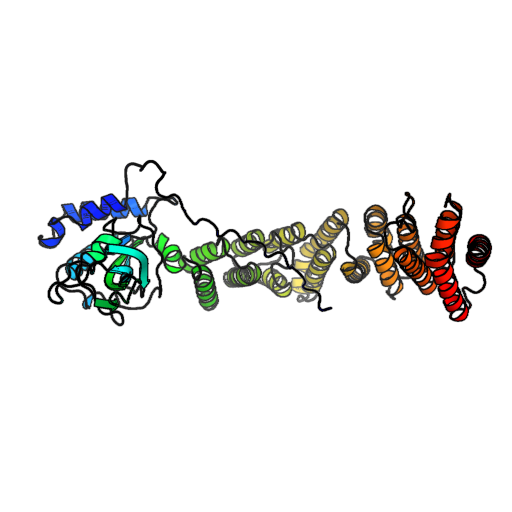 -28.748 1.00 98.25 447 ALA A CA 1
ATOM 3469 C C . ALA A 1 447 ? 27.911 0.751 -27.266 1.00 98.25 447 ALA A C 1
ATOM 3471 O O . ALA A 1 447 ? 28.844 0.092 -26.820 1.00 98.25 447 ALA A O 1
ATOM 3472 N N . SER A 1 448 ? 27.147 1.523 -26.487 1.00 97.88 448 SER A N 1
ATOM 3473 C CA . SER A 1 448 ? 27.357 1.640 -25.039 1.00 97.88 448 SER A CA 1
ATOM 3474 C C . SER A 1 448 ? 27.088 0.327 -24.304 1.00 97.88 448 SER A C 1
ATOM 3476 O O . SER A 1 448 ? 27.862 -0.050 -23.430 1.00 97.88 448 SER A O 1
ATOM 3478 N N . ALA A 1 449 ? 26.053 -0.426 -24.692 1.00 97.81 449 ALA A N 1
ATOM 3479 C CA . ALA A 1 449 ? 25.795 -1.737 -24.108 1.00 97.81 449 ALA A CA 1
ATOM 3480 C C . ALA A 1 449 ? 26.957 -2.705 -24.354 1.00 97.81 449 ALA A C 1
ATOM 3482 O O . ALA A 1 449 ? 27.364 -3.407 -23.435 1.00 97.81 449 ALA A O 1
ATOM 3483 N N . ILE A 1 450 ? 27.492 -2.746 -25.579 1.00 97.44 450 ILE A N 1
ATOM 3484 C CA . ILE A 1 450 ? 28.676 -3.539 -25.938 1.00 97.44 450 ILE A CA 1
ATOM 3485 C C . ILE A 1 450 ? 29.876 -3.072 -25.122 1.00 97.44 450 ILE A C 1
ATOM 3487 O O . ILE A 1 450 ? 30.623 -3.913 -24.630 1.00 97.44 450 ILE A O 1
ATOM 3491 N N . ASP A 1 451 ? 30.046 -1.757 -24.968 1.00 96.88 451 ASP A N 1
ATOM 3492 C CA . ASP A 1 451 ? 31.168 -1.175 -24.246 1.00 96.88 451 ASP A CA 1
ATOM 3493 C C . ASP A 1 451 ? 31.194 -1.587 -22.773 1.00 96.88 451 ASP A C 1
ATOM 3495 O O . ASP A 1 451 ? 32.203 -2.121 -22.316 1.00 96.88 451 ASP A O 1
ATOM 3499 N N . LYS A 1 452 ? 30.047 -1.454 -22.096 1.00 95.81 452 LYS A N 1
ATOM 3500 C CA . LYS A 1 452 ? 29.835 -1.849 -20.696 1.00 95.81 452 LYS A CA 1
ATOM 3501 C C . LYS A 1 452 ? 29.808 -3.361 -20.468 1.00 95.81 452 LYS A C 1
ATOM 3503 O O . LYS A 1 452 ? 29.829 -3.801 -19.324 1.00 95.81 452 LYS A O 1
ATOM 3508 N N . THR A 1 453 ? 29.678 -4.164 -21.524 1.00 95.88 453 THR A N 1
ATOM 3509 C CA . THR A 1 453 ? 29.585 -5.617 -21.378 1.00 95.88 453 THR A CA 1
ATOM 3510 C C . THR A 1 453 ? 30.968 -6.232 -21.316 1.00 95.88 453 THR A C 1
ATOM 3512 O O . THR A 1 453 ? 31.711 -6.260 -22.302 1.00 95.88 453 THR A O 1
ATOM 3515 N N . GLU A 1 454 ? 31.266 -6.821 -20.166 1.00 92.56 454 GLU A N 1
ATOM 3516 C CA . GLU A 1 454 ? 32.353 -7.774 -20.028 1.00 92.56 454 GLU A CA 1
ATOM 3517 C C . GLU A 1 454 ? 31.949 -9.083 -20.702 1.00 92.56 454 GLU A C 1
ATOM 3519 O O . GLU A 1 454 ? 31.346 -9.976 -20.110 1.00 92.56 454 GLU A O 1
ATOM 3524 N N . PHE A 1 455 ? 32.287 -9.207 -21.985 1.00 89.50 455 PHE A N 1
ATOM 3525 C CA . PHE A 1 455 ? 32.168 -10.491 -22.671 1.00 89.50 455 PHE A CA 1
ATOM 3526 C C . PHE A 1 455 ? 33.104 -11.542 -22.058 1.00 89.50 455 PHE A C 1
ATOM 3528 O O . PHE A 1 455 ? 32.894 -12.722 -22.314 1.00 89.50 455 PHE A O 1
ATOM 3535 N N . PHE A 1 456 ? 34.099 -11.112 -21.264 1.00 84.25 456 PHE A N 1
ATOM 3536 C CA . PHE A 1 456 ? 35.090 -11.945 -20.583 1.00 84.25 456 PHE A CA 1
ATOM 3537 C C . PHE A 1 456 ? 35.507 -11.326 -19.251 1.00 84.25 456 PHE A C 1
ATOM 3539 O O . PHE A 1 456 ? 35.663 -10.105 -19.197 1.00 84.25 456 PHE A O 1
ATOM 3546 N N . PRO A 1 457 ? 35.756 -12.148 -18.219 1.00 80.75 457 PRO A N 1
ATOM 3547 C CA . PRO A 1 457 ? 36.295 -11.664 -16.961 1.00 80.75 457 PRO A CA 1
ATOM 3548 C C . PRO A 1 457 ? 37.759 -11.251 -17.141 1.00 80.75 457 PRO A C 1
ATOM 3550 O O . PRO A 1 457 ? 38.516 -11.887 -17.877 1.00 80.75 457 PRO A O 1
ATOM 3553 N N . ALA A 1 458 ? 38.172 -10.204 -16.425 1.00 78.69 458 ALA A N 1
ATOM 3554 C CA . ALA A 1 458 ? 39.570 -9.768 -16.384 1.00 78.69 458 ALA A CA 1
ATOM 3555 C C . ALA A 1 458 ? 40.506 -10.820 -15.758 1.00 78.69 458 ALA A C 1
ATOM 3557 O O . ALA A 1 458 ? 41.712 -10.810 -16.005 1.00 78.69 458 ALA A O 1
ATOM 3558 N N . PHE A 1 459 ? 39.949 -11.730 -14.956 1.00 76.62 459 PHE A N 1
ATOM 3559 C CA . PHE A 1 459 ? 40.684 -12.767 -14.247 1.00 76.62 459 PHE A CA 1
ATOM 3560 C C . PHE A 1 459 ? 40.447 -14.129 -14.883 1.00 76.62 459 PHE A C 1
ATOM 3562 O O . PHE A 1 459 ? 39.321 -14.507 -15.204 1.00 76.62 459 PHE A O 1
ATOM 3569 N N . TRP A 1 460 ? 41.545 -14.859 -15.047 1.00 73.06 460 TRP A N 1
ATOM 3570 C CA . TRP A 1 460 ? 41.543 -16.219 -15.547 1.00 73.06 460 TRP A CA 1
ATOM 3571 C C . TRP A 1 460 ? 41.891 -17.191 -14.408 1.00 73.06 460 TRP A C 1
ATOM 3573 O O . TRP A 1 460 ? 42.864 -16.926 -13.694 1.00 73.06 460 TRP A O 1
ATOM 3583 N N . PRO A 1 461 ? 41.185 -18.328 -14.249 1.00 72.44 461 PRO A N 1
ATOM 3584 C CA . PRO A 1 461 ? 40.094 -18.852 -15.083 1.00 72.44 461 PRO A CA 1
ATOM 3585 C C . PRO A 1 461 ? 38.741 -18.147 -14.873 1.00 72.44 461 PRO A C 1
ATOM 3587 O O . PRO A 1 461 ? 38.501 -17.606 -13.796 1.00 72.44 461 PRO A O 1
ATOM 3590 N N . PRO A 1 462 ? 37.849 -18.147 -15.886 1.00 72.62 462 PRO A N 1
ATOM 3591 C CA . PRO A 1 462 ? 36.492 -17.643 -15.730 1.00 72.62 462 PRO A CA 1
ATOM 3592 C C . PRO A 1 462 ? 35.711 -18.486 -14.707 1.00 72.62 462 PRO A C 1
ATOM 3594 O O . PRO A 1 462 ? 36.030 -19.665 -14.531 1.00 72.62 462 PRO A O 1
ATOM 3597 N N . PRO A 1 463 ? 34.669 -17.918 -14.072 1.00 75.69 463 PRO A N 1
ATOM 3598 C CA . PRO A 1 463 ? 33.757 -18.671 -13.212 1.00 75.69 463 PRO A CA 1
ATOM 3599 C C . PRO A 1 463 ? 33.110 -19.849 -13.963 1.00 75.69 463 PRO A C 1
ATOM 3601 O O . PRO A 1 463 ? 33.118 -19.887 -15.196 1.00 75.69 463 PRO A O 1
ATOM 3604 N N . ASP A 1 464 ? 32.525 -20.788 -13.214 1.00 78.25 464 ASP A N 1
ATOM 3605 C CA . ASP A 1 464 ? 32.207 -22.177 -13.607 1.00 78.25 464 ASP A CA 1
ATOM 3606 C C . ASP A 1 464 ? 31.365 -22.399 -14.890 1.00 78.25 464 ASP A C 1
ATOM 3608 O O . ASP A 1 464 ? 31.206 -23.542 -15.322 1.00 78.25 464 ASP A O 1
ATOM 3612 N N . SER A 1 465 ? 30.861 -21.352 -15.558 1.00 87.62 465 SER A N 1
ATOM 3613 C CA . SER A 1 465 ? 30.063 -21.459 -16.790 1.00 87.62 465 SER A CA 1
ATOM 3614 C C . SER A 1 465 ? 30.576 -20.576 -17.942 1.00 87.62 465 SER A C 1
ATOM 3616 O O . SER A 1 465 ? 30.017 -19.513 -18.229 1.00 87.62 465 SER A O 1
ATOM 3618 N N . PRO A 1 466 ? 31.617 -21.008 -18.677 1.00 85.88 466 PRO A N 1
ATOM 3619 C CA . PRO A 1 466 ? 32.057 -20.332 -19.899 1.00 85.88 466 PRO A CA 1
ATOM 3620 C C . PRO A 1 466 ? 30.970 -20.277 -20.991 1.00 85.88 466 PRO A C 1
ATOM 3622 O O . PRO A 1 466 ? 30.963 -19.361 -21.814 1.00 85.88 466 PRO A O 1
ATOM 3625 N N . GLU A 1 467 ? 30.024 -21.219 -20.995 1.00 89.69 467 GLU A N 1
ATOM 3626 C CA . GLU A 1 467 ? 28.909 -21.283 -21.946 1.00 89.69 467 GLU A CA 1
ATOM 3627 C C . GLU A 1 467 ? 28.025 -20.019 -21.887 1.00 89.69 467 GLU A C 1
ATOM 3629 O O . GLU A 1 467 ? 27.504 -19.578 -22.918 1.00 89.69 467 GLU A O 1
ATOM 3634 N N . MET A 1 468 ? 27.935 -19.375 -20.716 1.00 91.19 468 MET A N 1
ATOM 3635 C CA . MET A 1 468 ? 27.230 -18.104 -20.525 1.00 91.19 468 MET A CA 1
ATOM 3636 C C . MET A 1 468 ? 27.800 -16.985 -21.410 1.00 91.19 468 MET A C 1
ATOM 3638 O O . MET A 1 468 ? 27.034 -16.227 -22.007 1.00 91.19 468 MET A O 1
ATOM 3642 N N . TYR A 1 469 ? 29.126 -16.906 -21.576 1.00 90.88 469 TYR A N 1
ATOM 3643 C CA . TYR A 1 469 ? 29.757 -15.894 -22.435 1.00 90.88 469 TYR A CA 1
ATOM 3644 C C . TYR A 1 469 ? 29.461 -16.133 -23.917 1.00 90.88 469 TYR A C 1
ATOM 3646 O O . TYR A 1 469 ? 29.313 -15.178 -24.683 1.00 90.88 469 TYR A O 1
ATOM 3654 N N . SER A 1 470 ? 29.312 -17.400 -24.330 1.00 92.50 470 SER A N 1
ATOM 3655 C CA . SER A 1 470 ? 28.870 -17.719 -25.691 1.00 92.50 470 SER A CA 1
ATOM 3656 C C . SER A 1 470 ? 27.446 -17.233 -25.910 1.00 92.50 470 SER A C 1
ATOM 3658 O O . SER A 1 470 ? 27.188 -16.513 -26.873 1.00 92.50 470 SER A O 1
ATOM 3660 N N . ALA A 1 471 ? 26.533 -17.566 -24.993 1.00 94.06 471 ALA A N 1
ATOM 3661 C CA . ALA A 1 471 ? 25.139 -17.144 -25.071 1.00 94.06 471 ALA A CA 1
ATOM 3662 C C . ALA A 1 471 ? 25.010 -15.611 -25.103 1.00 94.06 471 ALA A C 1
ATOM 3664 O O . ALA A 1 471 ? 24.277 -15.070 -25.935 1.00 94.06 471 ALA A O 1
ATOM 3665 N N . LEU A 1 472 ? 25.788 -14.909 -24.273 1.00 94.69 472 LEU A N 1
ATOM 3666 C CA . LEU A 1 472 ? 25.835 -13.450 -24.240 1.00 94.69 472 LEU A CA 1
ATOM 3667 C C . LEU A 1 472 ? 26.352 -12.866 -25.564 1.00 94.69 472 LEU A C 1
ATOM 3669 O O . LEU A 1 472 ? 25.693 -12.018 -26.168 1.00 94.69 472 LEU A O 1
ATOM 3673 N N . GLY A 1 473 ? 27.480 -13.365 -26.080 1.00 94.94 473 GLY A N 1
ATOM 3674 C CA . GLY A 1 473 ? 28.018 -12.946 -27.379 1.00 94.94 473 GLY A CA 1
ATOM 3675 C C . GLY A 1 473 ? 27.032 -13.183 -28.530 1.00 94.94 473 GLY A C 1
ATOM 3676 O O . GLY A 1 473 ? 26.821 -12.301 -29.367 1.00 94.94 473 GLY A O 1
ATOM 3677 N N . GLN A 1 474 ? 26.360 -14.338 -28.534 1.00 95.69 474 GLN A N 1
ATOM 3678 C CA . GLN A 1 474 ? 25.324 -14.673 -29.514 1.00 95.69 474 GLN A CA 1
ATOM 3679 C C . GLN A 1 474 ? 24.134 -13.713 -29.424 1.00 95.69 474 GLN A C 1
ATOM 3681 O O . GLN A 1 474 ? 23.646 -13.251 -30.456 1.00 95.69 474 GLN A O 1
ATOM 3686 N N . GLN A 1 475 ? 23.675 -13.380 -28.214 1.00 96.12 475 GLN A N 1
ATOM 3687 C CA . GLN A 1 475 ? 22.568 -12.448 -27.995 1.00 96.12 475 GLN A CA 1
ATOM 3688 C C . GLN A 1 475 ? 22.886 -11.050 -28.539 1.00 96.12 475 GLN A C 1
ATOM 3690 O O . GLN A 1 475 ? 22.054 -10.464 -29.243 1.00 96.12 475 GLN A O 1
ATOM 3695 N N . TYR A 1 476 ? 24.078 -10.520 -28.250 1.00 97.06 476 TYR A N 1
ATOM 3696 C CA . TYR A 1 476 ? 24.493 -9.192 -28.710 1.00 97.06 476 TYR A CA 1
ATOM 3697 C C . TYR A 1 476 ? 24.669 -9.148 -30.223 1.00 97.06 476 TYR A C 1
ATOM 3699 O O . TYR A 1 476 ? 24.088 -8.279 -30.876 1.00 97.06 476 TYR A O 1
ATOM 3707 N N . ALA A 1 477 ? 25.393 -10.114 -30.796 1.00 95.38 477 ALA A N 1
ATOM 3708 C CA . ALA A 1 477 ? 25.595 -10.179 -32.237 1.00 95.38 477 ALA A CA 1
ATOM 3709 C C . ALA A 1 477 ? 24.258 -10.339 -32.976 1.00 95.38 477 ALA A C 1
ATOM 3711 O O . ALA A 1 477 ? 23.963 -9.557 -33.877 1.00 95.38 477 ALA A O 1
ATOM 3712 N N . ARG A 1 478 ? 23.389 -11.261 -32.531 1.00 95.56 478 ARG A N 1
ATOM 3713 C CA . ARG A 1 478 ? 22.034 -11.440 -33.084 1.00 95.56 478 ARG A CA 1
ATOM 3714 C C . ARG A 1 478 ? 21.231 -10.146 -33.033 1.00 95.56 478 ARG A C 1
ATOM 3716 O O . ARG A 1 478 ? 20.529 -9.827 -33.989 1.00 95.56 478 ARG A O 1
ATOM 3723 N N . THR A 1 479 ? 21.313 -9.407 -31.928 1.00 96.31 479 THR A N 1
ATOM 3724 C CA . THR A 1 479 ? 20.559 -8.161 -31.773 1.00 96.31 479 THR A CA 1
ATOM 3725 C C . THR A 1 479 ? 21.089 -7.069 -32.697 1.00 96.31 479 THR A C 1
ATOM 3727 O O . THR A 1 479 ? 20.289 -6.460 -33.400 1.00 96.31 479 THR A O 1
ATOM 3730 N N . CYS A 1 480 ? 22.406 -6.874 -32.778 1.00 96.56 480 CYS A N 1
ATOM 3731 C CA . CYS A 1 480 ? 23.018 -5.902 -33.689 1.00 96.56 480 CYS A CA 1
ATOM 3732 C C . CYS A 1 480 ? 22.662 -6.202 -35.151 1.00 96.56 480 CYS A C 1
ATOM 3734 O O . CYS A 1 480 ? 22.195 -5.322 -35.868 1.00 96.56 480 CYS A O 1
ATOM 3736 N N . ILE A 1 481 ? 22.781 -7.469 -35.553 1.00 93.94 481 ILE A N 1
ATOM 3737 C CA . ILE A 1 481 ? 22.429 -7.975 -36.886 1.00 93.94 481 ILE A CA 1
ATOM 3738 C C . ILE A 1 481 ? 20.950 -7.710 -37.189 1.00 93.94 481 ILE A C 1
ATOM 3740 O O . ILE A 1 481 ? 20.621 -7.042 -38.166 1.00 93.94 481 ILE A O 1
ATOM 3744 N N . ARG A 1 482 ? 20.037 -8.144 -36.313 1.00 94.62 482 ARG A N 1
ATOM 3745 C CA . ARG A 1 482 ? 18.590 -7.948 -36.501 1.00 94.62 482 ARG A CA 1
ATOM 3746 C C . ARG A 1 482 ? 18.205 -6.472 -36.642 1.00 94.62 482 ARG A C 1
ATOM 3748 O O . ARG A 1 482 ? 17.249 -6.158 -37.344 1.00 94.62 482 ARG A O 1
ATOM 3755 N N . LEU A 1 483 ? 18.923 -5.585 -35.959 1.00 95.31 483 LEU A N 1
ATOM 3756 C CA . LEU A 1 483 ? 18.682 -4.143 -35.981 1.00 95.31 483 LEU A CA 1
ATOM 3757 C C . LEU A 1 483 ? 19.435 -3.417 -37.114 1.00 95.31 483 LEU A C 1
ATOM 3759 O O . LEU A 1 483 ? 19.270 -2.213 -37.261 1.00 95.31 483 LEU A O 1
ATOM 3763 N N . GLY A 1 484 ? 20.208 -4.133 -37.941 1.00 94.69 484 GLY A N 1
ATOM 3764 C CA . GLY A 1 484 ? 20.906 -3.578 -39.107 1.00 94.69 484 GLY A CA 1
ATOM 3765 C C . GLY A 1 484 ? 22.284 -2.969 -38.821 1.00 94.69 484 GLY A C 1
ATOM 3766 O O . GLY A 1 484 ? 22.815 -2.266 -39.673 1.00 94.69 484 GLY A O 1
ATOM 3767 N N . PHE A 1 485 ? 22.882 -3.243 -37.658 1.00 96.00 485 PHE A N 1
ATOM 3768 C CA . PHE A 1 485 ? 24.191 -2.725 -37.235 1.00 96.00 485 PHE A CA 1
ATOM 3769 C C . PHE A 1 485 ? 25.268 -3.820 -37.289 1.00 96.00 485 PHE A C 1
ATOM 3771 O O . PHE A 1 485 ? 25.759 -4.290 -36.259 1.00 96.00 485 PHE A O 1
ATOM 3778 N N . SER A 1 486 ? 25.617 -4.267 -38.500 1.00 94.06 486 SER A N 1
ATOM 3779 C CA . SER A 1 486 ? 26.632 -5.315 -38.727 1.00 94.06 486 SER A CA 1
ATOM 3780 C C . SER A 1 486 ? 28.009 -4.943 -38.174 1.00 94.06 486 SER A C 1
ATOM 3782 O O . SER A 1 486 ? 28.718 -5.797 -37.650 1.00 94.06 486 SER A O 1
ATOM 3784 N N . ASP A 1 487 ? 28.370 -3.667 -38.229 1.00 95.75 487 ASP A N 1
ATOM 3785 C CA . ASP A 1 487 ? 29.646 -3.166 -37.733 1.00 95.75 487 ASP A CA 1
ATOM 3786 C C . ASP A 1 487 ? 29.776 -3.315 -36.205 1.00 95.75 487 ASP A C 1
ATOM 3788 O O . ASP A 1 487 ? 30.821 -3.734 -35.709 1.00 95.75 487 ASP A O 1
ATOM 3792 N N . LEU A 1 488 ? 28.691 -3.082 -35.452 1.00 96.75 488 LEU A N 1
ATOM 3793 C CA . LEU A 1 488 ? 28.664 -3.306 -34.004 1.00 96.75 488 LEU A CA 1
ATOM 3794 C C . LEU A 1 488 ? 28.746 -4.798 -33.664 1.00 96.75 488 LEU A C 1
ATOM 3796 O O . LEU A 1 488 ? 29.411 -5.170 -32.695 1.00 96.75 488 LEU A O 1
ATOM 3800 N N . ALA A 1 489 ? 28.136 -5.665 -34.481 1.00 95.81 489 ALA A N 1
ATOM 3801 C CA . ALA A 1 489 ? 28.336 -7.108 -34.356 1.00 95.81 489 ALA A CA 1
ATOM 3802 C C . ALA A 1 489 ? 29.820 -7.467 -34.550 1.00 95.81 489 ALA A C 1
ATOM 3804 O O . ALA A 1 489 ? 30.369 -8.217 -33.746 1.00 95.81 489 ALA A O 1
ATOM 3805 N N . GLY A 1 490 ? 30.496 -6.862 -35.534 1.00 95.50 490 GLY A N 1
ATOM 3806 C CA . GLY A 1 490 ? 31.943 -6.987 -35.733 1.00 95.50 490 GLY A CA 1
ATOM 3807 C C . GLY A 1 490 ? 32.760 -6.599 -34.494 1.00 95.50 490 GLY A C 1
ATOM 3808 O O . GLY A 1 490 ? 33.670 -7.333 -34.108 1.00 95.50 490 GLY A O 1
ATOM 3809 N N . ILE A 1 491 ? 32.396 -5.516 -33.794 1.00 96.94 491 ILE A N 1
ATOM 3810 C CA . ILE A 1 491 ? 33.055 -5.108 -32.535 1.00 96.94 491 ILE A CA 1
ATOM 3811 C C . ILE A 1 491 ? 32.925 -6.192 -31.458 1.00 96.94 491 ILE A C 1
ATOM 3813 O O . ILE A 1 491 ? 33.913 -6.493 -30.782 1.00 96.94 491 ILE A O 1
ATOM 3817 N N . VAL A 1 492 ? 31.748 -6.812 -31.318 1.00 96.00 492 VAL A N 1
ATOM 3818 C CA . VAL A 1 492 ? 31.545 -7.939 -30.389 1.00 96.00 492 VAL A CA 1
ATOM 3819 C C . VAL A 1 492 ? 32.499 -9.080 -30.742 1.00 96.00 492 VAL A C 1
ATOM 3821 O O . VAL A 1 492 ? 33.260 -9.527 -29.887 1.00 96.00 492 VAL A O 1
ATOM 3824 N N . LEU A 1 493 ? 32.550 -9.499 -32.011 1.00 95.31 493 LEU A N 1
ATOM 3825 C CA . LEU A 1 493 ? 33.447 -10.578 -32.455 1.00 95.31 493 LEU A CA 1
ATOM 3826 C C . LEU A 1 493 ? 34.917 -10.242 -32.232 1.00 95.31 493 LEU A C 1
ATOM 3828 O O . LEU A 1 493 ? 35.689 -11.099 -31.806 1.00 95.31 493 LEU A O 1
ATOM 3832 N N . LYS A 1 494 ? 35.301 -8.987 -32.469 1.00 95.50 494 LYS A N 1
ATOM 3833 C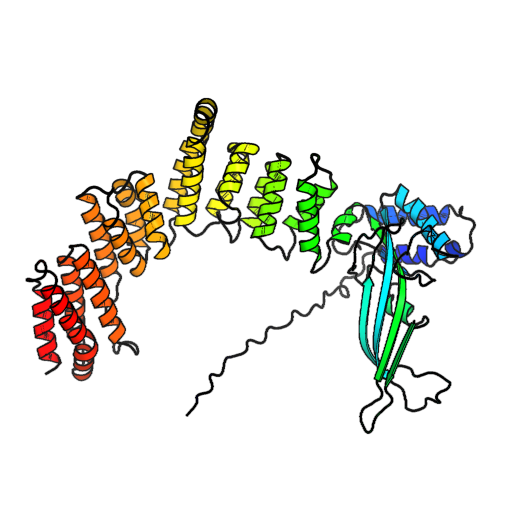 CA . LYS A 1 494 ? 36.658 -8.504 -32.230 1.00 95.50 494 LYS A CA 1
ATOM 3834 C C . LYS A 1 494 ? 37.028 -8.583 -30.750 1.00 95.50 494 LYS A C 1
ATOM 3836 O O . LYS A 1 494 ? 38.116 -9.062 -30.446 1.00 95.50 494 LYS A O 1
ATOM 3841 N N . ARG A 1 495 ? 36.144 -8.180 -29.829 1.00 95.00 495 ARG A N 1
ATOM 3842 C CA . ARG A 1 495 ? 36.385 -8.305 -28.376 1.00 95.00 495 ARG A CA 1
ATOM 3843 C C . ARG A 1 495 ? 36.568 -9.768 -27.960 1.00 95.00 495 ARG A C 1
ATOM 3845 O O . ARG A 1 495 ? 37.505 -10.081 -27.233 1.00 95.00 495 ARG A O 1
ATOM 3852 N N . ILE A 1 496 ? 35.748 -10.668 -28.501 1.00 91.81 496 ILE A N 1
ATOM 3853 C CA . ILE A 1 496 ? 35.837 -12.119 -28.255 1.00 91.81 496 ILE A CA 1
ATOM 3854 C C . ILE A 1 496 ? 37.131 -12.718 -28.815 1.00 91.81 496 ILE A C 1
ATOM 3856 O O . ILE A 1 496 ? 37.814 -13.491 -28.146 1.00 91.81 496 ILE A O 1
ATOM 3860 N N . SER A 1 497 ? 37.514 -12.301 -30.016 1.00 92.69 497 SER A N 1
ATOM 3861 C CA . SER A 1 497 ? 38.762 -12.691 -30.673 1.00 92.69 497 SER A CA 1
ATOM 3862 C C . SER A 1 497 ? 40.009 -12.203 -29.919 1.00 92.69 497 SER A C 1
ATOM 3864 O O . SER A 1 497 ? 41.000 -12.932 -29.808 1.00 92.69 497 SER A O 1
ATOM 3866 N N . LEU A 1 498 ? 39.960 -10.987 -29.363 1.00 91.69 498 LEU A N 1
ATOM 3867 C CA . LEU A 1 498 ? 41.027 -10.431 -28.529 1.00 91.69 498 LEU A CA 1
ATOM 3868 C C . LEU A 1 498 ? 41.158 -11.184 -27.204 1.00 91.69 498 LEU A C 1
ATOM 3870 O O . LEU A 1 498 ? 42.271 -11.550 -26.838 1.00 91.69 498 LEU A O 1
ATOM 3874 N N . ALA A 1 499 ? 40.046 -11.490 -26.533 1.00 88.94 499 ALA A N 1
ATOM 3875 C CA . ALA A 1 499 ? 40.063 -12.263 -25.292 1.00 88.94 499 ALA A CA 1
ATOM 3876 C C . ALA A 1 499 ? 40.638 -13.674 -25.487 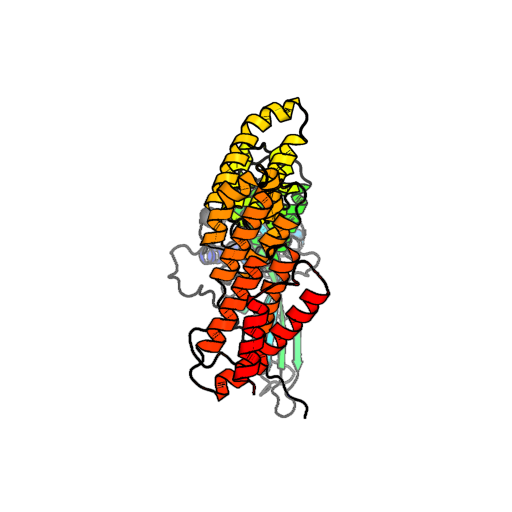1.00 88.94 499 ALA A C 1
ATOM 3878 O O . ALA A 1 499 ? 41.483 -14.116 -24.711 1.00 88.94 499 ALA A O 1
ATOM 3879 N N . LEU A 1 500 ? 40.275 -14.339 -26.590 1.00 88.75 500 LEU A N 1
ATOM 3880 C CA . LEU A 1 500 ? 40.857 -15.626 -26.980 1.00 88.75 500 LEU A CA 1
ATOM 3881 C C . LEU A 1 500 ? 42.390 -15.547 -27.130 1.00 88.75 500 LEU A C 1
ATOM 3883 O O . LEU A 1 500 ? 43.091 -16.510 -26.844 1.00 88.75 500 LEU A O 1
ATOM 3887 N N . SER A 1 501 ? 42.917 -14.397 -27.564 1.00 89.38 501 SER A N 1
ATOM 3888 C CA . SER A 1 501 ? 44.365 -14.177 -27.731 1.00 89.38 501 SER A CA 1
ATOM 3889 C C . SER A 1 501 ? 45.083 -13.744 -26.456 1.00 89.38 501 SER A C 1
ATOM 3891 O O . SER A 1 501 ? 46.298 -13.884 -26.379 1.00 89.38 501 SER A O 1
ATOM 3893 N N . ALA A 1 502 ? 44.353 -13.231 -25.469 1.00 88.31 502 ALA A N 1
ATOM 3894 C CA . ALA A 1 502 ? 44.900 -12.857 -24.170 1.00 88.31 502 ALA A CA 1
ATOM 3895 C C . ALA A 1 502 ? 45.047 -14.056 -23.213 1.00 88.31 502 ALA A C 1
ATOM 3897 O O . ALA A 1 502 ? 45.653 -13.914 -22.154 1.00 88.31 502 ALA A O 1
ATOM 3898 N N . CYS A 1 503 ? 44.512 -15.233 -23.565 1.00 85.00 503 CYS A N 1
ATOM 3899 C CA . CYS A 1 503 ? 44.583 -16.439 -22.740 1.00 85.00 503 CYS A CA 1
ATOM 3900 C C . CYS A 1 503 ? 46.041 -16.950 -22.622 1.00 85.00 503 CYS A C 1
ATOM 3902 O O . CYS A 1 503 ? 46.619 -17.353 -23.633 1.00 85.00 503 CYS A O 1
ATOM 3904 N N . PRO A 1 504 ? 46.642 -16.985 -21.413 1.00 79.50 504 PRO A N 1
ATOM 3905 C CA . PRO A 1 504 ? 48.075 -17.245 -21.240 1.00 79.50 504 PRO A CA 1
ATOM 3906 C C . PRO A 1 504 ? 48.472 -18.724 -21.373 1.00 79.50 504 PRO A C 1
ATOM 3908 O O . PRO A 1 504 ? 49.630 -19.013 -21.671 1.00 79.50 504 PRO A O 1
ATOM 3911 N N . LYS A 1 505 ? 47.547 -19.673 -21.156 1.00 78.38 505 LYS A N 1
ATOM 3912 C CA . LYS A 1 505 ? 47.826 -21.118 -21.245 1.00 78.38 505 LYS A CA 1
ATOM 3913 C C . LYS A 1 505 ? 47.052 -21.779 -22.380 1.00 78.38 505 LYS A C 1
ATOM 3915 O O . LYS A 1 505 ? 45.862 -21.540 -22.575 1.00 78.38 505 LYS A O 1
ATOM 3920 N N . THR A 1 506 ? 47.713 -22.702 -23.074 1.00 80.44 506 THR A N 1
ATOM 3921 C CA . THR A 1 506 ? 47.164 -23.425 -24.233 1.00 80.44 506 THR A CA 1
ATOM 3922 C C . THR A 1 506 ? 45.946 -24.288 -23.888 1.00 80.44 506 THR A C 1
ATOM 3924 O O . THR A 1 506 ? 44.975 -24.293 -24.638 1.00 80.44 506 THR A O 1
ATOM 3927 N N . ALA A 1 507 ? 45.942 -24.972 -22.738 1.00 85.25 507 ALA A N 1
ATOM 3928 C CA . ALA A 1 507 ? 44.816 -25.816 -22.315 1.00 85.25 507 ALA A CA 1
ATOM 3929 C C . ALA A 1 507 ? 43.542 -25.002 -22.018 1.00 85.25 507 ALA A C 1
ATOM 3931 O O . ALA A 1 507 ? 42.431 -25.378 -22.393 1.00 85.25 507 ALA A O 1
ATOM 3932 N N . GLU A 1 508 ? 43.722 -23.851 -21.380 1.00 84.12 508 GLU A N 1
ATOM 3933 C CA . GLU A 1 508 ? 42.673 -22.904 -21.016 1.00 84.12 508 GLU A CA 1
ATOM 3934 C C . GLU A 1 508 ? 42.091 -22.216 -22.262 1.00 84.12 508 GLU A C 1
ATOM 3936 O O . GLU A 1 508 ? 40.873 -22.212 -22.458 1.00 84.12 508 GLU A O 1
ATOM 3941 N N . ALA A 1 509 ? 42.964 -21.759 -23.168 1.00 86.50 509 ALA A N 1
ATOM 3942 C CA . ALA A 1 509 ? 42.581 -21.222 -24.471 1.00 86.50 509 ALA A CA 1
ATOM 3943 C C . ALA A 1 509 ? 41.825 -22.258 -25.326 1.00 86.50 509 ALA A C 1
ATOM 3945 O O . ALA A 1 509 ? 40.844 -21.915 -25.984 1.00 86.50 509 ALA A O 1
ATOM 3946 N N . SER A 1 510 ? 42.229 -23.534 -25.283 1.00 88.50 510 SER A N 1
ATOM 3947 C CA . SER A 1 510 ? 41.550 -24.623 -25.999 1.00 88.50 510 SER A CA 1
ATOM 3948 C C . SER A 1 510 ? 40.156 -24.906 -25.431 1.00 88.50 510 SER A C 1
ATOM 3950 O O . SER A 1 510 ? 39.187 -25.005 -26.188 1.00 88.50 510 SER A O 1
ATOM 3952 N N . SER A 1 511 ? 40.019 -24.965 -24.101 1.00 88.44 511 SER A N 1
ATOM 3953 C CA . SER A 1 511 ? 38.715 -25.100 -23.432 1.00 88.44 511 SER A CA 1
ATOM 3954 C C . SER A 1 511 ? 37.774 -23.957 -23.819 1.00 88.44 511 SER A C 1
ATOM 3956 O O . SER A 1 511 ? 36.630 -24.183 -24.221 1.00 88.44 511 SER A O 1
ATOM 3958 N N . PHE A 1 512 ? 38.285 -22.728 -23.795 1.00 87.50 512 PHE A N 1
ATOM 3959 C CA . PHE A 1 512 ? 37.541 -21.537 -24.173 1.00 87.50 512 PHE A CA 1
ATOM 3960 C C . PHE A 1 512 ? 37.136 -21.529 -25.652 1.00 87.50 512 PHE A C 1
ATOM 3962 O O . PHE A 1 512 ? 35.974 -21.278 -25.982 1.00 87.50 512 PHE A O 1
ATOM 3969 N N . ALA A 1 513 ? 38.063 -21.866 -26.552 1.00 91.56 513 ALA A N 1
ATOM 3970 C CA . ALA A 1 513 ? 37.771 -22.001 -27.973 1.00 91.56 513 ALA A CA 1
ATOM 3971 C C . ALA A 1 513 ? 36.624 -22.998 -28.200 1.00 91.56 513 ALA A C 1
ATOM 3973 O O . ALA A 1 513 ? 35.677 -22.686 -28.922 1.00 91.56 513 ALA A O 1
ATOM 3974 N N . ARG A 1 514 ? 36.660 -24.153 -27.521 1.00 92.62 514 ARG A N 1
ATOM 3975 C CA . ARG A 1 514 ? 35.642 -25.209 -27.637 1.00 92.62 514 ARG A CA 1
ATOM 3976 C C . ARG A 1 514 ? 34.284 -24.816 -27.069 1.00 92.62 514 ARG A C 1
ATOM 3978 O O . ARG A 1 514 ? 33.272 -25.085 -27.706 1.00 92.62 514 ARG A O 1
ATOM 3985 N N . LYS A 1 515 ? 34.253 -24.196 -25.890 1.00 91.62 515 LYS A N 1
ATOM 3986 C CA . LYS A 1 515 ? 33.005 -23.907 -25.167 1.00 91.62 515 LYS A CA 1
ATOM 3987 C C . LYS A 1 515 ? 32.356 -22.580 -25.557 1.00 91.62 515 LYS A C 1
ATOM 3989 O O . LYS A 1 515 ? 31.148 -22.431 -25.404 1.00 91.62 515 LYS A O 1
ATOM 3994 N N . VAL A 1 516 ? 33.130 -21.624 -26.074 1.00 91.38 516 VAL A N 1
ATOM 3995 C CA . VAL A 1 516 ? 32.646 -20.262 -26.344 1.00 91.38 516 VAL A CA 1
ATOM 3996 C C . VAL A 1 516 ? 32.716 -19.902 -27.816 1.00 91.38 516 VAL A C 1
ATOM 3998 O O . VAL A 1 516 ? 31.688 -19.588 -28.424 1.00 91.38 516 VAL A O 1
ATOM 4001 N N . ALA A 1 517 ? 33.915 -19.959 -28.392 1.00 92.88 517 ALA A N 1
ATOM 4002 C CA . ALA A 1 517 ? 34.173 -19.398 -29.711 1.00 92.88 517 ALA A CA 1
ATOM 4003 C C . ALA A 1 517 ? 33.663 -20.288 -30.861 1.00 92.88 517 ALA A C 1
ATOM 4005 O O . ALA A 1 517 ? 33.116 -19.754 -31.826 1.00 92.88 517 ALA A O 1
ATOM 4006 N N . ILE A 1 518 ? 33.764 -21.622 -30.749 1.00 94.50 518 ILE A N 1
ATOM 4007 C CA . ILE A 1 518 ? 33.183 -22.565 -31.724 1.00 94.50 518 ILE A CA 1
ATOM 4008 C C . ILE A 1 518 ? 31.650 -22.427 -31.777 1.00 94.50 518 ILE A C 1
ATOM 4010 O O . ILE A 1 518 ? 31.141 -22.171 -32.872 1.00 94.50 518 ILE A O 1
ATOM 4014 N N . PRO A 1 519 ? 30.893 -22.512 -30.657 1.00 95.69 519 PRO A N 1
ATOM 4015 C CA . PRO A 1 519 ? 29.437 -22.361 -30.700 1.00 95.69 519 PRO A CA 1
ATOM 4016 C C . PRO A 1 519 ? 28.998 -21.003 -31.246 1.00 95.69 519 PRO A C 1
ATOM 4018 O O . PRO A 1 519 ? 28.083 -20.934 -32.063 1.00 95.69 519 PRO A O 1
ATOM 4021 N N . LEU A 1 520 ? 29.691 -19.925 -30.864 1.00 94.19 520 LEU A N 1
ATOM 4022 C CA . LEU A 1 520 ? 29.416 -18.590 -31.386 1.00 94.19 520 LEU A CA 1
ATOM 4023 C C . LEU A 1 520 ? 29.680 -18.497 -32.896 1.00 94.19 520 LEU A C 1
ATOM 4025 O O . LEU A 1 520 ? 28.850 -17.964 -33.629 1.00 94.19 520 LEU A O 1
ATOM 4029 N N . SER A 1 521 ? 30.810 -19.019 -33.379 1.00 94.56 521 SER A N 1
ATOM 4030 C CA . SER A 1 521 ? 31.134 -19.023 -34.809 1.00 94.56 521 SER A CA 1
ATOM 4031 C C . SER A 1 521 ? 30.116 -19.836 -35.611 1.00 94.56 521 SER A C 1
ATOM 4033 O O . SER A 1 521 ? 29.634 -19.374 -36.648 1.00 94.56 521 SER A O 1
ATOM 4035 N N . SER A 1 522 ? 29.719 -21.006 -35.099 1.00 95.50 522 SER A N 1
ATOM 4036 C CA . SER A 1 522 ? 28.659 -21.827 -35.690 1.00 95.50 522 SER A CA 1
ATOM 4037 C C . SER A 1 522 ? 27.344 -21.052 -35.762 1.00 95.50 522 SER A C 1
ATOM 4039 O O . SER A 1 522 ? 26.734 -20.968 -36.824 1.00 95.50 522 SER A O 1
ATOM 4041 N N . PHE A 1 523 ? 26.940 -20.415 -34.661 1.00 95.31 523 PHE A N 1
ATOM 4042 C CA . PHE A 1 523 ? 25.727 -19.604 -34.601 1.00 95.31 523 PHE A CA 1
ATOM 4043 C C . PHE A 1 523 ? 25.728 -18.461 -35.633 1.00 95.31 523 PHE A C 1
ATOM 4045 O O . PHE A 1 523 ? 24.741 -18.247 -36.336 1.00 95.31 523 PHE A O 1
ATOM 4052 N N . LEU A 1 524 ? 26.845 -17.744 -35.767 1.00 92.62 524 LEU A N 1
ATOM 4053 C CA . LEU A 1 524 ? 26.976 -16.638 -36.721 1.00 92.62 524 LEU A CA 1
ATOM 4054 C C . LEU A 1 524 ? 26.996 -17.108 -38.172 1.00 92.62 524 LEU A C 1
ATOM 4056 O O . LEU A 1 524 ? 26.527 -16.389 -39.046 1.00 92.62 524 LEU A O 1
ATOM 4060 N N . THR A 1 525 ? 27.500 -18.315 -38.425 1.00 93.00 525 THR A N 1
ATOM 4061 C CA . THR A 1 525 ? 27.455 -18.944 -39.750 1.00 93.00 525 THR A CA 1
ATOM 4062 C C . THR A 1 525 ? 26.014 -19.197 -40.177 1.00 93.00 525 THR A C 1
ATOM 4064 O O . THR A 1 525 ? 25.643 -18.899 -41.309 1.00 93.00 525 THR A O 1
ATOM 4067 N N . GLU A 1 526 ? 25.181 -19.691 -39.263 1.00 94.94 526 GLU A N 1
ATOM 4068 C CA . GLU A 1 526 ? 23.755 -19.884 -39.533 1.00 94.94 526 GLU A CA 1
ATOM 4069 C C . GLU A 1 526 ? 23.027 -18.547 -39.726 1.00 94.94 526 GLU A C 1
ATOM 4071 O O . GLU A 1 526 ? 22.221 -18.415 -40.646 1.00 94.94 526 GLU A O 1
ATOM 4076 N N . LEU A 1 527 ? 23.370 -17.512 -38.948 1.00 91.88 527 LEU A N 1
ATOM 4077 C CA . LEU A 1 527 ? 22.844 -16.162 -39.187 1.00 91.88 527 LEU A CA 1
ATOM 4078 C C . LEU A 1 527 ? 23.269 -15.584 -40.546 1.00 91.88 527 LEU A C 1
ATOM 4080 O O . LEU A 1 527 ? 22.451 -14.967 -41.221 1.00 91.88 527 LEU A O 1
ATOM 4084 N N . GLN A 1 528 ? 24.521 -15.790 -40.958 1.00 91.50 528 GLN A N 1
ATOM 4085 C CA . GLN A 1 528 ? 25.054 -15.337 -42.248 1.00 91.50 528 GLN A CA 1
ATOM 4086 C C . GLN A 1 528 ? 24.331 -16.005 -43.425 1.00 91.50 528 GLN A C 1
ATOM 4088 O O . GLN A 1 528 ? 24.076 -15.357 -44.437 1.00 91.50 528 GLN A O 1
ATOM 4093 N N . LYS A 1 529 ? 23.969 -17.288 -43.287 1.00 92.56 529 LYS A N 1
ATOM 4094 C CA . LYS A 1 529 ? 23.138 -18.001 -44.270 1.00 92.56 529 LYS A CA 1
ATOM 4095 C C . LYS A 1 529 ? 21.713 -17.450 -44.319 1.00 92.56 529 LYS A C 1
ATOM 4097 O O . LYS A 1 529 ? 21.131 -17.378 -45.396 1.00 92.56 529 LYS A O 1
ATOM 4102 N N . ALA A 1 530 ? 21.156 -17.081 -43.165 1.00 93.19 530 ALA A N 1
ATOM 4103 C CA . ALA A 1 530 ? 19.791 -16.577 -43.062 1.00 93.19 530 ALA A CA 1
ATOM 4104 C C . ALA A 1 530 ? 19.629 -15.137 -43.582 1.00 93.19 530 ALA A C 1
ATOM 4106 O O . ALA A 1 530 ? 18.548 -14.784 -44.048 1.00 93.19 530 ALA A O 1
ATOM 4107 N N . ASP A 1 531 ? 20.673 -14.304 -43.510 1.00 91.12 531 ASP A N 1
ATOM 4108 C CA . ASP A 1 531 ? 20.609 -12.904 -43.932 1.00 91.12 531 ASP A CA 1
ATOM 4109 C C . ASP A 1 531 ? 21.867 -12.481 -44.732 1.00 91.12 531 ASP A C 1
ATOM 4111 O O . ASP A 1 531 ? 22.944 -12.270 -44.160 1.00 91.12 531 ASP A O 1
ATOM 4115 N N . PRO A 1 532 ? 21.744 -12.311 -46.068 1.00 87.88 532 PRO A N 1
ATOM 4116 C CA . PRO A 1 532 ? 22.864 -11.992 -46.959 1.00 87.88 532 PRO A CA 1
ATOM 4117 C C . PRO A 1 532 ? 23.588 -10.683 -46.643 1.00 87.88 532 PRO A C 1
ATOM 4119 O O . PRO A 1 532 ? 24.740 -10.511 -47.045 1.00 87.88 532 PRO A O 1
ATOM 4122 N N . ARG A 1 533 ? 22.959 -9.759 -45.901 1.00 84.12 533 ARG A N 1
ATOM 4123 C CA . ARG A 1 533 ? 23.592 -8.489 -45.495 1.00 84.12 533 ARG A CA 1
ATOM 4124 C C . ARG A 1 533 ? 24.826 -8.705 -44.615 1.00 84.12 533 ARG A C 1
ATOM 4126 O O . ARG A 1 533 ? 25.629 -7.792 -44.450 1.00 84.12 533 ARG A O 1
ATOM 4133 N N . PHE A 1 534 ? 24.994 -9.916 -44.087 1.00 83.38 534 PHE A N 1
ATOM 4134 C CA . PHE A 1 534 ? 26.085 -10.305 -43.199 1.00 83.38 534 PHE A CA 1
ATOM 4135 C C . PHE A 1 534 ? 27.112 -11.220 -43.867 1.00 83.38 534 PHE A C 1
ATOM 4137 O O . PHE A 1 534 ? 28.024 -11.697 -43.194 1.00 83.38 534 PHE A O 1
ATOM 4144 N N . ALA A 1 535 ? 27.007 -11.443 -45.184 1.00 84.88 535 ALA A N 1
ATOM 4145 C CA . ALA A 1 535 ? 27.900 -12.330 -45.928 1.00 84.88 535 ALA A CA 1
ATOM 4146 C C . ALA A 1 535 ? 29.389 -11.940 -45.827 1.00 84.88 535 ALA A C 1
ATOM 4148 O O . ALA A 1 535 ? 30.239 -12.814 -45.946 1.00 84.88 535 ALA A O 1
ATOM 4149 N N . ASN A 1 536 ? 29.705 -10.671 -45.545 1.00 86.94 536 ASN A N 1
ATOM 4150 C CA . ASN A 1 536 ? 31.067 -10.132 -45.589 1.00 86.94 536 ASN A CA 1
ATOM 4151 C C . ASN A 1 536 ? 31.507 -9.508 -44.248 1.00 86.94 536 ASN A C 1
ATOM 4153 O O . ASN A 1 536 ? 31.852 -8.329 -44.207 1.00 86.94 536 ASN A O 1
ATOM 4157 N N . MET A 1 537 ? 31.488 -10.265 -43.144 1.00 93.50 537 MET A N 1
ATOM 4158 C CA . MET A 1 537 ? 32.061 -9.816 -41.860 1.00 93.50 537 MET A CA 1
ATOM 4159 C C . MET A 1 537 ? 33.508 -10.322 -41.696 1.00 93.50 537 MET A C 1
ATOM 4161 O O . MET A 1 537 ? 33.696 -11.487 -41.330 1.00 93.50 537 MET A O 1
ATOM 4165 N N . PRO A 1 538 ? 34.544 -9.494 -41.934 1.00 94.94 538 PRO A N 1
ATOM 4166 C CA . PRO A 1 538 ? 35.942 -9.926 -41.826 1.00 94.94 538 PRO A CA 1
ATOM 4167 C C . PRO A 1 538 ? 36.316 -10.392 -40.409 1.00 94.94 538 PRO A C 1
ATOM 4169 O O . PRO A 1 538 ? 37.161 -11.274 -40.245 1.00 94.94 538 PR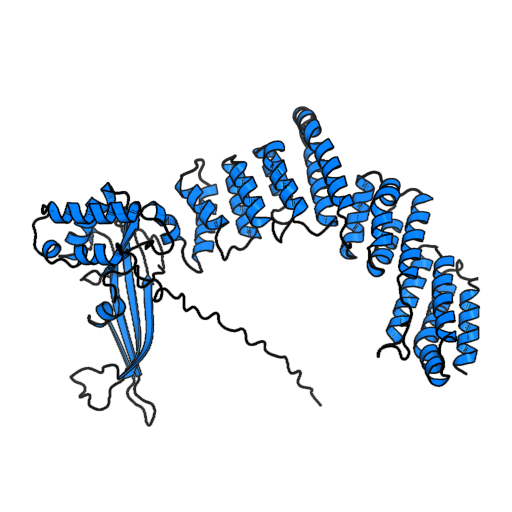O A O 1
ATOM 4172 N N . GLU A 1 539 ? 35.659 -9.863 -39.376 1.00 95.75 539 GLU A N 1
ATOM 4173 C CA . GLU A 1 539 ? 35.869 -10.261 -37.983 1.00 95.75 539 GLU A CA 1
ATOM 4174 C C . GLU A 1 539 ? 35.421 -11.703 -37.709 1.00 95.75 539 GLU A C 1
ATOM 4176 O O . GLU A 1 539 ? 36.015 -12.372 -36.861 1.00 95.75 539 GLU A O 1
ATOM 4181 N N . LEU A 1 540 ? 34.419 -12.212 -38.437 1.00 94.19 540 LEU A N 1
ATOM 4182 C CA . LEU A 1 540 ? 33.985 -13.607 -38.327 1.00 94.19 540 LEU A CA 1
ATOM 4183 C C . LEU A 1 540 ? 35.037 -14.560 -38.907 1.00 94.19 540 LEU A C 1
ATOM 4185 O O . LEU A 1 540 ? 35.341 -15.580 -38.290 1.00 94.19 540 LEU A O 1
ATOM 4189 N N . GLU A 1 541 ? 35.633 -14.211 -40.048 1.00 94.81 541 GLU A N 1
ATOM 4190 C CA . GLU A 1 541 ? 36.729 -14.985 -40.646 1.00 94.81 541 GLU A CA 1
ATOM 4191 C C . GLU A 1 541 ? 37.994 -14.956 -39.783 1.00 94.81 541 GLU A C 1
ATOM 4193 O O . GLU A 1 541 ? 38.695 -15.961 -39.648 1.00 94.81 541 GLU A O 1
ATOM 4198 N N . GLU A 1 542 ? 38.293 -13.818 -39.156 1.00 94.94 542 GLU A N 1
ATOM 4199 C CA . GLU A 1 542 ? 39.377 -13.725 -38.177 1.00 94.94 542 GLU A CA 1
ATOM 4200 C C . GLU A 1 542 ? 39.107 -14.610 -36.952 1.00 94.94 542 GLU A C 1
ATOM 4202 O O . GLU A 1 542 ? 39.993 -15.361 -36.536 1.00 94.94 542 GLU A O 1
ATOM 4207 N N . LEU A 1 543 ? 37.885 -14.585 -36.405 1.00 94.25 543 LEU A N 1
ATOM 4208 C CA . LEU A 1 543 ? 37.499 -15.455 -35.294 1.00 94.25 543 LEU A CA 1
ATOM 4209 C C . LEU A 1 543 ? 37.636 -16.937 -35.680 1.00 94.25 543 LEU A C 1
ATOM 4211 O O . LEU A 1 543 ? 38.266 -17.692 -34.944 1.00 94.25 543 LEU A O 1
ATOM 4215 N N . ARG A 1 544 ? 37.128 -17.349 -36.852 1.00 94.81 544 ARG A N 1
ATOM 4216 C CA . ARG A 1 544 ? 37.252 -18.726 -37.373 1.00 94.81 544 ARG A CA 1
ATOM 4217 C C . ARG A 1 544 ? 38.711 -19.170 -37.458 1.00 94.81 544 ARG A C 1
ATOM 4219 O O . ARG A 1 544 ? 39.064 -20.220 -36.922 1.00 94.81 544 ARG A O 1
ATOM 4226 N N . ARG A 1 545 ? 39.574 -18.355 -38.076 1.00 94.69 545 ARG A N 1
ATOM 4227 C CA . ARG A 1 545 ? 41.007 -18.663 -38.220 1.00 94.69 545 ARG A CA 1
ATOM 4228 C C . ARG A 1 545 ? 41.701 -18.841 -36.871 1.00 94.69 545 ARG A C 1
ATOM 4230 O O . ARG A 1 545 ? 42.510 -19.755 -36.723 1.00 94.69 545 ARG A O 1
ATOM 4237 N N . ARG A 1 546 ? 41.382 -18.003 -35.879 1.00 92.56 546 ARG A N 1
ATOM 4238 C CA . ARG A 1 546 ? 41.955 -18.126 -34.526 1.00 92.56 546 ARG A CA 1
ATOM 4239 C C . ARG A 1 546 ? 41.452 -19.352 -33.784 1.00 92.56 546 ARG A C 1
ATOM 4241 O O . ARG A 1 546 ? 42.247 -20.036 -33.151 1.00 92.56 546 ARG A O 1
ATOM 4248 N N . VAL A 1 547 ? 40.159 -19.640 -33.887 1.00 92.94 547 VAL A N 1
ATOM 4249 C CA . VAL A 1 547 ? 39.550 -20.815 -33.261 1.00 92.94 547 VAL A CA 1
ATOM 4250 C C . VAL A 1 547 ? 40.193 -22.100 -33.772 1.00 92.94 547 VAL A C 1
ATOM 4252 O O . VAL A 1 547 ? 40.573 -22.934 -32.957 1.00 92.94 547 VAL A O 1
ATOM 4255 N N . VAL A 1 548 ? 40.394 -22.231 -35.089 1.00 93.38 548 VAL A N 1
ATOM 4256 C CA . VAL A 1 548 ? 41.068 -23.403 -35.674 1.00 93.38 548 VAL A CA 1
ATOM 4257 C C . VAL A 1 548 ? 42.499 -23.538 -35.153 1.00 93.38 548 VAL A C 1
ATOM 4259 O O . VAL A 1 548 ? 42.879 -24.629 -34.756 1.00 93.38 548 VAL A O 1
ATOM 4262 N N . ARG A 1 549 ? 43.261 -22.437 -35.080 1.00 92.62 549 ARG A N 1
ATOM 4263 C CA . ARG A 1 549 ? 44.657 -22.438 -34.601 1.00 92.62 549 ARG A CA 1
ATOM 4264 C C . ARG A 1 549 ? 44.815 -22.836 -33.125 1.00 92.62 549 ARG A C 1
ATOM 4266 O O . ARG A 1 549 ? 45.890 -23.259 -32.728 1.00 92.62 549 ARG A O 1
ATOM 4273 N N . ILE A 1 550 ? 43.804 -22.587 -32.294 1.00 90.19 550 ILE A N 1
ATOM 4274 C CA . ILE A 1 550 ? 43.872 -22.821 -30.840 1.00 90.19 550 ILE A CA 1
ATOM 4275 C C . ILE A 1 550 ? 43.228 -24.161 -30.455 1.00 90.19 550 ILE A C 1
ATOM 4277 O O . ILE A 1 550 ? 43.604 -24.770 -29.452 1.00 90.19 550 ILE A O 1
ATOM 4281 N N . ALA A 1 551 ? 42.236 -24.619 -31.222 1.00 86.06 551 ALA A N 1
ATOM 4282 C CA . ALA A 1 551 ? 41.529 -25.868 -30.952 1.00 86.06 551 ALA A CA 1
ATOM 4283 C C . ALA A 1 551 ? 42.263 -27.120 -31.470 1.00 86.06 551 ALA A C 1
ATOM 4285 O O . ALA A 1 551 ? 42.048 -28.195 -30.895 1.00 86.06 551 ALA A O 1
ATOM 4286 N N . TYR A 1 552 ? 43.089 -26.967 -32.514 1.00 82.44 552 TYR A N 1
ATOM 4287 C CA . TYR A 1 552 ? 43.865 -28.003 -33.207 1.00 82.44 552 TYR A CA 1
ATOM 4288 C C . TYR A 1 552 ? 45.332 -27.596 -33.276 1.00 82.44 552 TYR A C 1
ATOM 4290 O O . TYR A 1 552 ? 46.179 -28.503 -33.129 1.00 82.44 552 TYR A O 1
#

Organism: NCBI:txid48140

Radius of gyration: 37.53 Å; Cα contacts (8 Å, |Δi|>4): 731; chains: 1; bounding box: 82×72×98 Å

Solvent-accessible surface area (backbone atoms only — not comparable to full-atom values): 31048 Å² total; per-residue (Å²): 143,81,84,84,80,88,73,88,77,78,80,76,76,76,79,82,80,74,76,71,77,83,76,64,83,80,67,94,79,51,64,50,61,59,46,38,64,58,72,71,34,64,68,73,79,72,52,72,100,72,54,60,67,59,55,52,50,50,49,50,51,52,53,49,60,68,68,56,80,64,89,87,52,63,58,40,41,36,34,68,42,88,61,66,65,69,80,96,66,52,27,56,91,70,48,57,73,66,49,32,51,54,50,52,54,49,50,55,54,28,60,77,73,50,35,46,60,27,39,30,37,35,43,37,39,42,32,28,38,33,43,66,92,79,54,56,97,83,76,64,77,50,73,68,42,80,76,44,79,46,79,45,36,33,52,32,10,31,58,84,40,50,77,71,35,70,63,53,88,82,54,64,72,23,32,34,56,62,62,47,70,58,66,51,64,76,42,79,62,80,45,74,49,77,45,75,58,59,91,88,47,77,19,39,33,34,41,33,29,62,39,23,28,43,36,39,30,42,56,89,29,51,56,61,64,64,38,48,67,94,62,8,58,61,49,44,51,51,52,54,56,58,48,67,78,50,95,70,84,54,73,66,58,53,56,47,49,51,51,59,70,70,39,89,88,57,60,59,60,64,52,38,45,51,50,37,52,44,16,47,73,71,57,34,42,65,56,32,34,52,42,42,65,73,42,13,68,92,41,6,65,65,34,44,62,68,68,59,56,54,47,39,32,66,71,54,32,52,82,58,45,42,67,34,52,52,46,15,53,68,44,34,81,51,63,41,60,47,52,49,50,47,48,50,55,52,52,53,48,68,74,40,59,73,75,59,22,62,61,50,45,73,56,48,53,60,47,46,53,52,50,51,49,52,52,57,75,60,63,60,77,59,53,57,86,37,30,62,51,46,49,55,46,25,52,75,64,62,26,56,63,35,31,59,70,61,50,42,63,53,44,68,72,64,38,52,45,67,25,28,48,48,32,26,53,46,57,67,65,44,79,88,44,57,81,66,60,46,56,55,53,31,49,50,32,41,52,46,19,55,69,73,45,73,73,60,71,98,54,85,77,66,69,101,56,59,50,56,39,21,54,50,52,44,51,51,32,51,48,27,47,77,73,72,36,56,68,61,23,37,52,53,40,45,54,52,44,49,53,59,68,66,47,91,45,68,71,61,31,23,52,44,26,62,51,22,51,47,56,37,51,53,52,50,50,54,48,29,72,75,37,71,94,50,67,82,51,68,41,56,57,52,36,51,54,50,40,53,67,52,63,106

pLDDT: mean 88.26, std 14.51, range [27.77, 98.44]

Nearest PDB structures (foldseek):
  4wne-assembly1_A  TM=2.323E-01  e=3.021E-02  Homo sapiens
  5a7d-assembly4_D  TM=2.047E-01  e=2.031E-01  Drosophila melanogaster
  5a7d-assembly2_E  TM=2.093E-01  e=3.480E-01  Drosophila melanogaster
  9g6k-assembly1_LV  TM=2.330E-01  e=6.591E+00  Toxoplasma gondii

Sequence (552 aa):
MIGRVEGDVWAGSEPDSDDDCSRFERPSGDIQEDFENVWTSDAILGLPVNSSAIQTRLSQVLIAWKSADGETVPKKLLLLLEHTYSSPNIHQAALKGSDAAKTAFLARAAAEDGFALGLATIDCRLAGIANDEWGHPRTGVDFEEVQDDTITIENLVDMSGRLLEAAVEFYDCETVPAELADDIVDGRHHREEYEPRTGFDPGTLQRWYRRSVLAIWPERSQISTRYRGPAGFSRALVALKGSVLKTQTPAVDRALFDTVLYHPNRVDGQAAQVCARIACQWRDAELWCKTIQSFADGHGVDVLPGDMCLEAATVLGFNNVRAAFECMLCADQRTAARLEFLAKVYDWMRTRPPTARKKIAKEVEPWVAAQTQVVLAALKNPQRSECGPLVKAARRNGGIVFLQKFMLPHFLAAADNTFLVGFAAEVNKEGSFEQPFKGDVTRSLLASAIDKTEFFPAFWPPPDSPEMYSALGQQYARTCIRLGFSDLAGIVLKRISLALSACPKTAEASSFARKVAIPLSSFLTELQKADPRFANMPELEELRRRVVRIAY

Secondary structure (DSSP, 8-state):
--------------------TTSS---S--HHHHHHHHHS-HHHHHS-TT-HHHHHHHHHHHHHHHH--SSSS-S-EEEEPSS---GGG--GGG--HHHHHHHHHHHHHHHHHTEEEEEEEEEEEEEEEEE-SS--TTS--EEEEEEEEEEEEEEEEETTS-EEEEEE---GGGEESTTHHHHHHHS--SEEEEE--BTTBPPEEEEEEEEEEEEEEEGGGHHHHHS-STTHHHHHHHHHHHHTT-SS--HHHHHHHHHHHT-TT--HHHHHHHHHHHHHHTT-HHHHHHHHHHHHTTTGGGSS-HHHHHHHHHHT-HHHHHHHHHHHHHH---HHHHHHHHHHHHHHHHTS-HHHHHHHHHHHHHHHHHHHHHHHHT-----GGGHHHHHHHHHHTTHHHHIIIIIHHHHHHH--HHHHHHHHHHHHH-TTSPTTHHHHHHHHHHHHHHHH--SS-SSSSPPS-THHHHHHHHHHHHHHHHTT-HHHHHHHHHHHHHHHHH--SHHHHHHHIIIIIHHHHHHHHHHHHH-GGGTT-HHHHHHHHHHHHHH-

Mean predicted aligned error: 9.46 Å

Foldseek 3Di:
DDDDDDDDDPPDDDPPPPPPPPPDDDPPQQLQVLVLVLLVPCCLQDDDLPPVVSLVSLLVSLLCLLPDDDPSRFQKAKEFDPDFDDQQFDALVVDDRSRNSSVVSVVVSCVVSQKFKWKWKKKKKWKAFWPPPDDDVPPDIDHPDTPDIDIWIAQTAGNRSHGLAGTWDDDLSRYVVSPVVVVQVVDDFPDKDWAPDDDPRTIMIMTMGMTMIMMMGHNLSSLVGRQDDPCSLVVLLVVLLVCLVPQDDDPVSVSSLVCNLPPPPHPQQSNLVSQLSVCLSNLPLPSNLSSLLSRLAPQQLNSYDLVSLLSSCVRNNVVSCVVSNVSSLVRDPALLSSLVSLVSQVVSLVPDDPVSSVVNCVPSVVSSVVSNLVSLVVDDQHDLVSLQSVQVSCCVVPHLVSCVPGVLVVCLPHYALSNLLSNLVNLLPDPPHDPPSSVVSSVSSLLSSLVRDPLDDPDPPDPPALLVSQVVLLSSLVSCVVSPNNVSNLVSLVSLLVVLVVDPDLVSSLVNLVRHLVSNLVSVVVVCVVDVSNVDRVSSVSSVVSSVVSND